Protein 3III (pdb70)

Secondary structure (DSSP, 8-state):
-GGG--TTSPPPPGGG--SB-----EEETTTEEE---EEEEE---S--EEEEEE--SSSS-EEE--EESS-TTPPP----SSGGG------TT--TTSPPHHHHGGGT-BEEEEE-TTSTT--S-B-TTSHHHHHHHHHHHHHHHTSTTEEEEE---EETHHHHHHHHHHTT--TTB---EES-----TTTTEETTEE--SHHHHHHHHHHHHTTT-TTB--HHHHHHH--SS-HHHHTTS--GGG--S-EEEEEEGGGTTTTHHHHHHHHHH---SSEEEEEESS-HHHHHHSHHHHHHHHHHHHHHTS----SGGGS-SEEEEEEEETTEEEEEEESSSS-TT-EEEEEEEETTTTEEESSPP-S-EE----TT-TT-EEEEEEE-SS-EEEEE--EEEEE--SS----EEEEEEEE-TTS-B--EEETTTEEEE-SEEEEE-GGG--B-TTT--SS---B--SS--PPPTT--EEEEE-PPPEEEEE-TT-EEEEEEESS-SS---SS----S----S-------EEBTTB--EEEEEEE-

Structure (mmCIF, N/CA/C/O backbone):
data_3III
#
_entry.id   3III
#
_cell.length_a   74.498
_cell.length_b   74.498
_cell.length_c   210.681
_cell.angle_alpha   90.00
_cell.angle_beta   90.00
_cell.angle_gamma   90.00
#
_symmetry.space_group_name_H-M   'P 41 21 2'
#
loop_
_entity.id
_entity.type
_entity.pdbx_description
1 polymer 'CocE/NonD family hydrolase'
2 non-polymer 'NICKEL (II) ION'
3 non-polymer 'CHLORIDE ION'
4 non-polymer 'PALMITIC ACID'
5 water water
#
loop_
_atom_site.group_PDB
_atom_site.id
_atom_site.type_symbol
_atom_site.label_atom_id
_atom_site.label_alt_id
_atom_site.label_comp_id
_atom_site.label_asym_id
_atom_site.label_entity_id
_atom_site.label_seq_id
_atom_site.pdbx_PDB_ins_code
_atom_site.Cartn_x
_atom_site.Cartn_y
_atom_site.Cartn_z
_atom_site.occupancy
_atom_site.B_iso_or_equiv
_atom_site.auth_seq_id
_atom_site.auth_comp_id
_atom_site.auth_asym_id
_atom_site.auth_atom_id
_atom_site.pdbx_PDB_model_num
ATOM 1 N N . GLN A 1 3 ? 12.836 25.821 -21.936 1.00 44.35 3 GLN A N 1
ATOM 2 C CA . GLN A 1 3 ? 11.683 26.755 -21.609 1.00 42.58 3 GLN A CA 1
ATOM 3 C C . GLN A 1 3 ? 11.928 27.454 -20.247 1.00 39.47 3 GLN A C 1
ATOM 4 O O . GLN A 1 3 ? 13.014 27.311 -19.633 1.00 39.61 3 GLN A O 1
ATOM 10 N N . HIS A 1 4 ? 10.960 28.254 -19.810 1.00 33.33 4 HIS A N 1
ATOM 11 C CA . HIS A 1 4 ? 11.283 29.267 -18.844 1.00 29.48 4 HIS A CA 1
ATOM 12 C C . HIS A 1 4 ? 11.591 28.708 -17.446 1.00 24.95 4 HIS A C 1
ATOM 13 O O . HIS A 1 4 ? 12.267 29.367 -16.686 1.00 22.30 4 HIS A O 1
ATOM 20 N N . LEU A 1 5 ? 11.141 27.483 -17.166 1.00 20.10 5 LEU A N 1
ATOM 21 C CA . LEU A 1 5 ? 11.409 26.865 -15.885 1.00 18.99 5 LEU A CA 1
ATOM 22 C C . LEU A 1 5 ? 12.866 26.365 -15.755 1.00 16.71 5 LEU A C 1
ATOM 23 O O . LEU A 1 5 ? 13.250 25.946 -14.667 1.00 16.33 5 LEU A O 1
ATOM 28 N N . LEU A 1 6 ? 13.688 26.445 -16.823 1.00 15.24 6 LEU A N 1
ATOM 29 C CA . LEU A 1 6 ? 15.157 26.239 -16.681 1.00 14.47 6 LEU A CA 1
ATOM 30 C C . LEU A 1 6 ? 15.851 27.545 -16.254 1.00 14.30 6 LEU A C 1
ATOM 31 O O . LEU A 1 6 ? 17.050 27.560 -15.852 1.00 13.88 6 LEU A O 1
ATOM 36 N N . GLY A 1 7 ? 15.103 28.643 -16.338 1.00 12.99 7 GLY A N 1
ATOM 37 C CA . GLY A 1 7 ? 15.613 29.939 -15.973 1.00 13.01 7 GLY A CA 1
ATOM 38 C C . GLY A 1 7 ? 16.634 30.465 -16.971 1.00 13.26 7 GLY A C 1
ATOM 39 O O . GLY A 1 7 ? 16.805 29.938 -18.038 1.00 12.09 7 GLY A O 1
ATOM 40 N N . ASN A 1 8 ? 17.338 31.500 -16.571 1.00 13.40 8 ASN A N 1
ATOM 41 C CA . ASN A 1 8 ? 18.247 32.181 -17.447 1.00 13.53 8 ASN A CA 1
ATOM 42 C C . ASN A 1 8 ? 19.645 32.258 -16.855 1.00 12.66 8 ASN A C 1
ATOM 43 O O . ASN A 1 8 ? 19.926 33.156 -16.056 1.00 12.12 8 ASN A O 1
ATOM 48 N N . PRO A 1 9 ? 20.522 31.356 -17.273 1.00 12.95 9 PRO A N 1
ATOM 49 C CA . PRO A 1 9 ? 21.831 31.289 -16.639 1.00 13.26 9 PRO A CA 1
ATOM 50 C C . PRO A 1 9 ? 22.759 32.440 -17.003 1.00 13.82 9 PRO A C 1
ATOM 51 O O . PRO A 1 9 ? 23.906 32.436 -16.543 1.00 12.82 9 PRO A O 1
ATOM 55 N N . LYS A 1 10 ? 22.269 33.379 -17.846 1.00 14.37 10 LYS A N 1
ATOM 56 C CA . LYS A 1 10 ? 22.990 34.587 -18.239 1.00 15.30 10 LYS A CA 1
ATOM 57 C C . LYS A 1 10 ? 22.900 35.691 -17.202 1.00 14.97 10 LYS A C 1
ATOM 58 O O . LYS A 1 10 ? 23.733 36.624 -17.197 1.00 14.65 10 LYS A O 1
ATOM 64 N N . LEU A 1 11 ? 21.949 35.561 -16.284 1.00 13.84 11 LEU A N 1
ATOM 65 C CA . LEU A 1 11 ? 21.697 36.593 -15.304 1.00 14.57 11 LEU A CA 1
ATOM 66 C C . LEU A 1 11 ? 22.546 36.261 -14.102 1.00 13.73 11 LEU A C 1
ATOM 67 O O . LEU A 1 11 ? 22.937 35.097 -13.933 1.00 15.60 11 LEU A O 1
ATOM 72 N N . THR A 1 12 ? 22.863 37.279 -13.309 1.00 12.53 12 THR A N 1
ATOM 73 C CA . THR A 1 12 ? 23.471 37.106 -11.979 1.00 11.31 12 THR A CA 1
ATOM 74 C C . THR A 1 12 ? 22.343 37.161 -10.946 1.00 9.42 12 THR A C 1
ATOM 75 O O . THR A 1 12 ? 21.433 37.949 -11.063 1.00 8.54 12 THR A O 1
ATOM 79 N N . VAL A 1 13 ? 22.407 36.295 -9.948 1.00 8.62 13 VAL A N 1
ATOM 80 C CA . VAL A 1 13 ? 21.497 36.311 -8.845 1.00 7.38 13 VAL A CA 1
ATOM 81 C C . VAL A 1 13 ? 21.676 37.585 -7.998 1.00 7.09 13 VAL A C 1
ATOM 82 O O . VAL A 1 13 ? 22.813 37.972 -7.659 1.00 5.51 13 VAL A O 1
ATOM 86 N N . THR A 1 14 ? 20.536 38.179 -7.631 1.00 6.95 14 THR A N 1
ATOM 87 C CA . THR A 1 14 ? 20.490 39.377 -6.786 1.00 6.40 14 THR A CA 1
ATOM 88 C C . THR A 1 14 ? 20.935 38.943 -5.399 1.00 8.45 14 THR A C 1
ATOM 89 O O . THR A 1 14 ? 20.449 37.952 -4.841 1.00 9.65 14 THR A O 1
ATOM 93 N N . HIS A 1 15 ? 21.944 39.628 -4.912 1.00 10.12 15 HIS A N 1
ATOM 94 C CA . HIS A 1 15 ? 22.546 39.318 -3.629 1.00 11.46 15 HIS A CA 1
ATOM 95 C C . HIS A 1 15 ? 21.486 40.038 -2.637 1.00 12.80 15 HIS A C 1
ATOM 96 O O . HIS A 1 15 ? 21.202 41.271 -2.724 1.00 11.76 15 HIS A O 1
ATOM 103 N N . VAL A 1 16 ? 20.809 39.256 -1.784 1.00 14.85 16 VAL A N 1
ATOM 104 C CA . VAL A 1 16 ? 19.558 39.710 -1.053 1.00 15.69 16 VAL A CA 1
ATOM 105 C C . VAL A 1 16 ? 19.737 40.848 -0.029 1.00 16.83 16 VAL A C 1
ATOM 106 O O . VAL A 1 16 ? 18.869 41.720 0.148 1.00 15.39 16 VAL A O 1
ATOM 110 N N . ASN A 1 17 ? 20.880 40.868 0.620 1.00 17.35 17 ASN A N 1
ATOM 111 C CA . ASN A 1 17 ? 21.207 41.950 1.521 1.00 18.16 17 ASN A CA 1
ATOM 112 C C . ASN A 1 17 ? 21.422 43.291 0.789 1.00 17.71 17 ASN A C 1
ATOM 113 O O . ASN A 1 17 ? 21.559 44.324 1.425 1.00 18.09 17 ASN A O 1
ATOM 118 N N . GLU A 1 18 ? 21.429 43.298 -0.541 1.00 17.17 18 GLU A N 1
ATOM 119 C CA . GLU A 1 18 ? 21.624 44.557 -1.262 1.00 17.63 18 GLU A CA 1
ATOM 120 C C . GLU A 1 18 ? 20.348 45.237 -1.824 1.00 16.45 18 GLU A C 1
ATOM 121 O O . GLU A 1 18 ? 20.400 46.384 -2.286 1.00 16.02 18 GLU A O 1
ATOM 127 N N . VAL A 1 19 ? 19.218 44.553 -1.724 1.00 14.52 19 VAL A N 1
ATOM 128 C CA . VAL A 1 19 ? 17.942 45.068 -2.197 1.00 13.13 19 VAL A CA 1
ATOM 129 C C . VAL A 1 19 ? 17.476 46.250 -1.308 1.00 13.02 19 VAL A C 1
ATOM 130 O O . VAL A 1 19 ? 17.579 46.221 -0.083 1.00 13.06 19 VAL A O 1
ATOM 134 N N . LYS A 1 20 ? 16.939 47.283 -1.927 1.00 11.81 20 LYS A N 1
ATOM 135 C CA . LYS A 1 20 ? 16.514 48.464 -1.184 1.00 11.11 20 LYS A CA 1
ATOM 136 C C . LYS A 1 20 ? 14.999 48.583 -1.247 1.00 9.60 20 LYS A C 1
ATOM 137 O O . LYS A 1 20 ? 14.358 47.878 -2.011 1.00 9.32 20 LYS A O 1
ATOM 143 N N . ALA A 1 21 ? 14.435 49.473 -0.432 1.00 8.14 21 ALA A N 1
ATOM 144 C CA . ALA A 1 21 ? 12.984 49.667 -0.361 1.00 6.42 21 ALA A CA 1
ATOM 145 C C . ALA A 1 21 ? 12.452 50.040 -1.721 1.00 5.67 21 ALA A C 1
ATOM 146 O O . ALA A 1 21 ? 13.135 50.675 -2.494 1.00 3.04 21 ALA A O 1
ATOM 148 N N . GLY A 1 22 ? 11.226 49.614 -2.008 1.00 5.11 22 GLY A N 1
ATOM 149 C CA . GLY A 1 22 ? 10.582 49.956 -3.267 1.00 5.12 22 GLY A CA 1
ATOM 150 C C . GLY A 1 22 ? 10.512 48.783 -4.216 1.00 4.60 22 GLY A C 1
ATOM 151 O O . GLY A 1 22 ? 10.680 47.615 -3.829 1.00 3.48 22 GLY A O 1
ATOM 152 N N . ILE A 1 23 ? 10.222 49.105 -5.475 1.00 4.93 23 ILE A N 1
ATOM 153 C CA . ILE A 1 23 ? 10.055 48.091 -6.516 1.00 5.54 23 ILE A CA 1
ATOM 154 C C . ILE A 1 23 ? 11.404 47.751 -7.104 1.00 5.36 23 ILE A C 1
ATOM 155 O O . ILE A 1 23 ? 12.102 48.627 -7.551 1.00 5.94 23 ILE A O 1
ATOM 160 N N . ASN A 1 24 ? 11.764 46.481 -7.090 1.00 4.67 24 ASN A N 1
ATOM 161 C CA . ASN A 1 24 ? 13.043 46.001 -7.569 1.00 6.37 24 ASN A CA 1
ATOM 162 C C . ASN A 1 24 ? 12.828 44.902 -8.609 1.00 6.39 24 ASN A C 1
ATOM 163 O O . ASN A 1 24 ? 11.916 44.072 -8.465 1.00 6.51 24 ASN A O 1
ATOM 168 N N . HIS A 1 25 ? 13.660 44.906 -9.645 1.00 6.60 25 HIS A N 1
ATOM 169 C CA . HIS A 1 25 ? 13.759 43.748 -10.516 1.00 7.44 25 HIS A CA 1
ATOM 170 C C . HIS A 1 25 ? 14.905 42.934 -10.037 1.00 7.08 25 HIS A C 1
ATOM 171 O O . HIS A 1 25 ? 16.022 43.429 -9.977 1.00 8.60 25 HIS A O 1
ATOM 178 N N . ILE A 1 26 ? 14.630 41.704 -9.630 1.00 6.81 26 ILE A N 1
ATOM 179 C CA . ILE A 1 26 ? 15.634 40.859 -9.042 1.00 6.61 26 ILE A CA 1
ATOM 180 C C . ILE A 1 26 ? 15.721 39.540 -9.805 1.00 6.81 26 ILE A C 1
ATOM 181 O O . ILE A 1 26 ? 14.854 39.235 -10.626 1.00 7.22 26 ILE A O 1
ATOM 186 N N . VAL A 1 27 ? 16.786 38.799 -9.528 1.00 6.25 27 VAL A N 1
ATOM 187 C CA . VAL A 1 27 ? 16.996 37.449 -10.053 1.00 6.59 27 VAL A CA 1
ATOM 188 C C . VAL A 1 27 ? 17.193 36.535 -8.821 1.00 7.05 27 VAL A C 1
ATOM 189 O O . VAL A 1 27 ? 18.118 36.758 -8.029 1.00 8.36 27 VAL A O 1
ATOM 193 N N . VAL A 1 28 ? 16.385 35.487 -8.729 1.00 7.32 28 VAL A N 1
ATOM 194 C CA . VAL A 1 28 ? 16.307 34.595 -7.553 1.00 7.25 28 VAL A CA 1
ATOM 195 C C . VAL A 1 28 ? 17.054 33.317 -7.895 1.00 8.26 28 VAL A C 1
ATOM 196 O O . VAL A 1 28 ? 16.936 32.818 -9.002 1.00 8.59 28 VAL A O 1
ATOM 200 N N . ASP A 1 29 ? 17.798 32.800 -6.922 1.00 8.94 29 ASP A N 1
ATOM 201 C CA . ASP A 1 29 ? 18.477 31.512 -7.042 1.00 9.69 29 ASP A CA 1
ATOM 202 C C . ASP A 1 29 ? 17.461 30.408 -6.727 1.00 9.12 29 ASP A C 1
ATOM 203 O O . ASP A 1 29 ? 17.432 29.864 -5.642 1.00 7.59 29 ASP A O 1
ATOM 208 N N . SER A 1 30 ? 16.575 30.114 -7.673 1.00 8.72 30 SER A N 1
ATOM 209 C CA . SER A 1 30 ? 15.554 29.108 -7.433 1.00 7.64 30 SER A CA 1
ATOM 210 C C . SER A 1 30 ? 16.203 27.714 -7.331 1.00 8.07 30 SER A C 1
ATOM 211 O O . SER A 1 30 ? 17.072 27.380 -8.107 1.00 8.00 30 SER A O 1
ATOM 214 N N . VAL A 1 31 ? 15.756 26.936 -6.363 1.00 7.73 31 VAL A N 1
ATOM 215 C CA . VAL A 1 31 ? 16.188 25.549 -6.125 1.00 9.31 31 VAL A CA 1
ATOM 216 C C . VAL A 1 31 ? 15.745 24.613 -7.278 1.00 8.76 31 VAL A C 1
ATOM 217 O O . VAL A 1 31 ? 16.430 23.648 -7.602 1.00 8.08 31 VAL A O 1
ATOM 221 N N . GLN A 1 32 ? 14.548 24.875 -7.825 1.00 6.45 32 GLN A N 1
ATOM 222 C CA . GLN A 1 32 ? 13.931 24.028 -8.829 1.00 6.72 32 GLN A CA 1
ATOM 223 C C . GLN A 1 32 ? 14.182 24.522 -10.251 1.00 6.23 32 GLN A C 1
ATOM 224 O O . GLN A 1 32 ? 14.299 23.741 -11.169 1.00 6.71 32 GLN A O 1
ATOM 230 N N . TYR A 1 33 ? 14.232 25.849 -10.423 1.00 7.10 33 TYR A N 1
ATOM 231 C CA . TYR A 1 33 ? 14.079 26.463 -11.713 1.00 6.81 33 TYR A CA 1
ATOM 232 C C . TYR A 1 33 ? 15.211 27.425 -12.122 1.00 7.53 33 TYR A C 1
ATOM 233 O O . TYR A 1 33 ? 15.009 28.321 -12.942 1.00 7.73 33 TYR A O 1
ATOM 242 N N . GLY A 1 34 ? 16.369 27.278 -11.516 1.00 7.49 34 GLY A N 1
ATOM 243 C CA . GLY A 1 34 ? 17.550 28.048 -11.912 1.00 7.50 34 GLY A CA 1
ATOM 244 C C . GLY A 1 34 ? 17.419 29.559 -11.629 1.00 8.31 34 GLY A C 1
ATOM 245 O O . GLY A 1 34 ? 16.732 29.976 -10.701 1.00 7.66 34 GLY A O 1
ATOM 246 N N . ASN A 1 35 ? 18.088 30.386 -12.431 1.00 7.63 35 ASN A N 1
ATOM 247 C CA . ASN A 1 35 ? 18.016 31.828 -12.227 1.00 6.89 35 ASN A CA 1
ATOM 248 C C . ASN A 1 35 ? 16.690 32.421 -12.727 1.00 7.13 35 ASN A C 1
ATOM 249 O O . ASN A 1 35 ? 16.412 32.432 -13.945 1.00 6.69 35 ASN A O 1
ATOM 254 N N . GLN A 1 36 ? 15.898 32.936 -11.798 1.00 6.38 36 GLN A N 1
ATOM 255 C CA . GLN A 1 36 ? 14.538 33.382 -12.130 1.00 6.95 36 GLN A CA 1
ATOM 256 C C . GLN A 1 36 ? 14.323 34.864 -11.854 1.00 7.30 36 GLN A C 1
ATOM 257 O O . GLN A 1 36 ? 14.374 35.308 -10.703 1.00 8.98 36 GLN A O 1
ATOM 263 N N A GLU A 1 37 ? 14.057 35.605 -12.915 1.00 8.01 37 GLU A N 1
ATOM 264 N N B GLU A 1 37 ? 14.091 35.559 -12.846 0.00 9.20 37 GLU A N 1
ATOM 265 C CA A GLU A 1 37 ? 13.713 37.029 -12.867 1.00 9.12 37 GLU A CA 1
ATOM 266 C CA B GLU A 1 37 ? 13.746 36.973 -12.790 0.00 9.57 37 GLU A CA 1
ATOM 267 C C A GLU A 1 37 ? 12.274 37.251 -12.372 1.00 7.87 37 GLU A C 1
ATOM 268 C C B GLU A 1 37 ? 12.318 37.243 -12.343 0.00 8.26 37 GLU A C 1
ATOM 269 O O A GLU A 1 37 ? 11.358 36.572 -12.765 1.00 8.39 37 GLU A O 1
ATOM 270 O O B GLU A 1 37 ? 11.406 36.613 -12.735 0.00 8.79 37 GLU A O 1
ATOM 289 N N . ILE A 1 39 ? 9.889 40.521 -9.958 1.00 6.23 39 ILE A N 1
ATOM 290 C CA . ILE A 1 39 ? 9.833 41.751 -9.201 1.00 6.90 39 ILE A CA 1
ATOM 291 C C . ILE A 1 39 ? 9.744 41.459 -7.712 1.00 7.38 39 ILE A C 1
ATOM 292 O O . ILE A 1 39 ? 9.020 40.574 -7.277 1.00 7.71 39 ILE A O 1
ATOM 305 N N . GLU A 1 41 ? 8.945 43.915 -4.447 1.00 7.84 41 GLU A N 1
ATOM 306 C CA . GLU A 1 41 ? 8.637 45.185 -3.802 1.00 8.37 41 GLU A CA 1
ATOM 307 C C . GLU A 1 41 ? 8.989 44.990 -2.358 1.00 7.55 41 GLU A C 1
ATOM 308 O O . GLU A 1 41 ? 8.469 44.089 -1.687 1.00 7.71 41 GLU A O 1
ATOM 314 N N . LYS A 1 42 ? 9.960 45.757 -1.896 1.00 6.86 42 LYS A N 1
ATOM 315 C CA . LYS A 1 42 ? 10.437 45.624 -0.552 1.00 7.08 42 LYS A CA 1
ATOM 316 C C . LYS A 1 42 ? 9.935 46.772 0.326 1.00 7.74 42 LYS A C 1
ATOM 317 O O . LYS A 1 42 ? 9.996 47.967 -0.064 1.00 6.66 42 LYS A O 1
ATOM 323 N N . ASP A 1 43 ? 9.507 46.408 1.529 1.00 8.20 43 ASP A N 1
ATOM 324 C CA . ASP A 1 43 ? 9.030 47.379 2.514 1.00 9.67 43 ASP A CA 1
ATOM 325 C C . ASP A 1 43 ? 7.765 48.125 2.159 1.00 10.43 43 ASP A C 1
ATOM 326 O O . ASP A 1 43 ? 7.590 49.225 2.645 1.00 10.93 43 ASP A O 1
ATOM 331 N N . GLY A 1 44 ? 6.878 47.540 1.378 1.00 10.13 44 GLY A N 1
ATOM 332 C CA . GLY A 1 44 ? 5.502 48.039 1.308 1.00 10.57 44 GLY A CA 1
ATOM 333 C C . GLY A 1 44 ? 4.814 47.982 2.661 1.00 9.94 44 GLY A C 1
ATOM 334 O O . GLY A 1 44 ? 5.236 47.229 3.532 1.00 8.09 44 GLY A O 1
ATOM 335 N N . THR A 1 45 ? 3.797 48.822 2.860 1.00 9.24 45 THR A N 1
ATOM 336 C CA . THR A 1 45 ? 3.081 48.854 4.138 1.00 9.26 45 THR A CA 1
ATOM 337 C C . THR A 1 45 ? 1.613 48.616 3.918 1.00 8.16 45 THR A C 1
ATOM 338 O O . THR A 1 45 ? 1.097 48.923 2.873 1.00 8.57 45 THR A O 1
ATOM 342 N N . VAL A 1 46 ? 0.951 48.010 4.893 1.00 7.55 46 VAL A N 1
ATOM 343 C CA . VAL A 1 46 ? -0.502 47.918 4.922 1.00 7.53 46 VAL A CA 1
ATOM 344 C C . VAL A 1 46 ? -0.967 48.551 6.228 1.00 7.31 46 VAL A C 1
ATOM 345 O O . VAL A 1 46 ? -0.407 48.296 7.321 1.00 6.44 46 VAL A O 1
ATOM 349 N N . GLU A 1 47 ? -1.987 49.384 6.154 1.00 7.40 47 GLU A N 1
ATOM 350 C CA . GLU A 1 47 ? -2.410 50.139 7.353 1.00 7.58 47 GLU A CA 1
ATOM 351 C C . GLU A 1 47 ? -3.581 49.436 8.024 1.00 7.15 47 GLU A C 1
ATOM 352 O O . GLU A 1 47 ? -4.589 49.167 7.363 1.00 5.55 47 GLU A O 1
ATOM 366 N N . ARG A 1 49 ? -6.682 49.002 11.021 1.00 7.28 49 ARG A N 1
ATOM 367 C CA . ARG A 1 49 ? -7.827 49.857 11.412 1.00 8.38 49 ARG A CA 1
ATOM 368 C C . ARG A 1 49 ? -7.409 50.900 12.431 1.00 7.93 49 ARG A C 1
ATOM 369 O O . ARG A 1 49 ? -7.886 52.001 12.381 1.00 7.88 49 ARG A O 1
ATOM 377 N N . ASP A 1 50 ? -6.498 50.573 13.330 1.00 7.77 50 ASP A N 1
ATOM 378 C CA . ASP A 1 50 ? -6.038 51.562 14.315 1.00 8.42 50 ASP A CA 1
ATOM 379 C C . ASP A 1 50 ? -4.935 52.526 13.842 1.00 8.66 50 ASP A C 1
ATOM 380 O O . ASP A 1 50 ? -4.474 53.351 14.633 1.00 7.58 50 ASP A O 1
ATOM 385 N N . GLY A 1 51 ? -4.539 52.434 12.569 1.00 8.86 51 GLY A N 1
ATOM 386 C CA . GLY A 1 51 ? -3.480 53.279 12.002 1.00 8.76 51 GLY A CA 1
ATOM 387 C C . GLY A 1 51 ? -2.107 52.635 12.022 1.00 8.89 51 GLY A C 1
ATOM 388 O O . GLY A 1 51 ? -1.208 53.116 11.386 1.00 9.61 51 GLY A O 1
ATOM 389 N N . GLU A 1 52 ? -1.917 51.541 12.741 1.00 9.37 52 GLU A N 1
ATOM 390 C CA . GLU A 1 52 ? -0.616 50.873 12.730 1.00 9.45 52 GLU A CA 1
ATOM 391 C C . GLU A 1 52 ? -0.258 50.403 11.317 1.00 9.14 52 GLU A C 1
ATOM 392 O O . GLU A 1 52 ? -1.108 49.853 10.579 1.00 8.70 52 GLU A O 1
ATOM 398 N N . LYS A 1 53 ? 1.013 50.589 10.956 1.00 8.29 53 LYS A N 1
ATOM 399 C CA . LYS A 1 53 ? 1.523 50.055 9.704 1.00 9.23 53 LYS A CA 1
ATOM 400 C C . LYS A 1 53 ? 2.210 48.712 9.868 1.00 8.50 53 LYS A C 1
ATOM 401 O O . LYS A 1 53 ? 3.026 48.549 10.740 1.00 9.22 53 LYS A O 1
ATOM 407 N N . LEU A 1 54 ? 1.872 47.749 9.026 1.00 7.53 54 LEU A N 1
ATOM 408 C CA . LEU A 1 54 ? 2.594 46.485 8.948 1.00 7.27 54 LEU A CA 1
ATOM 409 C C . LEU A 1 54 ? 3.420 46.501 7.673 1.00 6.94 54 LEU A C 1
ATOM 410 O O . LEU A 1 54 ? 2.954 47.015 6.616 1.00 6.54 54 LEU A O 1
ATOM 415 N N . TYR A 1 55 ? 4.618 45.961 7.772 1.00 5.39 55 TYR A N 1
ATOM 416 C CA . TYR A 1 55 ? 5.579 45.934 6.682 1.00 6.17 55 TYR A CA 1
ATOM 417 C C . TYR A 1 55 ? 5.621 44.606 5.980 1.00 6.56 55 TYR A C 1
ATOM 418 O O . TYR A 1 55 ? 5.601 43.554 6.606 1.00 8.13 55 TYR A O 1
ATOM 427 N N . ILE A 1 56 ? 5.691 44.658 4.662 1.00 6.12 56 ILE A N 1
ATOM 428 C CA . ILE A 1 56 ? 5.673 43.416 3.824 1.00 6.27 56 ILE A CA 1
ATOM 429 C C . ILE A 1 56 ? 6.680 43.471 2.687 1.00 6.55 56 ILE A C 1
ATOM 430 O O . ILE A 1 56 ? 7.185 44.543 2.317 1.00 6.96 56 ILE A O 1
ATOM 435 N N . ASN A 1 57 ? 6.937 42.300 2.106 1.00 7.33 57 ASN A N 1
ATOM 436 C CA . ASN A 1 57 ? 7.549 42.186 0.796 1.00 7.63 57 ASN A CA 1
ATOM 437 C C . ASN A 1 57 ? 6.584 41.479 -0.137 1.00 7.71 57 ASN A C 1
ATOM 438 O O . ASN A 1 57 ? 5.871 40.569 0.271 1.00 8.50 57 ASN A O 1
ATOM 443 N N . ILE A 1 58 ? 6.604 41.871 -1.400 1.00 6.77 58 ILE A N 1
ATOM 444 C CA . ILE A 1 58 ? 5.805 41.243 -2.430 1.00 6.96 58 ILE A CA 1
ATOM 445 C C . ILE A 1 58 ? 6.718 40.745 -3.560 1.00 7.17 58 ILE A C 1
ATOM 446 O O . ILE A 1 58 ? 7.433 41.523 -4.170 1.00 8.42 58 ILE A O 1
ATOM 451 N N . PHE A 1 59 ? 6.682 39.448 -3.843 1.00 6.09 59 PHE A N 1
ATOM 452 C CA . PHE A 1 59 ? 7.400 38.891 -4.979 1.00 5.76 59 PHE A CA 1
ATOM 453 C C . PHE A 1 59 ? 6.367 38.524 -6.017 1.00 6.26 59 PHE A C 1
ATOM 454 O O . PHE A 1 59 ? 5.400 37.786 -5.700 1.00 7.54 59 PHE A O 1
ATOM 462 N N . ARG A 1 60 ? 6.555 39.023 -7.228 1.00 6.00 60 ARG A N 1
ATOM 463 C CA . ARG A 1 60 ? 5.596 38.807 -8.285 1.00 6.55 60 ARG A CA 1
ATOM 464 C C . ARG A 1 60 ? 6.216 38.721 -9.660 1.00 5.86 60 ARG A C 1
ATOM 465 O O . ARG A 1 60 ? 7.312 39.217 -9.879 1.00 6.46 60 ARG A O 1
ATOM 473 N N . PRO A 1 61 ? 5.512 38.070 -10.593 1.00 7.06 61 PRO A N 1
ATOM 474 C CA . PRO A 1 61 ? 6.021 37.989 -11.933 1.00 7.28 61 PRO A CA 1
ATOM 475 C C . PRO A 1 61 ? 6.218 39.372 -12.554 1.00 7.97 61 PRO A C 1
ATOM 476 O O . PRO A 1 61 ? 5.467 40.323 -12.292 1.00 6.20 61 PRO A O 1
ATOM 480 N N . ASN A 1 62 ? 7.315 39.511 -13.290 1.00 9.00 62 ASN A N 1
ATOM 481 C CA . ASN A 1 62 ? 7.594 40.723 -14.016 1.00 9.67 62 ASN A CA 1
ATOM 482 C C . ASN A 1 62 ? 6.773 40.761 -15.303 1.00 9.95 62 ASN A C 1
ATOM 483 O O . ASN A 1 62 ? 7.320 40.670 -16.411 1.00 9.56 62 ASN A O 1
ATOM 488 N N . LYS A 1 63 ? 5.463 40.916 -15.135 1.00 9.26 63 LYS A N 1
ATOM 489 C CA . LYS A 1 63 ? 4.549 41.085 -16.210 1.00 8.97 63 LYS A CA 1
ATOM 490 C C . LYS A 1 63 ? 3.246 41.604 -15.633 1.00 8.28 63 LYS A C 1
ATOM 491 O O . LYS A 1 63 ? 2.965 41.450 -14.434 1.00 8.05 63 LYS A O 1
ATOM 497 N N . ASP A 1 64 ? 2.486 42.268 -16.480 1.00 8.26 64 ASP A N 1
ATOM 498 C CA . ASP A 1 64 ? 1.103 42.643 -16.183 1.00 10.06 64 ASP A CA 1
ATOM 499 C C . ASP A 1 64 ? 0.288 41.370 -15.952 1.00 10.28 64 ASP A C 1
ATOM 500 O O . ASP A 1 64 ? 0.622 40.288 -16.476 1.00 11.37 64 ASP A O 1
ATOM 505 N N . GLY A 1 65 ? -0.777 41.509 -15.173 1.00 10.20 65 GLY A N 1
ATOM 506 C CA . GLY A 1 65 ? -1.712 40.437 -14.993 1.00 8.22 65 GLY A CA 1
ATOM 507 C C . GLY A 1 65 ? -2.084 40.268 -13.564 1.00 7.36 65 GLY A C 1
ATOM 508 O O . GLY A 1 65 ? -1.538 40.936 -12.694 1.00 7.25 65 GLY A O 1
ATOM 509 N N . LYS A 1 66 ? -3.041 39.374 -13.350 1.00 6.23 66 LYS A N 1
ATOM 510 C CA . LYS A 1 66 ? -3.579 39.052 -12.035 1.00 6.32 66 LYS A CA 1
ATOM 511 C C . LYS A 1 66 ? -3.262 37.620 -11.679 1.00 6.45 66 LYS A C 1
ATOM 512 O O . LYS A 1 66 ? -3.523 36.714 -12.480 1.00 7.86 66 LYS A O 1
ATOM 518 N N . PHE A 1 67 ? -2.755 37.392 -10.464 1.00 5.28 67 PHE A N 1
ATOM 519 C CA . PHE A 1 67 ? -2.238 36.092 -10.072 1.00 4.82 67 PHE A CA 1
ATOM 520 C C . PHE A 1 67 ? -2.800 35.630 -8.763 1.00 5.85 67 PHE A C 1
ATOM 521 O O . PHE A 1 67 ? -3.163 36.451 -7.907 1.00 6.82 67 PHE A O 1
ATOM 529 N N . PRO A 1 68 ? -2.865 34.308 -8.559 1.00 6.02 68 PRO A N 1
ATOM 530 C CA . PRO A 1 68 ? -3.163 33.867 -7.194 1.00 5.58 68 PRO A CA 1
ATOM 531 C C . PRO A 1 68 ? -2.038 34.259 -6.246 1.00 5.06 68 PRO A C 1
ATOM 532 O O . PRO A 1 68 ? -0.854 34.342 -6.643 1.00 4.17 68 PRO A O 1
ATOM 536 N N . VAL A 1 69 ? -2.397 34.459 -4.977 1.00 4.37 69 VAL A N 1
ATOM 537 C CA . VAL A 1 69 ? -1.477 34.954 -3.991 1.00 4.70 69 VAL A CA 1
ATOM 538 C C . VAL A 1 69 ? -1.226 33.936 -2.851 1.00 6.15 69 VAL A C 1
ATOM 539 O O . VAL A 1 69 ? -2.177 33.426 -2.263 1.00 7.14 69 VAL A O 1
ATOM 543 N N . VAL A 1 70 ? 0.048 33.630 -2.640 1.00 5.97 70 VAL A N 1
ATOM 544 C CA . VAL A 1 70 ? 0.518 32.797 -1.548 1.00 6.52 70 VAL A CA 1
ATOM 545 C C . VAL A 1 70 ? 1.045 33.746 -0.473 1.00 7.52 70 VAL A C 1
ATOM 546 O O . VAL A 1 70 ? 1.828 34.643 -0.773 1.00 8.28 70 VAL A O 1
ATOM 558 N N . SER A 1 72 ? 2.440 34.311 3.779 1.00 7.65 72 SER A N 1
ATOM 559 C CA . SER A 1 72 ? 2.770 33.856 5.114 1.00 6.12 72 SER A CA 1
ATOM 560 C C . SER A 1 72 ? 3.029 35.056 6.006 1.00 6.88 72 SER A C 1
ATOM 561 O O . SER A 1 72 ? 3.427 36.185 5.543 1.00 6.66 72 SER A O 1
ATOM 564 N N . ALA A 1 73 ? 2.848 34.840 7.313 1.00 5.96 73 ALA A N 1
ATOM 565 C CA . ALA A 1 73 ? 3.043 35.925 8.295 1.00 6.08 73 ALA A CA 1
ATOM 566 C C . ALA A 1 73 ? 3.579 35.421 9.642 1.00 6.80 73 ALA A C 1
ATOM 567 O O . ALA A 1 73 ? 3.127 34.420 10.188 1.00 6.79 73 ALA A O 1
ATOM 569 N N . ASP A 1 74 ? 4.530 36.179 10.200 1.00 8.19 74 ASP A N 1
ATOM 570 C CA . ASP A 1 74 ? 5.135 35.885 11.462 1.00 6.58 74 ASP A CA 1
ATOM 571 C C . ASP A 1 74 ? 5.787 37.155 12.020 1.00 6.13 74 ASP A C 1
ATOM 572 O O . ASP A 1 74 ? 5.692 38.231 11.450 1.00 6.14 74 ASP A O 1
ATOM 577 N N . THR A 1 75 ? 6.378 37.012 13.185 1.00 5.07 75 THR A N 1
ATOM 578 C CA . THR A 1 75 ? 7.131 38.072 13.821 1.00 4.79 75 THR A CA 1
ATOM 579 C C . THR A 1 75 ? 8.632 37.790 13.915 1.00 5.70 75 THR A C 1
ATOM 580 O O . THR A 1 75 ? 9.337 38.384 14.713 1.00 6.40 75 THR A O 1
ATOM 584 N N . TYR A 1 76 ? 9.128 36.893 13.070 1.00 6.55 76 TYR A N 1
ATOM 585 C CA . TYR A 1 76 ? 10.546 36.516 13.083 1.00 6.49 76 TYR A CA 1
ATOM 586 C C . TYR A 1 76 ? 11.464 37.373 12.204 1.00 6.87 76 TYR A C 1
ATOM 587 O O . TYR A 1 76 ? 12.669 37.281 12.340 1.00 7.48 76 TYR A O 1
ATOM 596 N N . GLY A 1 77 ? 10.908 38.228 11.337 1.00 6.52 77 GLY A N 1
ATOM 597 C CA . GLY A 1 77 ? 11.710 39.003 10.415 1.00 6.49 77 GLY A CA 1
ATOM 598 C C . GLY A 1 77 ? 11.385 38.598 8.987 1.00 6.68 77 GLY A C 1
ATOM 599 O O . GLY A 1 77 ? 11.644 37.470 8.595 1.00 7.01 77 GLY A O 1
ATOM 600 N N . LYS A 1 78 ? 10.809 39.528 8.213 1.00 6.31 78 LYS A N 1
ATOM 601 C CA . LYS A 1 78 ? 10.447 39.282 6.809 1.00 5.55 78 LYS A CA 1
ATOM 602 C C . LYS A 1 78 ? 11.667 39.288 5.854 1.00 6.66 78 LYS A C 1
ATOM 603 O O . LYS A 1 78 ? 11.537 38.790 4.702 1.00 8.90 78 LYS A O 1
ATOM 609 N N . ASP A 1 79 ? 12.789 39.856 6.279 1.00 2.00 79 ASP A N 1
ATOM 610 C CA . ASP A 1 79 ? 13.965 39.922 5.441 1.00 2.00 79 ASP A CA 1
ATOM 611 C C . ASP A 1 79 ? 15.085 39.016 5.903 1.00 2.00 79 ASP A C 1
ATOM 612 O O . ASP A 1 79 ? 16.225 39.179 5.501 1.00 2.45 79 ASP A O 1
ATOM 617 N N . ASN A 1 80 ? 14.773 38.054 6.745 1.00 2.00 80 ASN A N 1
ATOM 618 C CA . ASN A 1 80 ? 15.794 37.097 7.163 1.00 3.57 80 ASN A CA 1
ATOM 619 C C . ASN A 1 80 ? 16.390 36.324 5.983 1.00 4.61 80 ASN A C 1
ATOM 620 O O . ASN A 1 80 ? 15.668 35.698 5.181 1.00 4.21 80 ASN A O 1
ATOM 625 N N . LYS A 1 81 ? 17.708 36.441 5.841 1.00 5.73 81 LYS A N 1
ATOM 626 C CA . LYS A 1 81 ? 18.449 35.558 4.966 1.00 7.04 81 LYS A CA 1
ATOM 627 C C . LYS A 1 81 ? 18.553 34.184 5.691 1.00 7.57 81 LYS A C 1
ATOM 628 O O . LYS A 1 81 ? 19.024 34.113 6.839 1.00 7.80 81 LYS A O 1
ATOM 634 N N . PRO A 1 82 ? 18.092 33.094 5.033 1.00 7.84 82 PRO A N 1
ATOM 635 C CA . PRO A 1 82 ? 18.164 31.801 5.758 1.00 8.19 82 PRO A CA 1
ATOM 636 C C . PRO A 1 82 ? 19.608 31.437 6.176 1.00 8.21 82 PRO A C 1
ATOM 637 O O . PRO A 1 82 ? 20.544 31.681 5.399 1.00 8.84 82 PRO A O 1
ATOM 641 N N . LYS A 1 83 ? 19.797 30.878 7.370 0.50 7.40 83 LYS A N 1
ATOM 642 C CA . LYS A 1 83 ? 21.149 30.587 7.851 0.50 6.72 83 LYS A CA 1
ATOM 643 C C . LYS A 1 83 ? 21.718 29.342 7.183 0.50 6.45 83 LYS A C 1
ATOM 644 O O . LYS A 1 83 ? 21.138 28.273 7.285 0.50 5.72 83 LYS A O 1
ATOM 650 N N . ASN A 1 86 ? 27.172 27.932 9.081 1.00 10.20 86 ASN A N 1
ATOM 651 C CA . ASN A 1 86 ? 27.720 26.838 9.906 1.00 10.84 86 ASN A CA 1
ATOM 652 C C . ASN A 1 86 ? 26.630 26.002 10.641 1.00 10.97 86 ASN A C 1
ATOM 653 O O . ASN A 1 86 ? 26.909 25.315 11.643 1.00 9.87 86 ASN A O 1
ATOM 666 N N . GLY A 1 88 ? 25.383 23.278 9.645 1.00 15.45 88 GLY A N 1
ATOM 667 C CA . GLY A 1 88 ? 25.777 21.867 9.506 1.00 15.62 88 GLY A CA 1
ATOM 668 C C . GLY A 1 88 ? 26.458 21.353 10.750 1.00 16.13 88 GLY A C 1
ATOM 669 O O . GLY A 1 88 ? 26.237 20.174 11.178 1.00 14.84 88 GLY A O 1
ATOM 670 N N . ALA A 1 89 ? 27.271 22.223 11.369 1.00 15.30 89 ALA A N 1
ATOM 671 C CA . ALA A 1 89 ? 28.026 21.851 12.549 1.00 15.69 89 ALA A CA 1
ATOM 672 C C . ALA A 1 89 ? 27.254 22.177 13.828 1.00 16.58 89 ALA A C 1
ATOM 673 O O . ALA A 1 89 ? 27.393 21.474 14.838 1.00 17.92 89 ALA A O 1
ATOM 675 N N . LEU A 1 90 ? 26.427 23.207 13.776 1.00 16.97 90 LEU A N 1
ATOM 676 C CA . LEU A 1 90 ? 25.773 23.706 14.986 1.00 17.70 90 LEU A CA 1
ATOM 677 C C . LEU A 1 90 ? 24.448 23.039 15.293 1.00 16.79 90 LEU A C 1
ATOM 678 O O . LEU A 1 90 ? 24.086 22.908 16.463 1.00 17.09 90 LEU A O 1
ATOM 683 N N . TRP A 1 91 ? 23.729 22.604 14.259 1.00 14.71 91 TRP A N 1
ATOM 684 C CA . TRP A 1 91 ? 22.463 21.887 14.453 1.00 14.32 91 TRP A CA 1
ATOM 685 C C . TRP A 1 91 ? 22.396 20.806 13.343 1.00 14.04 91 TRP A C 1
ATOM 686 O O . TRP A 1 91 ? 21.718 20.986 12.355 1.00 12.46 91 TRP A O 1
ATOM 697 N N . PRO A 1 92 ? 23.177 19.724 13.493 1.00 14.96 92 PRO A N 1
ATOM 698 C CA . PRO A 1 92 ? 23.418 18.762 12.417 1.00 15.09 92 PRO A CA 1
ATOM 699 C C . PRO A 1 92 ? 22.224 17.946 12.013 1.00 13.72 92 PRO A C 1
ATOM 700 O O . PRO A 1 92 ? 22.151 17.482 10.860 1.00 15.85 92 PRO A O 1
ATOM 704 N N . THR A 1 93 ? 21.252 17.848 12.899 1.00 12.52 93 THR A N 1
ATOM 705 C CA . THR A 1 93 ? 20.089 16.981 12.707 1.00 11.29 93 THR A CA 1
ATOM 706 C C . THR A 1 93 ? 18.903 17.683 12.046 1.00 10.31 93 THR A C 1
ATOM 707 O O . THR A 1 93 ? 17.789 17.157 12.000 1.00 9.94 93 THR A O 1
ATOM 711 N N . LEU A 1 94 ? 19.088 18.929 11.614 1.00 12.39 94 LEU A N 1
ATOM 712 C CA . LEU A 1 94 ? 18.027 19.689 10.915 1.00 12.87 94 LEU A CA 1
ATOM 713 C C . LEU A 1 94 ? 17.588 19.113 9.586 1.00 12.60 94 LEU A C 1
ATOM 714 O O . LEU A 1 94 ? 16.483 19.415 9.123 1.00 13.26 94 LEU A O 1
ATOM 719 N N . GLY A 1 95 ? 18.457 18.312 8.973 1.00 11.22 95 GLY A N 1
ATOM 720 C CA . GLY A 1 95 ? 18.126 17.648 7.743 1.00 12.16 95 GLY A CA 1
ATOM 721 C C . GLY A 1 95 ? 18.472 18.502 6.520 1.00 13.31 95 GLY A C 1
ATOM 722 O O . GLY A 1 95 ? 19.181 19.503 6.639 1.00 11.91 95 GLY A O 1
ATOM 723 N N . THR A 1 96 ? 17.940 18.127 5.379 1.00 12.02 96 THR A N 1
ATOM 724 C CA . THR A 1 96 ? 18.274 18.841 4.141 1.00 13.23 96 THR A CA 1
ATOM 725 C C . THR A 1 96 ? 17.199 19.791 3.759 1.00 11.91 96 THR A C 1
ATOM 726 O O . THR A 1 96 ? 16.051 19.399 3.500 1.00 10.73 96 THR A O 1
ATOM 730 N N . ILE A 1 97 ? 17.575 21.066 3.702 1.00 12.51 97 ILE A N 1
ATOM 731 C CA . ILE A 1 97 ? 16.586 22.149 3.611 1.00 11.46 97 ILE A CA 1
ATOM 732 C C . ILE A 1 97 ? 16.977 23.079 2.440 1.00 12.44 97 ILE A C 1
ATOM 733 O O . ILE A 1 97 ? 17.664 24.055 2.630 1.00 11.69 97 ILE A O 1
ATOM 738 N N . PRO A 1 98 ? 16.566 22.738 1.218 1.00 11.49 98 PRO A N 1
ATOM 739 C CA . PRO A 1 98 ? 16.989 23.559 0.088 1.00 11.37 98 PRO A CA 1
ATOM 740 C C . PRO A 1 98 ? 16.012 24.710 -0.185 1.00 9.75 98 PRO A C 1
ATOM 741 O O . PRO A 1 98 ? 14.825 24.464 -0.424 1.00 9.10 98 PRO A O 1
ATOM 745 N N . THR A 1 99 ? 16.509 25.941 -0.142 1.00 10.01 99 THR A N 1
ATOM 746 C CA . THR A 1 99 ? 15.660 27.089 -0.473 1.00 11.41 99 THR A CA 1
ATOM 747 C C . THR A 1 99 ? 16.496 28.139 -1.188 1.00 11.67 99 THR A C 1
ATOM 748 O O . THR A 1 99 ? 17.743 28.097 -1.129 1.00 10.34 99 THR A O 1
ATOM 752 N N . SER A 1 100 ? 15.813 29.047 -1.901 1.00 11.44 100 SER A N 1
ATOM 753 C CA . SER A 1 100 ? 16.487 30.226 -2.383 1.00 11.84 100 SER A CA 1
ATOM 754 C C . SER A 1 100 ? 16.905 31.145 -1.215 1.00 11.53 100 SER A C 1
ATOM 755 O O . SER A 1 100 ? 16.416 31.070 -0.095 1.00 11.02 100 SER A O 1
ATOM 758 N N . SER A 1 101 ? 17.765 32.088 -1.532 1.00 13.40 101 SER A N 1
ATOM 759 C CA . SER A 1 101 ? 18.216 33.053 -0.532 1.00 13.33 101 SER A CA 1
ATOM 760 C C . SER A 1 101 ? 17.126 34.084 -0.150 1.00 13.78 101 SER A C 1
ATOM 761 O O . SER A 1 101 ? 17.342 34.967 0.722 1.00 13.20 101 SER A O 1
ATOM 764 N N . PHE A 1 102 ? 15.958 34.010 -0.796 1.00 13.61 102 PHE A N 1
ATOM 765 C CA . PHE A 1 102 ? 14.860 34.970 -0.548 1.00 13.38 102 PHE A CA 1
ATOM 766 C C . PHE A 1 102 ? 13.708 34.298 0.250 1.00 13.27 102 PHE A C 1
ATOM 767 O O . PHE A 1 102 ? 12.533 34.664 0.116 1.00 14.50 102 PHE A O 1
ATOM 775 N N . THR A 1 103 ? 14.065 33.300 1.049 1.00 12.12 103 THR A N 1
ATOM 776 C CA . THR A 1 103 ? 13.136 32.503 1.823 1.00 11.75 103 THR A CA 1
ATOM 777 C C . THR A 1 103 ? 13.534 32.517 3.321 1.00 13.17 103 THR A C 1
ATOM 778 O O . THR A 1 103 ? 14.373 31.740 3.742 1.00 11.69 103 T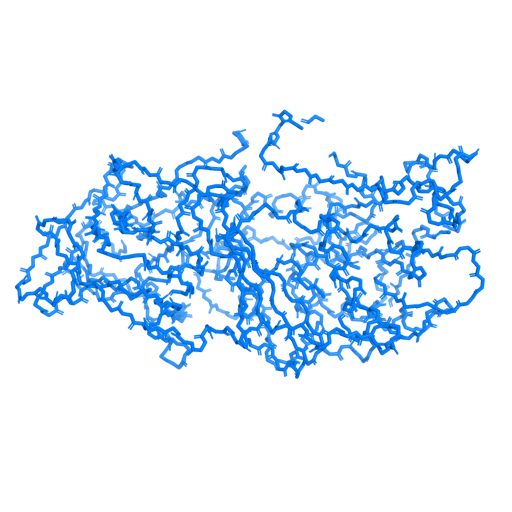HR A O 1
ATOM 782 N N . PRO A 1 104 ? 12.921 33.416 4.118 1.00 13.55 104 PRO A N 1
ATOM 783 C CA . PRO A 1 104 ? 13.043 33.322 5.550 1.00 13.95 104 PRO A CA 1
ATOM 784 C C . PRO A 1 104 ? 12.555 31.949 5.984 1.00 14.44 104 PRO A C 1
ATOM 785 O O . PRO A 1 104 ? 11.640 31.381 5.396 1.00 13.01 104 PRO A O 1
ATOM 789 N N . GLU A 1 105 ? 13.162 31.435 7.038 1.00 15.07 105 GLU A N 1
ATOM 790 C CA . GLU A 1 105 ? 12.929 30.053 7.449 1.00 16.26 105 GLU A CA 1
ATOM 791 C C . GLU A 1 105 ? 11.463 29.721 7.571 1.00 14.87 105 GLU A C 1
ATOM 792 O O . GLU A 1 105 ? 10.716 30.424 8.209 1.00 15.04 105 GLU A O 1
ATOM 798 N N . GLU A 1 106 ? 11.032 28.662 6.913 1.00 13.69 106 GLU A N 1
ATOM 799 C CA . GLU A 1 106 ? 9.674 28.175 7.076 1.00 12.00 106 GLU A CA 1
ATOM 800 C C . GLU A 1 106 ? 8.666 28.792 6.142 1.00 11.10 106 GLU A C 1
ATOM 801 O O . GLU A 1 106 ? 7.491 28.394 6.140 1.00 11.83 106 GLU A O 1
ATOM 802 N N . SER A 1 107 ? 9.105 29.786 5.373 1.00 10.89 107 SER A N 1
ATOM 803 C CA . SER A 1 107 ? 8.260 30.538 4.487 1.00 10.94 107 SER A CA 1
ATOM 804 C C . SER A 1 107 ? 8.156 29.850 3.119 1.00 10.12 107 SER A C 1
ATOM 805 O O . SER A 1 107 ? 9.056 29.124 2.692 1.00 8.28 107 SER A O 1
ATOM 808 N N . PRO A 1 108 ? 7.064 30.122 2.417 1.00 9.81 108 PRO A N 1
ATOM 809 C CA . PRO A 1 108 ? 7.014 29.759 0.984 1.00 10.24 108 PRO A CA 1
ATOM 810 C C . PRO A 1 108 ? 8.095 30.442 0.199 1.00 9.35 108 PRO A C 1
ATOM 811 O O . PRO A 1 108 ? 8.294 31.642 0.360 1.00 12.53 108 PRO A O 1
ATOM 815 N N . ASP A 1 109 ? 8.798 29.699 -0.649 1.00 8.79 109 ASP A N 1
ATOM 816 C CA . ASP A 1 109 ? 9.985 30.194 -1.361 1.00 8.54 109 ASP A CA 1
ATOM 817 C C . ASP A 1 109 ? 9.509 30.852 -2.643 1.00 9.40 109 ASP A C 1
ATOM 818 O O . ASP A 1 109 ? 8.886 30.200 -3.496 1.00 8.41 109 ASP A O 1
ATOM 823 N N . PRO A 1 110 ? 9.741 32.135 -2.799 1.00 9.41 110 PRO A N 1
ATOM 824 C CA . PRO A 1 110 ? 9.327 32.721 -4.071 1.00 10.11 110 PRO A CA 1
ATOM 825 C C . PRO A 1 110 ? 10.008 32.138 -5.324 1.00 9.02 110 PRO A C 1
ATOM 826 O O . PRO A 1 110 ? 9.451 32.250 -6.410 1.00 9.14 110 PRO A O 1
ATOM 830 N N . GLY A 1 111 ? 11.170 31.513 -5.172 1.00 8.97 111 GLY A N 1
ATOM 831 C CA . GLY A 1 111 ? 11.852 30.869 -6.272 1.00 9.34 111 GLY A CA 1
ATOM 832 C C . GLY A 1 111 ? 11.100 29.607 -6.749 1.00 8.36 111 GLY A C 1
ATOM 833 O O . GLY A 1 111 ? 11.372 29.100 -7.853 1.00 6.62 111 GLY A O 1
ATOM 834 N N . PHE A 1 112 ? 10.176 29.115 -5.921 1.00 7.57 112 PHE A N 1
ATOM 835 C CA . PHE A 1 112 ? 9.298 27.973 -6.357 1.00 8.40 112 PHE A CA 1
ATOM 836 C C . PHE A 1 112 ? 7.972 28.505 -6.848 1.00 7.76 112 PHE A C 1
ATOM 837 O O . PHE A 1 112 ? 7.485 28.131 -7.911 1.00 7.05 112 PHE A O 1
ATOM 845 N N . TRP A 1 113 ? 7.361 29.402 -6.089 1.00 8.66 113 TRP A N 1
ATOM 846 C CA . TRP A 1 113 ? 5.989 29.791 -6.396 1.00 8.48 113 TRP A CA 1
ATOM 847 C C . TRP A 1 113 ? 5.893 30.785 -7.529 1.00 8.81 113 TRP A C 1
ATOM 848 O O . TRP A 1 113 ? 5.047 30.627 -8.407 1.00 8.79 113 TRP A O 1
ATOM 859 N N . VAL A 1 114 ? 6.744 31.793 -7.533 1.00 9.13 114 VAL A N 1
ATOM 860 C CA . VAL A 1 114 ? 6.635 32.838 -8.531 1.00 7.96 114 VAL A CA 1
ATOM 861 C C . VAL A 1 114 ? 6.859 32.354 -9.970 1.00 8.98 114 VAL A C 1
ATOM 862 O O . VAL A 1 114 ? 6.131 32.766 -10.849 1.00 8.33 114 VAL A O 1
ATOM 866 N N . PRO A 1 115 ? 7.797 31.453 -10.228 1.00 8.70 115 PRO A N 1
ATOM 867 C CA . PRO A 1 115 ? 7.936 30.940 -11.596 1.00 8.35 115 PRO A CA 1
ATOM 868 C C . PRO A 1 115 ? 6.731 30.128 -12.037 1.00 8.98 115 PRO A C 1
ATOM 869 O O . PRO A 1 115 ? 6.503 29.956 -13.219 1.00 8.99 115 PRO A O 1
ATOM 873 N N . ASN A 1 116 ? 5.957 29.652 -11.088 1.00 7.52 116 ASN A N 1
ATOM 874 C CA . ASN A 1 116 ? 4.683 28.945 -11.405 1.00 8.22 116 ASN A CA 1
ATOM 875 C C . ASN A 1 116 ? 3.491 29.928 -11.496 1.00 8.75 116 ASN A C 1
ATOM 876 O O . ASN A 1 116 ? 2.309 29.515 -11.452 1.00 9.74 116 ASN A O 1
ATOM 881 N N . ASP A 1 117 ? 3.785 31.224 -11.672 1.00 8.62 117 ASP A N 1
ATOM 882 C CA . ASP A 1 117 ? 2.773 32.273 -11.838 1.00 8.92 117 ASP A CA 1
ATOM 883 C C . ASP A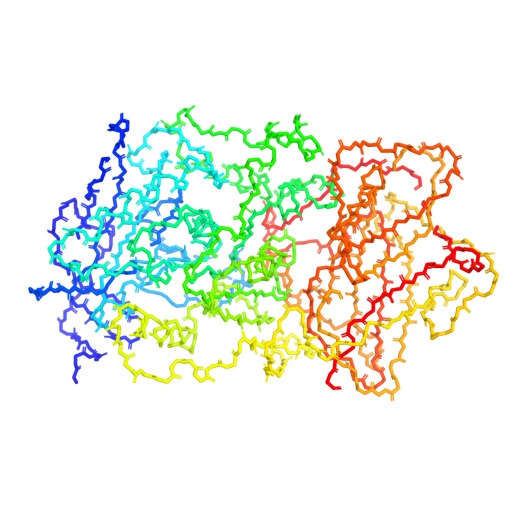 1 117 ? 1.853 32.397 -10.656 1.00 8.20 117 ASP A C 1
ATOM 884 O O . ASP A 1 117 ? 0.614 32.512 -10.811 1.00 9.24 117 ASP A O 1
ATOM 889 N N . TYR A 1 118 ? 2.469 32.461 -9.489 1.00 6.74 118 TYR A N 1
ATOM 890 C CA . TYR A 1 118 ? 1.852 32.887 -8.240 1.00 7.03 118 TYR A CA 1
ATOM 891 C C . TYR A 1 118 ? 2.558 34.174 -7.779 1.00 7.58 118 TYR A C 1
ATOM 892 O O . TYR A 1 118 ? 3.712 34.455 -8.154 1.00 9.95 118 TYR A O 1
ATOM 901 N N . VAL A 1 119 ? 1.867 34.953 -6.991 1.00 7.28 119 VAL A N 1
ATOM 902 C CA . VAL A 1 119 ? 2.482 36.032 -6.233 1.00 7.76 119 VAL A CA 1
ATOM 903 C C . VAL A 1 119 ? 2.794 35.476 -4.818 1.00 8.54 119 VAL A C 1
ATOM 904 O O . VAL A 1 119 ? 2.057 34.659 -4.315 1.00 9.58 119 VAL A O 1
ATOM 908 N N . VAL A 1 120 ? 3.938 35.864 -4.222 1.00 8.97 120 VAL A N 1
ATOM 909 C CA . VAL A 1 120 ? 4.230 35.575 -2.823 1.00 8.16 120 VAL A CA 1
ATOM 910 C C . VAL A 1 120 ? 4.295 36.871 -2.000 1.00 9.44 120 VAL A C 1
ATOM 911 O O . VAL A 1 120 ? 5.050 37.803 -2.344 1.00 9.11 120 VAL A O 1
ATOM 915 N N . VAL A 1 121 ? 3.508 36.933 -0.911 1.00 9.25 121 VAL A N 1
ATOM 916 C CA . VAL A 1 121 ? 3.542 38.115 -0.018 1.00 8.14 121 VAL A CA 1
ATOM 917 C C . VAL A 1 121 ? 4.065 37.644 1.297 1.00 8.41 121 VAL A C 1
ATOM 918 O O . VAL A 1 121 ? 3.597 36.631 1.839 1.00 9.26 121 VAL A O 1
ATOM 922 N N . LYS A 1 122 ? 5.076 38.345 1.810 1.00 7.43 122 LYS A N 1
ATOM 923 C CA . LYS A 1 122 ? 5.705 37.988 3.102 1.00 8.95 122 LYS A CA 1
ATOM 924 C C . LYS A 1 122 ? 5.383 39.095 4.067 1.00 8.40 122 LYS A C 1
ATOM 925 O O . LYS A 1 122 ? 5.727 40.247 3.822 1.00 8.86 122 LYS A O 1
ATOM 931 N N . VAL A 1 123 ? 4.715 38.748 5.158 1.00 8.78 123 VAL A N 1
ATOM 932 C CA . VAL A 1 123 ? 4.151 39.707 6.093 1.00 8.39 123 VAL A CA 1
ATOM 933 C C . VAL A 1 123 ? 4.952 39.698 7.390 1.00 8.83 123 VAL A C 1
ATOM 934 O O . VAL A 1 123 ? 5.178 38.639 7.990 1.00 8.29 123 VAL A O 1
ATOM 938 N N . ALA A 1 124 ? 5.393 40.898 7.782 1.00 7.43 124 ALA A N 1
ATOM 939 C CA . ALA A 1 124 ? 5.863 41.160 9.125 1.00 7.22 124 ALA A CA 1
ATOM 940 C C . ALA A 1 124 ? 4.678 41.611 9.975 1.00 7.11 124 ALA A C 1
ATOM 941 O O . ALA A 1 124 ? 4.133 42.686 9.770 1.00 7.86 124 ALA A O 1
ATOM 943 N N . LEU A 1 125 ? 4.270 40.777 10.943 1.00 8.20 125 LEU A N 1
ATOM 944 C CA . LEU A 1 125 ? 3.119 41.096 11.786 1.00 9.15 125 LEU A CA 1
ATOM 945 C C . LEU A 1 125 ? 3.504 42.191 12.773 1.00 8.91 125 LEU A C 1
ATOM 946 O O . LEU A 1 125 ? 4.700 42.559 12.921 1.00 9.40 125 LEU A O 1
ATOM 951 N N . ARG A 1 126 ? 2.472 42.720 13.419 1.00 8.54 126 ARG A N 1
ATOM 952 C CA . ARG A 1 126 ? 2.614 43.830 14.368 1.00 7.67 126 ARG A CA 1
ATOM 953 C C . ARG A 1 126 ? 3.687 43.492 15.406 1.00 8.14 126 ARG A C 1
ATOM 954 O O . ARG A 1 126 ? 3.742 42.377 15.942 1.00 7.41 126 ARG A O 1
ATOM 962 N N . GLY A 1 127 ? 4.497 44.507 15.711 1.00 7.95 127 GLY A N 1
ATOM 963 C CA . GLY A 1 127 ? 5.612 44.383 16.658 1.00 8.72 127 GLY A CA 1
ATOM 964 C C . GLY A 1 127 ? 6.943 43.932 16.065 1.00 9.25 127 GLY A C 1
ATOM 965 O O . GLY A 1 127 ? 7.978 43.956 16.757 1.00 10.48 127 GLY A O 1
ATOM 966 N N . SER A 1 128 ? 6.912 43.489 14.808 1.00 9.98 128 SER A N 1
ATOM 967 C CA . SER A 1 128 ? 8.085 43.029 14.110 1.00 10.35 128 SER A CA 1
ATOM 968 C C . SER A 1 128 ? 8.401 43.938 12.932 1.00 10.66 128 SER A C 1
ATOM 969 O O . SER A 1 128 ? 7.553 44.656 12.405 1.00 9.89 128 SER A O 1
ATOM 972 N N . ASP A 1 129 ? 9.662 43.893 12.548 1.00 10.97 129 ASP A N 1
ATOM 973 C CA . ASP A 1 129 ? 10.229 44.750 11.521 1.00 9.99 129 ASP A CA 1
ATOM 974 C C . ASP A 1 129 ? 10.106 46.210 11.963 1.00 10.07 129 ASP A C 1
ATOM 975 O O . ASP A 1 129 ? 10.409 46.522 13.113 1.00 9.17 129 ASP A O 1
ATOM 980 N N . LYS A 1 130 ? 9.635 47.086 11.094 1.00 10.55 130 LYS A N 1
ATOM 981 C CA . LYS A 1 130 ? 9.573 48.510 11.436 1.00 11.76 130 LYS A CA 1
ATOM 982 C C . LYS A 1 130 ? 8.340 48.832 12.293 1.00 12.71 130 LYS A C 1
ATOM 983 O O . LYS A 1 130 ? 8.209 49.948 12.785 1.00 13.33 130 LYS A O 1
ATOM 989 N N . SER A 1 131 ? 7.468 47.849 12.528 1.00 12.99 131 SER A N 1
ATOM 990 C CA . SER A 1 131 ? 6.386 48.037 13.483 1.00 13.18 131 SER A CA 1
ATOM 991 C C . SER A 1 131 ? 6.921 47.867 14.889 1.00 12.68 131 SER A C 1
ATOM 992 O O . SER A 1 131 ? 7.468 46.820 15.229 1.00 12.35 131 SER A O 1
ATOM 995 N N . LYS A 1 132 ? 6.717 48.877 15.724 1.00 12.52 132 LYS A N 1
ATOM 996 C CA . LYS A 1 132 ? 7.078 48.793 17.139 1.00 12.49 132 LYS A CA 1
ATOM 997 C C . LYS A 1 132 ? 5.807 48.753 17.992 1.00 12.77 132 LYS A C 1
ATOM 998 O O . LYS A 1 132 ? 5.821 49.151 19.158 1.00 12.61 132 LYS A O 1
ATOM 1004 N N . GLY A 1 133 ? 4.719 48.243 17.418 1.00 11.95 133 GLY A N 1
ATOM 1005 C CA . GLY A 1 133 ? 3.462 48.017 18.163 1.00 11.93 133 GLY A CA 1
ATOM 1006 C C . GLY A 1 133 ? 3.480 46.755 19.039 1.00 10.85 133 GLY A C 1
ATOM 1007 O O . GLY A 1 133 ? 4.501 46.099 19.166 1.00 10.27 133 GLY A O 1
ATOM 1008 N N . VAL A 1 134 ? 2.334 46.475 19.665 1.00 9.53 134 VAL A N 1
ATOM 1009 C CA . VAL A 1 134 ? 2.153 45.331 20.524 1.00 8.82 134 VAL A CA 1
ATOM 1010 C C . VAL A 1 134 ? 2.455 44.037 19.763 1.00 8.27 134 VAL A C 1
ATOM 1011 O O . VAL A 1 134 ? 1.993 43.837 18.660 1.00 7.96 134 VAL A O 1
ATOM 1015 N N . LEU A 1 135 ? 3.314 43.219 20.347 1.00 8.43 135 LEU A N 1
ATOM 1016 C CA . LEU A 1 135 ? 3.684 41.924 19.782 1.00 8.73 135 LEU A CA 1
ATOM 1017 C C . LEU A 1 135 ? 3.139 40.897 20.750 1.00 9.37 135 LEU A C 1
ATOM 1018 O O . LEU A 1 135 ? 3.754 40.617 21.788 1.00 9.68 135 LEU A O 1
ATOM 1023 N N . SER A 1 136 ? 1.966 40.364 20.414 1.00 9.21 136 SER A N 1
ATOM 1024 C CA . SER A 1 136 ? 1.286 39.351 21.201 1.00 9.40 136 SER A CA 1
ATOM 1025 C C . SER A 1 136 ? 1.135 38.096 20.344 1.00 9.96 136 SER A C 1
ATOM 1026 O O . SER A 1 136 ? 0.172 37.941 19.579 1.00 12.04 136 SER A O 1
ATOM 1029 N N . PRO A 1 137 ? 2.112 37.206 20.409 1.00 10.14 137 PRO A N 1
ATOM 1030 C CA . PRO A 1 137 ? 2.142 36.048 19.517 1.00 10.45 137 PRO A CA 1
ATOM 1031 C C . PRO A 1 137 ? 0.937 35.133 19.665 1.00 10.39 137 PRO A C 1
ATOM 1032 O O . PRO A 1 137 ? 0.518 34.854 20.769 1.00 8.81 137 PRO A O 1
ATOM 1036 N N . TRP A 1 138 ? 0.395 34.656 18.543 1.00 9.99 138 TRP A N 1
ATOM 1037 C CA . TRP A 1 138 ? -0.583 33.565 18.568 1.00 9.47 138 TRP A CA 1
ATOM 1038 C C . TRP A 1 138 ? -1.793 33.995 19.384 1.00 9.97 138 TRP A C 1
ATOM 1039 O O . TRP A 1 138 ? -2.246 33.287 20.297 1.00 10.59 138 TRP A O 1
ATOM 1050 N N . SER A 1 139 ? -2.321 35.179 19.027 1.00 10.67 139 SER A N 1
ATOM 1051 C CA . SER A 1 139 ? -3.459 35.773 19.654 1.00 9.67 139 SER A CA 1
ATOM 1052 C C . SER A 1 139 ? -4.500 36.176 18.619 1.00 9.87 139 SER A C 1
ATOM 1053 O O . SER A 1 139 ? -4.217 36.281 17.443 1.00 8.47 139 SER A O 1
ATOM 1056 N N . LYS A 1 140 ? -5.681 36.518 19.083 1.00 9.81 140 LYS A N 1
ATOM 1057 C CA . LYS A 1 140 ? -6.705 36.983 18.207 1.00 10.56 140 LYS A CA 1
ATOM 1058 C C . LYS A 1 140 ? -6.354 38.351 17.619 1.00 10.49 140 LYS A C 1
ATOM 1059 O O . LYS A 1 140 ? -6.609 38.579 16.456 1.00 10.92 140 LYS A O 1
ATOM 1065 N N . ARG A 1 141 ? -5.807 39.249 18.424 1.00 9.59 141 ARG A N 1
ATOM 1066 C CA . ARG A 1 141 ? -5.378 40.562 17.923 1.00 9.48 141 ARG A CA 1
ATOM 1067 C C . ARG A 1 141 ? -4.338 40.420 16.796 1.00 8.83 141 ARG A C 1
ATOM 1068 O O . ARG A 1 141 ? -4.352 41.142 15.825 1.00 9.00 141 ARG A O 1
ATOM 1076 N N . GLU A 1 142 ? -3.485 39.429 16.871 1.00 9.48 142 GLU A N 1
ATOM 1077 C CA . GLU A 1 142 ? -2.535 39.200 15.789 1.00 9.39 142 GLU A CA 1
ATOM 1078 C C . GLU A 1 142 ? -3.278 38.643 14.543 1.00 9.27 142 GLU A C 1
ATOM 1079 O O . GLU A 1 142 ? -3.014 39.044 13.417 1.00 8.10 142 GLU A O 1
ATOM 1085 N N . ALA A 1 143 ? -4.163 37.685 14.761 1.00 9.21 143 ALA A N 1
ATOM 1086 C CA . ALA A 1 143 ? -5.056 37.205 13.726 1.00 8.75 143 ALA A CA 1
ATOM 1087 C C . ALA A 1 143 ? -5.855 38.337 13.001 1.00 8.86 143 ALA A C 1
ATOM 1088 O O . ALA A 1 143 ? -6.078 38.286 11.748 1.00 7.44 143 ALA A O 1
ATOM 1090 N N . GLU A 1 144 ? -6.346 39.309 13.761 1.00 8.42 144 GLU A N 1
ATOM 1091 C CA . GLU A 1 144 ? -7.105 40.432 13.165 1.00 8.10 144 GLU A CA 1
ATOM 1092 C C . GLU A 1 144 ? -6.246 41.251 12.197 1.00 7.96 144 GLU A C 1
ATOM 1093 O O . GLU A 1 144 ? -6.731 41.686 11.121 1.00 8.13 144 GLU A O 1
ATOM 1099 N N . ASP A 1 145 ? -4.970 41.450 12.553 1.00 8.44 145 ASP A N 1
ATOM 1100 C CA . ASP A 1 145 ? -4.044 42.170 11.691 1.00 9.02 145 ASP A CA 1
ATOM 1101 C C . ASP A 1 145 ? -3.810 41.380 10.390 1.00 9.36 145 ASP A C 1
ATOM 1102 O O . ASP A 1 145 ? -3.835 41.944 9.307 1.00 10.34 145 ASP A O 1
ATOM 1107 N N . TYR A 1 146 ? -3.579 40.075 10.525 1.00 8.76 146 TYR A N 1
ATOM 1108 C CA . TYR A 1 146 ? -3.397 39.145 9.396 1.00 8.18 146 TYR A CA 1
ATOM 1109 C C . TYR A 1 146 ? -4.611 39.178 8.448 1.00 8.42 146 TYR A C 1
ATOM 1110 O O . TYR A 1 146 ? -4.476 39.306 7.222 1.00 8.30 146 TYR A O 1
ATOM 1119 N N . TYR A 1 147 ? -5.804 39.163 9.019 1.00 7.51 147 TYR A N 1
ATOM 1120 C CA . TYR A 1 147 ? -7.003 39.279 8.238 1.00 7.81 147 TYR A CA 1
ATOM 1121 C C . TYR A 1 147 ? -6.991 40.543 7.378 1.00 7.64 147 TYR A C 1
ATOM 1122 O O . TYR A 1 147 ? -7.328 40.473 6.181 1.00 6.78 147 TYR A O 1
ATOM 1131 N N . GLU A 1 148 ? -6.612 41.686 7.972 1.00 7.88 148 GLU A N 1
ATOM 1132 C CA . GLU A 1 148 ? -6.543 42.918 7.172 1.00 8.47 148 GLU A CA 1
ATOM 1133 C C . GLU A 1 148 ? -5.578 42.809 5.963 1.00 8.71 148 GLU A C 1
ATOM 1134 O O . GLU A 1 148 ? -5.873 43.335 4.842 1.00 8.40 148 GLU A O 1
ATOM 1140 N N . VAL A 1 149 ? -4.449 42.139 6.153 1.00 8.59 149 VAL A N 1
ATOM 1141 C CA . VAL A 1 149 ? -3.475 42.025 5.099 1.00 8.75 149 VAL A CA 1
ATOM 1142 C C . VAL A 1 149 ? -4.004 41.099 3.976 1.00 8.33 149 VAL A C 1
ATOM 1143 O O . VAL A 1 149 ? -3.770 41.378 2.774 1.00 7.73 149 VAL A O 1
ATOM 1147 N N . ILE A 1 150 ? -4.705 40.020 4.350 1.00 8.45 150 ILE A N 1
ATOM 1148 C CA . ILE A 1 150 ? -5.337 39.120 3.373 1.00 9.13 150 ILE A CA 1
ATOM 1149 C C . ILE A 1 150 ? -6.294 39.887 2.503 1.00 9.92 150 ILE A C 1
ATOM 1150 O O . ILE A 1 150 ? -6.246 39.787 1.279 1.00 10.11 150 ILE A O 1
ATOM 1155 N N . GLU A 1 151 ? -7.166 40.673 3.130 1.00 10.67 151 GLU A N 1
ATOM 1156 C CA . GLU A 1 151 ? -8.189 41.415 2.405 1.00 9.95 151 GLU A CA 1
ATOM 1157 C C . GLU A 1 151 ? -7.597 42.530 1.558 1.00 10.05 151 GLU A C 1
ATOM 1158 O O . GLU A 1 151 ? -8.100 42.806 0.481 1.00 10.64 151 GLU A O 1
ATOM 1164 N N . TRP A 1 152 ? -6.520 43.151 2.026 1.00 9.66 152 TRP A N 1
ATOM 1165 C CA . TRP A 1 152 ? -5.804 44.157 1.249 1.00 9.22 152 TRP A CA 1
ATOM 1166 C C . TRP A 1 152 ? -5.186 43.554 -0.037 1.00 9.69 152 TRP A C 1
ATOM 1167 O O . TRP A 1 152 ? -5.331 44.119 -1.128 1.00 8.85 152 TRP A O 1
ATOM 1178 N N . ALA A 1 153 ? -4.544 42.404 0.119 1.00 8.35 153 ALA A N 1
ATOM 1179 C CA . ALA A 1 153 ? -3.914 41.673 -0.955 1.00 9.17 153 ALA A CA 1
ATOM 1180 C C . ALA A 1 153 ? -4.909 41.311 -2.035 1.00 9.46 153 ALA A C 1
ATOM 1181 O O . ALA A 1 153 ? -4.573 41.369 -3.196 1.00 9.60 153 ALA A O 1
ATOM 1183 N N . ALA A 1 154 ? -6.142 40.984 -1.635 1.00 9.24 154 ALA A N 1
ATOM 1184 C CA . ALA A 1 154 ? -7.168 40.595 -2.578 1.00 9.75 154 ALA A CA 1
ATOM 1185 C C . ALA A 1 154 ? -7.579 41.715 -3.504 1.00 11.03 154 ALA A C 1
ATOM 1186 O O . ALA A 1 154 ? -8.076 41.449 -4.580 1.00 8.19 154 ALA A O 1
ATOM 1188 N N . ASN A 1 155 ? -7.297 42.951 -3.123 1.00 11.80 155 ASN A N 1
ATOM 1189 C CA . ASN A 1 155 ? -7.655 44.091 -3.900 1.00 11.93 155 ASN A CA 1
ATOM 1190 C C . ASN A 1 155 ? -6.517 44.736 -4.713 1.00 11.74 155 ASN A C 1
ATOM 1191 O O . ASN A 1 155 ? -6.714 45.767 -5.318 1.00 10.78 155 ASN A O 1
ATOM 1196 N N . GLN A 1 156 ? -5.352 44.148 -4.749 1.00 10.47 156 GLN A N 1
ATOM 1197 C CA . GLN A 1 156 ? -4.249 44.737 -5.473 1.00 11.12 156 GLN A CA 1
ATOM 1198 C C . GLN A 1 156 ? -4.251 44.376 -6.967 1.00 10.91 156 GLN A C 1
ATOM 1199 O O . GLN A 1 156 ? -4.773 43.366 -7.396 1.00 9.09 156 GLN A O 1
ATOM 1205 N N . SER A 1 157 ? -3.577 45.197 -7.742 1.00 11.38 157 SER A N 1
ATOM 1206 C CA . SER A 1 157 ? -3.606 45.086 -9.201 1.00 12.57 157 SER A CA 1
ATOM 1207 C C . SER A 1 157 ? -3.085 43.715 -9.677 1.00 12.18 157 SER A C 1
ATOM 1208 O O . SER A 1 157 ? -3.542 43.184 -10.711 1.00 12.47 157 SER A O 1
ATOM 1211 N N . TRP A 1 158 ? -2.143 43.142 -8.946 1.00 10.26 158 TRP A N 1
ATOM 1212 C CA . TRP A 1 158 ? -1.549 41.858 -9.315 1.00 9.32 158 TRP A CA 1
ATOM 1213 C C . TRP A 1 158 ? -2.283 40.638 -8.751 1.00 9.40 158 TRP A C 1
ATOM 1214 O O . TRP A 1 158 ? -1.786 39.510 -8.875 1.00 8.27 158 TRP A O 1
ATOM 1225 N N . SER A 1 159 ? -3.443 40.841 -8.132 1.00 8.88 159 SER A N 1
ATOM 1226 C CA . SER A 1 159 ? -4.113 39.762 -7.425 1.00 9.29 159 SER A CA 1
ATOM 1227 C C . SER A 1 159 ? -5.367 39.332 -8.156 1.00 9.00 159 SER A C 1
ATOM 1228 O O . SER A 1 159 ? -6.189 40.162 -8.549 1.00 7.53 159 SER A O 1
ATOM 1231 N N . ASN A 1 160 ? -5.518 38.029 -8.303 1.00 8.89 160 ASN A N 1
ATOM 1232 C CA . ASN A 1 160 ? -6.735 37.457 -8.868 1.00 10.00 160 ASN A CA 1
ATOM 1233 C C . ASN A 1 160 ? -7.856 37.329 -7.851 1.00 11.03 160 ASN A C 1
ATOM 1234 O O . ASN A 1 160 ? -8.890 36.737 -8.160 1.00 9.00 160 ASN A O 1
ATOM 1239 N N . GLY A 1 161 ? -7.623 37.827 -6.631 1.00 11.10 161 GLY A N 1
ATOM 1240 C CA . GLY A 1 161 ? -8.657 37.809 -5.591 1.00 11.12 161 GLY A CA 1
ATOM 1241 C C . GLY A 1 161 ? -8.599 36.614 -4.632 1.00 10.15 161 GLY A C 1
ATOM 1242 O O . GLY A 1 161 ? -9.287 36.626 -3.618 1.00 11.25 161 GLY A O 1
ATOM 1243 N N . ASN A 1 162 ? -7.819 35.586 -4.958 1.00 8.40 162 ASN A N 1
ATOM 1244 C CA . ASN A 1 162 ? -7.729 34.363 -4.190 1.00 8.09 162 ASN A CA 1
ATOM 1245 C C . ASN A 1 162 ? -6.385 34.311 -3.442 1.00 8.19 162 ASN A C 1
ATOM 1246 O O . ASN A 1 162 ? -5.287 34.193 -4.057 1.00 7.63 162 ASN A O 1
ATOM 1251 N N . ILE A 1 163 ? -6.489 34.363 -2.116 1.00 7.22 163 ILE A N 1
ATOM 1252 C CA . ILE A 1 163 ? -5.338 34.259 -1.250 1.00 8.13 163 ILE A CA 1
ATOM 1253 C C . ILE A 1 163 ? -5.338 32.887 -0.560 1.00 8.22 163 ILE A C 1
ATOM 1254 O O . ILE A 1 163 ? -6.365 32.407 -0.054 1.00 8.79 163 ILE A O 1
ATOM 1259 N N . GLY A 1 164 ? -4.190 32.261 -0.571 1.00 8.17 164 GLY A N 1
ATOM 1260 C CA . GLY A 1 164 ? -3.942 31.039 0.156 1.00 9.38 164 GLY A CA 1
ATOM 1261 C C . GLY A 1 164 ? -2.738 31.264 1.086 1.00 10.31 164 GLY A C 1
ATOM 1262 O O . GLY A 1 164 ? -1.656 31.775 0.681 1.00 12.22 164 GLY A O 1
ATOM 1263 N N . THR A 1 165 ? -2.869 30.827 2.322 1.00 9.54 165 THR A N 1
ATOM 1264 C CA . THR A 1 165 ? -1.770 30.925 3.274 1.00 8.41 165 THR A CA 1
ATOM 1265 C C . THR A 1 165 ? -0.999 29.638 3.393 1.00 9.17 165 THR A C 1
ATOM 1266 O O . THR A 1 165 ? -1.535 28.543 3.136 1.00 8.01 165 THR A O 1
ATOM 1270 N N . ASN A 1 166 ? 0.288 29.752 3.749 1.00 8.11 166 ASN A N 1
ATOM 1271 C CA . ASN A 1 166 ? 1.175 28.598 3.687 1.00 9.45 166 ASN A CA 1
ATOM 1272 C C . ASN A 1 166 ? 2.400 28.851 4.518 1.00 9.65 166 ASN A C 1
ATOM 1273 O O . ASN A 1 166 ? 2.951 29.952 4.471 1.00 12.20 166 ASN A O 1
ATOM 1278 N N . GLY A 1 167 ? 2.876 27.850 5.237 1.00 8.40 167 GLY A N 1
ATOM 1279 C CA . GLY A 1 167 ? 4.078 28.013 6.003 1.00 8.88 167 GLY A CA 1
ATOM 1280 C C . GLY A 1 167 ? 4.134 27.088 7.226 1.00 8.97 167 GLY A C 1
ATOM 1281 O O . GLY A 1 167 ? 3.149 26.443 7.559 1.00 6.14 167 GLY A O 1
ATOM 1282 N N . VAL A 1 168 ? 5.292 27.105 7.896 1.00 8.71 168 VAL A N 1
ATOM 1283 C CA . VAL A 1 168 ? 5.643 26.130 8.942 1.00 8.90 168 VAL A CA 1
ATOM 1284 C C . VAL A 1 168 ? 5.746 26.831 10.285 1.00 8.02 168 VAL A C 1
ATOM 1285 O O . VAL A 1 168 ? 6.213 27.990 10.352 1.00 8.77 168 VAL A O 1
ATOM 1289 N N . SER A 1 169 ? 5.360 26.101 11.325 1.00 7.20 169 SER A N 1
ATOM 1290 C CA . SER A 1 169 ? 5.580 26.445 12.735 1.00 7.52 169 SER A CA 1
ATOM 1291 C C . SER A 1 169 ? 4.811 27.752 13.034 1.00 7.92 169 SER A C 1
ATOM 1292 O O . SER A 1 169 ? 3.603 27.772 12.890 1.00 8.11 169 SER A O 1
ATOM 1295 N N . TYR A 1 170 ? 5.462 28.838 13.441 1.00 9.26 170 TYR A N 1
ATOM 1296 C CA . TYR A 1 170 ? 4.726 30.116 13.726 1.00 9.56 170 TYR A CA 1
ATOM 1297 C C . TYR A 1 170 ? 3.850 30.494 12.497 1.00 9.46 170 TYR A C 1
ATOM 1298 O O . TYR A 1 170 ? 2.713 30.929 12.643 1.00 9.76 170 TYR A O 1
ATOM 1307 N N . LEU A 1 171 ? 4.387 30.273 11.289 1.00 9.07 171 LEU A N 1
ATOM 1308 C CA . LEU A 1 171 ? 3.708 30.560 10.043 1.00 8.35 171 LEU A CA 1
ATOM 1309 C C . LEU A 1 171 ? 2.469 29.669 9.792 1.00 8.83 171 LEU A C 1
ATOM 1310 O O . LEU A 1 171 ? 1.652 29.967 8.903 1.00 10.44 171 LEU A O 1
ATOM 1315 N N . ALA A 1 172 ? 2.399 28.529 10.480 1.00 8.73 172 ALA A N 1
ATOM 1316 C CA . ALA A 1 172 ? 1.229 27.646 10.508 1.00 7.67 172 ALA A CA 1
ATOM 1317 C C . ALA A 1 172 ? 0.248 28.031 11.606 1.00 8.04 172 ALA A C 1
ATOM 1318 O O . ALA A 1 172 ? -0.984 28.072 11.373 1.00 7.72 172 ALA A O 1
ATOM 1320 N N . VAL A 1 173 ? 0.760 28.320 12.811 1.00 7.52 173 VAL A N 1
ATOM 1321 C CA . VAL A 1 173 ? -0.128 28.681 13.938 1.00 7.55 173 VAL A CA 1
ATOM 1322 C C . VAL A 1 173 ? -0.957 29.931 13.576 1.00 8.87 173 VAL A C 1
ATOM 1323 O O . VAL A 1 173 ? -2.173 29.987 13.819 1.00 7.84 173 VAL A O 1
ATOM 1327 N N . THR A 1 174 ? -0.317 30.915 12.949 1.00 8.52 174 THR A N 1
ATOM 1328 C CA . THR A 1 174 ? -1.025 32.137 12.543 1.00 8.88 174 THR A CA 1
ATOM 1329 C C . THR A 1 174 ? -2.126 31.865 11.504 1.00 10.12 174 THR A C 1
ATOM 1330 O O . THR A 1 174 ? -3.055 32.647 11.385 1.00 8.87 174 THR A O 1
ATOM 1334 N N . GLN A 1 175 ? -1.990 30.778 10.750 1.00 9.20 175 GLN A N 1
ATOM 1335 C CA . GLN A 1 175 ? -3.063 30.373 9.791 1.00 9.04 175 GLN A CA 1
ATOM 1336 C C . GLN A 1 175 ? -4.249 29.801 10.520 1.00 8.79 175 GLN A C 1
ATOM 1337 O O . GLN A 1 175 ? -5.362 30.148 10.202 1.00 8.64 175 GLN A O 1
ATOM 1343 N N . TRP A 1 176 ? -4.037 28.933 11.515 1.00 7.64 176 TRP A N 1
ATOM 1344 C CA . TRP A 1 176 ? -5.191 28.462 12.275 1.00 8.12 176 TRP A CA 1
ATOM 1345 C C . TRP A 1 176 ? -5.921 29.669 12.847 1.00 7.30 176 TRP A C 1
ATOM 1346 O O . TRP A 1 176 ? -7.149 29.758 12.806 1.00 8.70 176 TRP A O 1
ATOM 1357 N N . TRP A 1 177 ? -5.163 30.564 13.438 1.00 7.35 177 TRP A N 1
ATOM 1358 C CA . TRP A 1 177 ? -5.739 31.805 13.967 1.00 8.89 177 TRP A CA 1
ATOM 1359 C C . TRP A 1 177 ? -6.563 32.635 12.938 1.00 9.00 177 TRP A C 1
ATOM 1360 O O . TRP A 1 177 ? -7.757 32.883 13.152 1.00 9.65 177 TRP A O 1
ATOM 1371 N N . VAL A 1 178 ? -5.934 33.068 11.852 1.00 8.92 178 VAL A N 1
ATOM 1372 C CA . VAL A 1 178 ? -6.663 33.979 10.919 1.00 9.42 178 VAL A CA 1
ATOM 1373 C C . VAL A 1 178 ? -7.853 33.255 10.264 1.00 9.31 178 VAL A C 1
ATOM 1374 O O . VAL A 1 178 ? -8.921 33.833 10.054 1.00 9.35 178 VAL A O 1
ATOM 1378 N N . ALA A 1 179 ? -7.702 31.965 9.995 1.00 10.25 179 ALA A N 1
ATOM 1379 C CA . ALA A 1 179 ? -8.786 31.190 9.375 1.00 9.97 179 ALA A CA 1
ATOM 1380 C C . ALA A 1 179 ? -10.018 31.107 10.292 1.00 9.44 179 ALA A C 1
ATOM 1381 O O . ALA A 1 179 ? -11.165 31.016 9.797 1.00 8.65 179 ALA A O 1
ATOM 1383 N N . SER A 1 180 ? -9.802 31.172 11.612 1.00 9.46 180 SER A N 1
ATOM 1384 C CA . SER A 1 180 ? -10.934 31.151 12.550 1.00 9.34 180 SER A CA 1
ATOM 1385 C C . SER A 1 180 ? -11.830 32.426 12.415 1.00 9.44 180 SER A C 1
ATOM 1386 O O . SER A 1 180 ? -12.976 32.458 12.875 1.00 8.08 180 SER A O 1
ATOM 1389 N N . LEU A 1 181 ? -11.277 33.478 11.818 1.00 9.15 181 LEU A N 1
ATOM 1390 C CA . LEU A 1 181 ? -12.010 34.703 11.536 1.00 9.61 181 LEU A CA 1
ATOM 1391 C C . LEU A 1 181 ? -12.722 34.716 10.138 1.00 10.00 181 LEU A C 1
ATOM 1392 O O . LEU A 1 181 ? -13.414 35.649 9.843 1.00 9.42 181 LEU A O 1
ATOM 1397 N N A ASN A 1 182 ? -12.445 33.707 9.310 0.70 10.80 182 ASN A N 1
ATOM 1398 N N B ASN A 1 182 ? -12.546 33.641 9.349 0.30 9.99 182 ASN A N 1
ATOM 1399 C CA A ASN A 1 182 ? -13.030 33.545 7.981 0.70 10.40 182 ASN A CA 1
ATOM 1400 C CA B ASN A 1 182 ? -13.015 33.501 7.940 0.30 9.61 182 ASN A CA 1
ATOM 1401 C C A ASN A 1 182 ? -12.872 34.780 7.071 0.70 9.88 182 ASN A C 1
ATOM 1402 C C B ASN A 1 182 ? -12.853 34.801 7.139 0.30 9.37 182 ASN A C 1
ATOM 1403 O O A ASN A 1 182 ? -13.860 35.375 6.632 0.70 8.91 182 ASN A O 1
ATOM 1404 O O B ASN A 1 182 ? -13.835 35.497 6.889 0.30 8.90 182 ASN A O 1
ATOM 1413 N N . PRO A 1 183 ? -11.613 35.134 6.729 1.00 8.97 183 PRO A N 1
ATOM 1414 C CA . PRO A 1 183 ? -11.430 36.243 5.810 1.00 9.19 183 PRO A CA 1
ATOM 1415 C C . PRO A 1 183 ? -12.087 35.867 4.470 1.00 9.22 183 PRO A C 1
ATOM 1416 O O . PRO A 1 183 ? -11.851 34.739 3.982 1.00 7.79 183 PRO A O 1
ATOM 1420 N N . PRO A 1 184 ? -12.922 36.771 3.875 1.00 9.75 184 PRO A N 1
ATOM 1421 C CA . PRO A 1 184 ? -13.661 36.402 2.669 1.00 10.06 184 PRO A CA 1
ATOM 1422 C C . PRO A 1 184 ? -12.777 35.960 1.467 1.00 10.01 184 PRO A C 1
ATOM 1423 O O . PRO A 1 184 ? -13.178 35.067 0.726 1.00 8.56 184 PRO A O 1
ATOM 1427 N N . HIS A 1 185 ? -11.573 36.505 1.348 1.00 9.35 185 HIS A N 1
ATOM 1428 C CA . HIS A 1 185 ? -10.668 36.127 0.242 1.00 9.07 185 HIS A CA 1
ATOM 1429 C C . HIS A 1 185 ? -9.609 35.108 0.581 1.00 8.64 185 HIS A C 1
ATOM 1430 O O . HIS A 1 185 ? -8.753 34.829 -0.254 1.00 8.14 185 HIS A O 1
ATOM 1437 N N . LEU A 1 186 ? -9.644 34.539 1.795 1.00 8.05 186 LEU A N 1
ATOM 1438 C CA . LEU A 1 186 ? -8.810 33.397 2.126 1.00 7.99 186 LEU A CA 1
ATOM 1439 C C . LEU A 1 186 ? -9.534 32.184 1.522 1.00 8.63 186 LEU A C 1
ATOM 1440 O O . LEU A 1 186 ? -10.590 31.751 2.026 1.00 8.36 186 LEU A O 1
ATOM 1445 N N . LYS A 1 187 ? -8.986 31.651 0.436 1.00 8.55 187 LYS A N 1
ATOM 1446 C CA . LYS A 1 187 ? -9.614 30.578 -0.334 1.00 7.35 187 LYS A CA 1
ATOM 1447 C C . LYS A 1 187 ? -9.004 29.192 -0.073 1.00 7.62 187 LYS A C 1
ATOM 1448 O O . LYS A 1 187 ? -9.574 28.193 -0.510 1.00 8.26 187 LYS A O 1
ATOM 1454 N N . ALA A 1 188 ? -7.871 29.126 0.638 1.00 7.21 188 ALA A N 1
ATOM 1455 C CA . ALA A 1 188 ? -7.179 27.852 0.925 1.00 7.48 188 ALA A CA 1
ATOM 1456 C C . ALA A 1 188 ? -6.096 28.097 1.979 1.00 6.99 188 ALA A C 1
ATOM 1457 O O . ALA A 1 188 ? -5.568 29.224 2.072 1.00 7.04 188 ALA A O 1
ATOM 1467 N N . ILE A 1 190 ? -2.602 26.093 4.151 1.00 7.87 190 ILE A N 1
ATOM 1468 C CA . ILE A 1 190 ? -1.660 24.993 4.325 1.00 7.69 190 ILE A CA 1
ATOM 1469 C C . ILE A 1 190 ? -0.889 25.242 5.653 1.00 8.00 190 ILE A C 1
ATOM 1470 O O . ILE A 1 190 ? 0.250 25.771 5.651 1.00 8.24 190 ILE A O 1
ATOM 1475 N N . PRO A 1 191 ? -1.543 24.936 6.796 1.00 7.73 191 PRO A N 1
ATOM 1476 C CA . PRO A 1 191 ? -0.829 25.020 8.066 1.00 7.64 191 PRO A CA 1
ATOM 1477 C C . PRO A 1 191 ? 0.083 23.797 8.179 1.00 7.95 191 PRO A C 1
ATOM 1478 O O . PRO A 1 191 ? -0.365 22.684 8.524 1.00 9.03 191 PRO A O 1
ATOM 1482 N N . TRP A 1 192 ? 1.347 23.980 7.819 1.00 8.60 192 TRP A N 1
ATOM 1483 C CA . TRP A 1 192 ? 2.275 22.895 7.743 1.00 8.66 192 TRP A CA 1
ATOM 1484 C C . TRP A 1 192 ? 3.010 22.781 9.087 1.00 10.69 192 TRP A C 1
ATOM 1485 O O . TRP A 1 192 ? 4.086 23.349 9.272 1.00 10.66 192 TRP A O 1
ATOM 1496 N N . GLU A 1 193 ? 2.420 22.000 9.998 1.00 9.61 193 GLU A N 1
ATOM 1497 C CA . GLU A 1 193 ? 2.919 21.835 11.390 1.00 9.43 193 GLU A CA 1
ATOM 1498 C C . GLU A 1 193 ? 2.724 23.118 12.215 1.00 10.25 193 GLU A C 1
ATOM 1499 O O . GLU A 1 193 ? 3.611 23.989 12.290 1.00 10.68 193 GLU A O 1
ATOM 1505 N N . GLY A 1 194 ? 1.545 23.219 12.824 1.00 9.40 194 GLY A N 1
ATOM 1506 C CA . GLY A 1 194 ? 1.305 24.284 13.790 1.00 9.67 194 GLY A CA 1
ATOM 1507 C C . GLY A 1 194 ? 0.347 23.946 14.915 1.00 9.01 194 GLY A C 1
ATOM 1508 O O . GLY A 1 194 ? -0.758 23.467 14.684 1.00 8.55 194 GLY A O 1
ATOM 1509 N N . LEU A 1 195 ? 0.772 24.285 16.135 1.00 8.39 195 LEU A N 1
ATOM 1510 C CA . LEU A 1 195 ? -0.074 24.202 17.300 1.00 9.39 195 LEU A CA 1
ATOM 1511 C C . LEU A 1 195 ? -1.203 25.233 17.223 1.00 9.08 195 LEU A C 1
ATOM 1512 O O . LEU A 1 195 ? -1.204 26.123 16.385 1.00 8.95 195 LEU A O 1
ATOM 1517 N N . ASN A 1 196 ? -2.174 25.095 18.111 1.00 8.89 196 ASN A N 1
ATOM 1518 C CA . ASN A 1 196 ? -3.220 26.087 18.223 1.00 8.86 196 ASN A CA 1
ATOM 1519 C C . ASN A 1 196 ? -3.881 26.215 19.612 1.00 8.38 196 ASN A C 1
ATOM 1520 O O . ASN A 1 196 ? -4.888 26.862 19.746 1.00 8.02 196 ASN A O 1
ATOM 1525 N N . ASP A 1 197 ? -3.261 25.621 20.636 1.00 8.36 197 ASP A N 1
ATOM 1526 C CA . ASP A 1 197 ? -3.672 25.731 22.036 1.00 7.72 197 ASP A CA 1
ATOM 1527 C C . ASP A 1 197 ? -2.418 25.837 22.876 1.00 7.05 197 ASP A C 1
ATOM 1528 O O . ASP A 1 197 ? -1.815 24.852 23.225 1.00 8.78 197 ASP A O 1
ATOM 1541 N N . TYR A 1 199 ? -1.625 26.697 25.927 1.00 7.24 199 TYR A N 1
ATOM 1542 C CA . TYR A 1 199 ? -1.547 26.100 27.247 1.00 8.37 199 TYR A CA 1
ATOM 1543 C C . TYR A 1 199 ? -1.234 24.579 27.204 1.00 8.28 199 TYR A C 1
ATOM 1544 O O . TYR A 1 199 ? -0.478 24.074 28.001 1.00 8.46 199 TYR A O 1
ATOM 1553 N N . ARG A 1 200 ? -1.846 23.861 26.280 1.00 9.15 200 ARG A N 1
ATOM 1554 C CA . ARG A 1 200 ? -1.733 22.422 26.234 1.00 8.87 200 ARG A CA 1
ATOM 1555 C C . ARG A 1 200 ? -0.582 21.957 25.420 1.00 9.71 200 ARG A C 1
ATOM 1556 O O . ARG A 1 200 ? -0.245 20.757 25.502 1.00 11.07 200 ARG A O 1
ATOM 1564 N N . GLU A 1 201 ? -0.015 22.836 24.587 1.00 9.92 201 GLU A N 1
ATOM 1565 C CA . GLU A 1 201 ? 0.884 22.368 23.527 1.00 10.41 201 GLU A CA 1
ATOM 1566 C C . GLU A 1 201 ? 2.307 22.861 23.616 1.00 12.56 201 GLU A C 1
ATOM 1567 O O . GLU A 1 201 ? 3.185 22.153 23.153 1.00 14.01 201 GLU A O 1
ATOM 1573 N N . VAL A 1 202 ? 2.545 24.024 24.242 1.00 11.26 202 VAL A N 1
ATOM 1574 C CA . VAL A 1 202 ? 3.905 24.569 24.340 1.00 10.94 202 VAL A CA 1
ATOM 1575 C C . VAL A 1 202 ? 4.242 25.148 25.737 1.00 10.58 202 VAL A C 1
ATOM 1576 O O . VAL A 1 202 ? 5.345 24.945 26.202 1.00 11.38 202 VAL A O 1
ATOM 1580 N N . ALA A 1 203 ? 3.318 25.918 26.346 1.00 9.25 203 ALA A N 1
ATOM 1581 C CA . ALA A 1 203 ? 3.540 26.538 27.678 1.00 9.38 203 ALA A CA 1
ATOM 1582 C C . ALA A 1 203 ? 3.607 25.486 28.816 1.00 8.81 203 ALA A C 1
ATOM 1583 O O . ALA A 1 203 ? 4.379 25.614 29.772 1.00 9.57 203 ALA A O 1
ATOM 1585 N N . PHE A 1 204 ? 2.782 24.443 28.701 1.00 9.51 204 PHE A N 1
ATOM 1586 C CA . PHE A 1 204 ? 2.724 23.373 29.672 1.00 8.72 204 PHE A CA 1
ATOM 1587 C C . PHE A 1 204 ? 2.424 22.081 28.957 1.00 9.22 204 PHE A C 1
ATOM 1588 O O . PHE A 1 204 ? 1.699 22.031 27.973 1.00 9.60 204 PHE A O 1
ATOM 1596 N N . HIS A 1 205 ? 2.981 21.014 29.458 1.00 9.00 205 HIS A N 1
ATOM 1597 C CA . HIS A 1 205 ? 2.579 19.690 28.991 1.00 9.05 205 HIS A CA 1
ATOM 1598 C C . HIS A 1 205 ? 1.881 18.973 30.110 1.00 8.82 205 HIS A C 1
ATOM 1599 O O . HIS A 1 205 ? 2.477 18.707 31.133 1.00 8.96 205 HIS A O 1
ATOM 1606 N N . GLY A 1 206 ? 0.585 18.687 29.927 1.00 8.97 206 GLY A N 1
ATOM 1607 C CA . GLY A 1 206 ? -0.160 18.061 31.029 1.00 8.33 206 GLY A CA 1
ATOM 1608 C C . GLY A 1 206 ? -0.172 18.894 32.281 1.00 7.87 206 GLY A C 1
ATOM 1609 O O . GLY A 1 206 ? -0.314 18.374 33.386 1.00 6.16 206 GLY A O 1
ATOM 1610 N N . GLY A 1 207 ? -0.066 20.221 32.128 1.00 6.36 207 GLY A N 1
ATOM 1611 C CA . GLY A 1 207 ? 0.041 21.061 33.304 1.00 6.57 207 GLY A CA 1
ATOM 1612 C C . GLY A 1 207 ? 1.463 21.296 33.826 1.00 6.90 207 GLY A C 1
ATOM 1613 O O . GLY A 1 207 ? 1.655 22.100 34.770 1.00 6.64 207 GLY A O 1
ATOM 1614 N N . ILE A 1 208 ? 2.463 20.596 33.282 1.00 6.86 208 ILE A N 1
ATOM 1615 C CA . ILE A 1 208 ? 3.862 20.757 33.781 1.00 7.21 208 ILE A CA 1
ATOM 1616 C C . ILE A 1 208 ? 4.500 21.840 32.880 1.00 8.04 208 ILE A C 1
ATOM 1617 O O . ILE A 1 208 ? 4.577 21.628 31.663 1.00 7.86 208 ILE A O 1
ATOM 1622 N N . PRO A 1 209 ? 5.023 22.946 33.452 1.00 7.93 209 PRO A N 1
ATOM 1623 C CA . PRO A 1 209 ? 5.575 24.026 32.652 1.00 8.21 209 PRO A CA 1
ATOM 1624 C C . PRO A 1 209 ? 6.816 23.648 31.860 1.00 8.03 209 PRO A C 1
ATOM 1625 O O . PRO A 1 209 ? 7.701 22.976 32.377 1.00 7.99 209 PRO A O 1
ATOM 1629 N N . ASP A 1 210 ? 6.849 24.063 30.601 1.00 7.32 210 ASP A N 1
ATOM 1630 C CA . ASP A 1 210 ? 8.011 23.858 29.752 1.00 7.32 210 ASP A CA 1
ATOM 1631 C C . ASP A 1 210 ? 9.023 24.921 30.162 1.00 7.61 210 ASP A C 1
ATOM 1632 O O . ASP A 1 210 ? 8.813 26.117 29.964 1.00 7.99 210 ASP A O 1
ATOM 1637 N N . THR A 1 211 ? 10.134 24.478 30.696 1.00 8.39 211 THR A N 1
ATOM 1638 C CA . THR A 1 211 ? 11.210 25.375 31.109 1.00 8.26 211 THR A CA 1
ATOM 1639 C C . THR A 1 211 ? 12.327 25.458 30.034 1.00 9.84 211 THR A C 1
ATOM 1640 O O . THR A 1 211 ? 13.366 26.165 30.193 1.00 10.73 211 THR A O 1
ATOM 1644 N N . GLY A 1 212 ? 12.105 24.759 28.942 1.00 9.02 212 GLY A N 1
ATOM 1645 C CA . GLY A 1 212 ? 13.055 24.742 27.860 1.00 10.23 212 GLY A CA 1
ATOM 1646 C C . GLY A 1 212 ? 12.626 25.535 26.662 1.00 9.34 212 GLY A C 1
ATOM 1647 O O . GLY A 1 212 ? 12.606 26.787 26.715 1.00 10.23 212 GLY A O 1
ATOM 1648 N N . PHE A 1 213 ? 12.235 24.825 25.605 1.00 9.63 213 PHE A N 1
ATOM 1649 C CA . PHE A 1 213 ? 11.850 25.454 24.344 1.00 9.69 213 PHE A CA 1
ATOM 1650 C C . PHE A 1 213 ? 10.927 26.687 24.462 1.00 9.59 213 PHE A C 1
ATOM 1651 O O . PHE A 1 213 ? 11.211 27.740 23.870 1.00 8.72 213 PHE A O 1
ATOM 1659 N N . TYR A 1 214 ? 9.868 26.567 25.264 1.00 9.65 214 TYR A N 1
ATOM 1660 C CA . TYR A 1 214 ? 8.927 27.695 25.452 1.00 8.33 214 TYR A CA 1
ATOM 1661 C C . TYR A 1 214 ? 9.622 28.994 25.823 1.00 8.34 214 TYR A C 1
ATOM 1662 O O . TYR A 1 214 ? 9.313 30.088 25.277 1.00 9.35 214 TYR A O 1
ATOM 1671 N N . ARG A 1 215 ? 10.521 28.890 26.775 1.00 8.53 215 ARG A N 1
ATOM 1672 C CA . ARG A 1 215 ? 11.271 30.022 27.267 1.00 9.05 215 ARG A CA 1
ATOM 1673 C C . ARG A 1 215 ? 12.329 30.464 26.276 1.00 10.23 215 ARG A C 1
ATOM 1674 O O . ARG A 1 215 ? 12.512 31.645 26.052 1.00 11.58 215 ARG A O 1
ATOM 1682 N N . PHE A 1 216 ? 12.992 29.521 25.638 1.00 11.09 216 PHE A N 1
ATOM 1683 C CA . PHE A 1 216 ? 13.967 29.821 24.581 1.00 12.02 216 PHE A CA 1
ATOM 1684 C C . PHE A 1 216 ? 13.312 30.611 23.416 1.00 11.74 216 PHE A C 1
ATOM 1685 O O . PHE A 1 216 ? 13.833 31.645 22.918 1.00 12.42 216 PHE A O 1
ATOM 1693 N N . TRP A 1 217 ? 12.124 30.162 23.063 1.00 11.16 217 TRP A N 1
ATOM 1694 C CA . TRP A 1 217 ? 11.344 30.728 21.977 1.00 11.48 217 TRP A CA 1
ATOM 1695 C C . TRP A 1 217 ? 10.924 32.136 22.368 1.00 12.73 217 TRP A C 1
ATOM 1696 O O . TRP A 1 217 ? 11.070 33.099 21.586 1.00 11.01 217 TRP A O 1
ATOM 1707 N N . THR A 1 218 ? 10.360 32.259 23.563 1.00 12.52 218 THR A N 1
ATOM 1708 C CA . THR A 1 218 ? 9.917 33.565 24.015 1.00 13.48 218 THR A CA 1
ATOM 1709 C C . THR A 1 218 ? 11.071 34.563 24.040 1.00 13.96 218 THR A C 1
ATOM 1710 O O . THR A 1 218 ? 10.943 35.684 23.540 1.00 14.95 218 THR A O 1
ATOM 1714 N N . GLN A 1 219 ? 12.187 34.157 24.639 1.00 13.57 219 GLN A N 1
ATOM 1715 C CA . GLN A 1 219 ? 13.372 34.991 24.734 1.00 15.12 219 GLN A CA 1
ATOM 1716 C C . GLN A 1 219 ? 13.920 35.404 23.381 1.00 14.16 219 GLN A C 1
ATOM 1717 O O . GLN A 1 219 ? 14.374 36.540 23.194 1.00 13.28 219 GLN A O 1
ATOM 1723 N N . GLY A 1 220 ? 13.865 34.470 22.448 1.00 14.05 220 GLY A N 1
ATOM 1724 C CA . GLY A 1 220 ? 14.235 34.704 21.070 1.00 15.17 220 GLY A CA 1
ATOM 1725 C C . GLY A 1 220 ? 13.469 35.847 20.389 1.00 14.84 220 GLY A C 1
ATOM 1726 O O . GLY A 1 220 ? 14.060 36.629 19.634 1.00 15.07 220 GLY A O 1
ATOM 1727 N N . ILE A 1 221 ? 12.167 35.928 20.649 1.00 14.42 221 ILE A N 1
ATOM 1728 C CA . ILE A 1 221 ? 11.334 37.003 20.113 1.00 14.35 221 ILE A CA 1
ATOM 1729 C C . ILE A 1 221 ? 11.785 38.338 20.722 1.00 14.88 221 ILE A C 1
ATOM 1730 O O . ILE A 1 221 ? 12.080 39.287 19.999 1.00 14.19 221 ILE A O 1
ATOM 1735 N N . PHE A 1 222 ? 11.918 38.373 22.049 1.00 14.36 222 PHE A N 1
ATOM 1736 C CA . PHE A 1 222 ? 12.430 39.539 22.732 1.00 15.83 222 PHE A CA 1
ATOM 1737 C C . PHE A 1 222 ? 13.799 39.990 22.177 1.00 14.95 222 PHE A C 1
ATOM 1738 O O . PHE A 1 222 ? 14.007 41.169 21.958 1.00 13.68 222 PHE A O 1
ATOM 1746 N N . ALA A 1 223 ? 14.705 39.032 21.945 1.00 13.93 223 ALA A N 1
ATOM 1747 C CA . ALA A 1 223 ? 16.056 39.320 21.422 1.00 13.84 223 ALA A CA 1
ATOM 1748 C C . ALA A 1 223 ? 16.044 39.826 19.963 1.00 13.47 223 ALA A C 1
ATOM 1749 O O . ALA A 1 223 ? 16.930 40.581 19.529 1.00 14.48 223 ALA A O 1
ATOM 1751 N N . ARG A 1 224 ? 15.020 39.434 19.206 1.00 11.99 224 ARG A N 1
ATOM 1752 C CA . ARG A 1 224 ? 14.943 39.794 17.821 1.00 12.07 224 ARG A CA 1
ATOM 1753 C C . ARG A 1 224 ? 14.601 41.287 17.642 1.00 11.78 224 ARG A C 1
ATOM 1754 O O . ARG A 1 224 ? 15.051 41.874 16.670 1.00 11.65 224 ARG A O 1
ATOM 1762 N N . TRP A 1 225 ? 13.835 41.875 18.571 1.00 11.63 225 TRP A N 1
ATOM 1763 C CA . TRP A 1 225 ? 13.303 43.280 18.427 1.00 11.71 225 TRP A CA 1
ATOM 1764 C C . TRP A 1 225 ? 13.520 44.038 19.725 1.00 10.85 225 TRP A C 1
ATOM 1765 O O . TRP A 1 225 ? 12.573 44.453 20.388 1.00 10.24 225 TRP A O 1
ATOM 1776 N N . THR A 1 226 ? 14.783 44.239 20.079 1.00 11.97 226 THR A N 1
ATOM 1777 C CA . THR A 1 226 ? 15.095 44.810 21.359 1.00 12.97 226 THR A CA 1
ATOM 1778 C C . THR A 1 226 ? 14.633 46.259 21.458 1.00 13.67 226 THR A C 1
ATOM 1779 O O . THR A 1 226 ? 14.549 46.788 22.539 1.00 14.95 226 THR A O 1
ATOM 1783 N N . ASP A 1 227 ? 14.365 46.928 20.352 1.00 13.58 227 ASP A N 1
ATOM 1784 C CA . ASP A 1 227 ? 13.906 48.304 20.443 1.00 14.05 227 ASP A CA 1
ATOM 1785 C C . ASP A 1 227 ? 12.367 48.435 20.455 1.00 13.68 227 ASP A C 1
ATOM 1786 O O . ASP A 1 227 ? 11.821 49.525 20.314 1.00 14.23 227 ASP A O 1
ATOM 1791 N N . ASN A 1 228 ? 11.676 47.320 20.580 1.00 12.10 228 ASN A N 1
ATOM 1792 C CA . ASN A 1 228 ? 10.223 47.328 20.769 1.00 11.22 228 ASN A CA 1
ATOM 1793 C C . ASN A 1 228 ? 9.942 47.094 22.253 1.00 11.23 228 ASN A C 1
ATOM 1794 O O . ASN A 1 228 ? 10.121 46.001 22.727 1.00 10.78 228 ASN A O 1
ATOM 1799 N N . PRO A 1 229 ? 9.428 48.105 22.961 1.00 12.04 229 PRO A N 1
ATOM 1800 C CA . PRO A 1 229 ? 9.080 47.940 24.357 1.00 12.81 229 PRO A CA 1
ATOM 1801 C C . PRO A 1 229 ? 7.716 47.271 24.620 1.00 12.86 229 PRO A C 1
ATOM 1802 O O . PRO A 1 229 ? 7.345 47.141 25.773 1.00 13.82 229 PRO A O 1
ATOM 1806 N N . ASN A 1 230 ? 7.002 46.845 23.576 1.00 10.62 230 ASN A N 1
ATOM 1807 C CA . ASN A 1 230 ? 5.615 46.408 23.687 1.00 10.15 230 ASN A CA 1
ATOM 1808 C C . ASN A 1 230 ? 5.451 44.917 23.393 1.00 9.58 230 ASN A C 1
ATOM 1809 O O . ASN A 1 230 ? 4.390 44.483 22.950 1.00 9.87 230 ASN A O 1
ATOM 1814 N N . ILE A 1 231 ? 6.487 44.136 23.683 1.00 9.02 231 ILE A N 1
ATOM 1815 C CA . ILE A 1 231 ? 6.462 42.691 23.389 1.00 8.69 231 ILE A CA 1
ATOM 1816 C C . ILE A 1 231 ? 5.855 42.031 24.643 1.00 8.93 231 ILE A C 1
ATOM 1817 O O . ILE A 1 231 ? 6.263 42.318 25.774 1.00 7.45 231 ILE A O 1
ATOM 1822 N N . GLU A 1 232 ? 4.889 41.148 24.455 1.00 8.62 232 GLU A N 1
ATOM 1823 C CA . GLU A 1 232 ? 4.195 40.515 25.564 1.00 9.20 232 GLU A CA 1
ATOM 1824 C C . GLU A 1 232 ? 5.165 39.621 26.325 1.00 8.19 232 GLU A C 1
ATOM 1825 O O . GLU A 1 232 ? 5.866 38.838 25.719 1.00 7.78 232 GLU A O 1
ATOM 1831 N N . ASP A 1 233 ? 5.160 39.705 27.655 1.00 8.83 233 ASP A N 1
ATOM 1832 C CA . ASP A 1 233 ? 6.070 38.918 28.484 1.00 8.86 233 ASP A CA 1
ATOM 1833 C C . ASP A 1 233 ? 5.456 37.543 28.778 1.00 9.80 233 ASP A C 1
ATOM 1834 O O . ASP A 1 233 ? 4.779 37.319 29.801 1.00 8.36 233 ASP A O 1
ATOM 1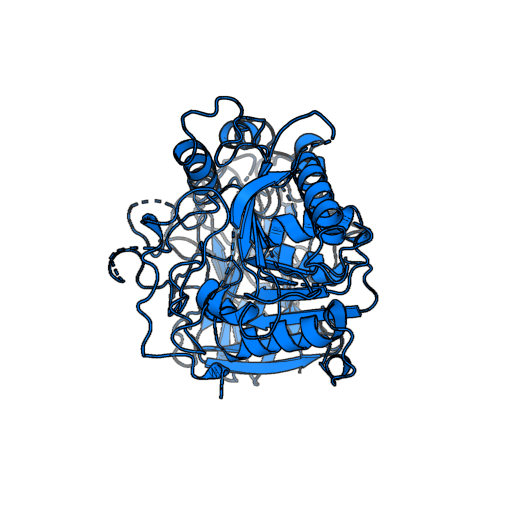839 N N . LEU A 1 234 ? 5.737 36.613 27.891 1.00 9.65 234 LEU A N 1
ATOM 1840 C CA . LEU A 1 234 ? 5.154 35.294 27.974 1.00 10.29 234 LEU A CA 1
ATOM 1841 C C . LEU A 1 234 ? 5.863 34.439 28.996 1.00 9.91 234 LEU A C 1
ATOM 1842 O O . LEU A 1 234 ? 5.322 33.465 29.402 1.00 9.86 234 LEU A O 1
ATOM 1847 N N . ILE A 1 235 ? 7.055 34.827 29.436 1.00 10.83 235 ILE A N 1
ATOM 1848 C CA . ILE A 1 235 ? 7.725 34.139 30.550 1.00 10.58 235 ILE A CA 1
ATOM 1849 C C . ILE A 1 235 ? 6.859 34.372 31.825 1.00 9.05 235 ILE A C 1
ATOM 1850 O O . ILE A 1 235 ? 6.475 33.450 32.551 1.00 8.03 235 ILE A O 1
ATOM 1855 N N . GLN A 1 236 ? 6.536 35.622 32.067 1.00 8.05 236 GLN A N 1
ATOM 1856 C CA . GLN A 1 236 ? 5.729 35.965 33.240 1.00 8.16 236 GLN A CA 1
ATOM 1857 C C . GLN A 1 236 ? 4.300 35.393 33.127 1.00 6.90 236 GLN A C 1
ATOM 1858 O O . GLN A 1 236 ? 3.721 34.955 34.145 1.00 5.12 236 GLN A O 1
ATOM 1864 N N . ALA A 1 237 ? 3.750 35.324 31.908 1.00 7.84 237 ALA A N 1
ATOM 1865 C CA . ALA A 1 237 ? 2.394 34.796 31.692 1.00 6.79 237 ALA A CA 1
ATOM 1866 C C . ALA A 1 237 ? 2.374 33.326 32.152 1.00 7.32 237 ALA A C 1
ATOM 1867 O O . ALA A 1 237 ? 1.442 32.897 32.874 1.00 6.91 237 ALA A O 1
ATOM 1869 N N . GLN A 1 238 ? 3.445 32.599 31.843 1.00 8.00 238 GLN A N 1
ATOM 1870 C CA . GLN A 1 238 ? 3.558 31.185 32.242 1.00 8.22 238 GLN A CA 1
ATOM 1871 C C . GLN A 1 238 ? 3.648 31.060 33.761 1.00 8.71 238 GLN A C 1
ATOM 1872 O O . GLN A 1 238 ? 3.085 30.175 34.343 1.00 9.25 238 GLN A O 1
ATOM 1878 N N . GLN A 1 239 ? 4.405 31.939 34.393 1.00 9.06 239 GLN A N 1
ATOM 1879 C CA . GLN A 1 239 ? 4.492 31.925 35.832 1.00 8.88 239 GLN A CA 1
ATOM 1880 C C . GLN A 1 239 ? 3.115 32.136 36.476 1.00 8.31 239 GLN A C 1
ATOM 1881 O O . GLN A 1 239 ? 2.770 31.498 37.433 1.00 8.09 239 GLN A O 1
ATOM 1887 N N . GLU A 1 240 ? 2.386 33.147 36.024 1.00 6.53 240 GLU A N 1
ATOM 1888 C CA . GLU A 1 240 ? 1.218 33.606 36.749 1.00 7.15 240 GLU A CA 1
ATOM 1889 C C . GLU A 1 240 ? -0.115 33.022 36.282 1.00 6.20 240 GLU A C 1
ATOM 1890 O O . GLU A 1 240 ? -1.157 33.289 36.907 1.00 5.97 240 GLU A O 1
ATOM 1896 N N . HIS A 1 241 ? -0.092 32.197 35.241 1.00 6.64 241 HIS A N 1
ATOM 1897 C CA . HIS A 1 241 ? -1.291 31.508 34.751 1.00 6.83 241 HIS A CA 1
ATOM 1898 C C . HIS A 1 241 ? -1.027 29.985 34.680 1.00 5.93 241 HIS A C 1
ATOM 1899 O O . HIS A 1 241 ? -0.879 29.405 33.584 1.00 6.01 241 HIS A O 1
ATOM 1906 N N . PRO A 1 242 ? -0.946 29.338 35.837 1.00 6.12 242 PRO A N 1
ATOM 1907 C CA . PRO A 1 242 ? -0.605 27.891 35.847 1.00 5.52 242 PRO A CA 1
ATOM 1908 C C . PRO A 1 242 ? -1.754 26.946 35.385 1.00 5.75 242 PRO A C 1
ATOM 1909 O O . PRO A 1 242 ? -1.544 25.742 35.145 1.00 7.24 242 PRO A O 1
ATOM 1913 N N . LEU A 1 243 ? -2.947 27.490 35.261 1.00 5.63 243 LEU A N 1
ATOM 1914 C CA . LEU A 1 243 ? -4.146 26.741 34.921 1.00 7.37 243 LEU A CA 1
ATOM 1915 C C . LEU A 1 243 ? -4.698 27.306 33.608 1.00 7.69 243 LEU A C 1
ATOM 1916 O O . LEU A 1 243 ? -4.307 28.395 33.165 1.00 9.12 243 LEU A O 1
ATOM 1921 N N . PHE A 1 244 ? -5.631 26.580 33.008 1.00 9.06 244 PHE A N 1
ATOM 1922 C CA . PHE A 1 244 ? -6.247 26.965 31.736 1.00 9.05 244 PHE A CA 1
ATOM 1923 C C . PHE A 1 244 ? -7.357 27.947 32.095 1.00 10.00 244 PHE A C 1
ATOM 1924 O O . PHE A 1 244 ? -8.494 27.577 32.214 1.00 10.73 244 PHE A O 1
ATOM 1932 N N . ASP A 1 245 ? -6.994 29.216 32.268 1.00 11.22 245 ASP A N 1
ATOM 1933 C CA . ASP A 1 245 ? -7.908 30.240 32.785 1.00 9.87 245 ASP A CA 1
ATOM 1934 C C . ASP A 1 245 ? -8.336 31.184 31.638 1.00 10.90 245 ASP A C 1
ATOM 1935 O O . ASP A 1 245 ? -8.138 30.856 30.476 1.00 8.89 245 ASP A O 1
ATOM 1940 N N . ASP A 1 246 ? -8.933 32.339 31.930 1.00 9.82 246 ASP A N 1
ATOM 1941 C CA . ASP A 1 246 ? -9.388 33.207 30.847 1.00 12.32 246 ASP A CA 1
ATOM 1942 C C . ASP A 1 246 ? -8.234 33.652 29.936 1.00 10.80 246 ASP A C 1
ATOM 1943 O O . ASP A 1 246 ? -8.408 33.818 28.725 1.00 11.21 246 ASP A O 1
ATOM 1948 N N . PHE A 1 247 ? -7.075 33.927 30.530 1.00 9.58 247 PHE A N 1
ATOM 1949 C CA . PHE A 1 247 ? -5.872 34.247 29.740 1.00 8.55 247 PHE A CA 1
ATOM 1950 C C . PHE A 1 247 ? -5.557 33.203 28.663 1.00 9.13 247 PHE A C 1
ATOM 1951 O O . PHE A 1 247 ? -5.452 33.541 27.455 1.00 10.16 247 PHE A O 1
ATOM 1959 N N . TRP A 1 248 ? -5.400 31.955 29.081 1.00 8.18 248 TRP A N 1
ATOM 1960 C CA . TRP A 1 248 ? -5.045 30.889 28.153 1.00 8.77 248 TRP A CA 1
ATOM 1961 C C . TRP A 1 248 ? -6.179 30.482 27.223 1.00 9.70 248 TRP A C 1
ATOM 1962 O O . TRP A 1 248 ? -5.899 30.026 26.119 1.00 8.95 248 TRP A O 1
ATOM 1973 N N . LYS A 1 249 ? -7.446 30.620 27.660 1.00 9.81 249 LYS A N 1
ATOM 1974 C CA . LYS A 1 249 ? -8.570 30.339 26.764 1.00 10.67 249 LYS A CA 1
ATOM 1975 C C . LYS A 1 249 ? -8.546 31.236 25.530 1.00 10.23 249 LYS A C 1
ATOM 1976 O O . LYS A 1 249 ? -8.947 30.821 24.460 1.00 9.44 249 LYS A O 1
ATOM 1982 N N . GLN A 1 250 ? -8.062 32.464 25.672 1.00 10.45 250 GLN A N 1
ATOM 1983 C CA . GLN A 1 250 ? -7.890 33.367 24.526 1.00 11.84 250 GLN A CA 1
ATOM 1984 C C . GLN A 1 250 ? -6.732 32.972 23.613 1.00 12.51 250 GLN A C 1
ATOM 1985 O O . GLN A 1 250 ? -6.567 33.588 22.527 1.00 13.89 250 GLN A O 1
ATOM 1991 N N . ARG A 1 251 ? -5.955 31.945 24.006 1.00 11.62 251 ARG A N 1
ATOM 1992 C CA . ARG A 1 251 ? -4.850 31.424 23.175 1.00 10.96 251 ARG A CA 1
ATOM 1993 C C . ARG A 1 251 ? -5.071 29.984 22.677 1.00 10.31 251 ARG A C 1
ATOM 1994 O O . ARG A 1 251 ? -4.122 29.288 22.248 1.00 10.00 251 ARG A O 1
ATOM 2002 N N . GLN A 1 252 ? -6.329 29.584 22.734 1.00 8.71 252 GLN A N 1
ATOM 2003 C CA . GLN A 1 252 ? -6.818 28.386 22.138 1.00 8.40 252 GLN A CA 1
ATOM 2004 C C . GLN A 1 252 ? -7.688 28.782 20.947 1.00 8.84 252 GLN A C 1
ATOM 2005 O O . GLN A 1 252 ? -8.742 29.399 21.099 1.00 7.49 252 GLN A O 1
ATOM 2011 N N . VAL A 1 253 ? -7.236 28.453 19.745 1.00 7.95 253 VAL A N 1
ATOM 2012 C CA . VAL A 1 253 ? -8.002 28.832 18.565 1.00 8.06 253 VAL A CA 1
ATOM 2013 C C . VAL A 1 253 ? -9.385 28.131 18.581 1.00 9.59 253 VAL A C 1
ATOM 2014 O O . VAL A 1 253 ? -9.428 26.900 18.792 1.00 9.77 253 VAL A O 1
ATOM 2018 N N . PRO A 1 254 ? -10.477 28.865 18.260 1.00 10.27 254 PRO A N 1
ATOM 2019 C CA . PRO A 1 254 ? -11.822 28.244 18.077 1.00 10.66 254 PRO A CA 1
ATOM 2020 C C . PRO A 1 254 ? -11.897 27.583 16.694 1.00 10.84 254 PRO A C 1
ATOM 2021 O O . PRO A 1 254 ? -12.478 28.128 15.753 1.00 11.16 254 PRO A O 1
ATOM 2025 N N . LEU A 1 255 ? -11.345 26.384 16.628 1.00 8.92 255 LEU A N 1
ATOM 2026 C CA . LEU A 1 255 ? -11.080 25.681 15.373 1.00 9.85 255 LEU A CA 1
ATOM 2027 C C . LEU A 1 255 ? -12.338 25.344 14.556 1.00 9.29 255 LEU A C 1
ATOM 2028 O O . LEU A 1 255 ? -12.273 25.305 13.342 1.00 9.08 255 LEU A O 1
ATOM 2033 N N . SER A 1 256 ? -13.472 25.114 15.229 1.00 9.88 256 SER A N 1
ATOM 2034 C CA . SER A 1 256 ? -14.701 24.780 14.548 1.00 10.95 256 SER A CA 1
ATOM 2035 C C . SER A 1 256 ? -15.303 25.940 13.740 1.00 11.36 256 SER A C 1
ATOM 2036 O O . SER A 1 256 ? -16.255 25.762 12.974 1.00 12.64 256 SER A O 1
ATOM 2039 N N . GLN A 1 257 ? -14.810 27.137 13.952 1.00 10.70 257 GLN A N 1
ATOM 2040 C CA . GLN A 1 257 ? -15.123 28.275 13.095 1.00 9.73 257 GLN A CA 1
ATOM 2041 C C . GLN A 1 257 ? -14.456 28.211 11.732 1.00 9.69 257 GLN A C 1
ATOM 2042 O O . GLN A 1 257 ? -14.831 28.966 10.807 1.00 9.62 257 GLN A O 1
ATOM 2048 N N . ILE A 1 258 ? -13.425 27.386 11.595 1.00 9.16 258 ILE A N 1
ATOM 2049 C CA . ILE A 1 258 ? -12.693 27.347 10.300 1.00 8.88 258 ILE A CA 1
ATOM 2050 C C . ILE A 1 258 ? -13.519 26.622 9.242 1.00 9.23 258 ILE A C 1
ATOM 2051 O O . ILE A 1 258 ? -13.941 25.441 9.432 1.00 10.26 258 ILE A O 1
ATOM 2056 N N . LYS A 1 259 ? -13.751 27.311 8.134 1.00 9.16 259 LYS A N 1
ATOM 2057 C CA . LYS A 1 259 ? -14.434 26.726 6.968 1.00 11.09 259 LYS A CA 1
ATOM 2058 C C . LYS A 1 259 ? -13.600 26.587 5.683 1.00 11.32 259 LYS A C 1
ATOM 2059 O O . LYS A 1 259 ? -14.051 25.980 4.687 1.00 12.72 259 LYS A O 1
ATOM 2065 N N . THR A 1 260 ? -12.423 27.200 5.690 1.00 11.16 260 THR A N 1
ATOM 2066 C CA . THR A 1 260 ? -11.547 27.330 4.498 1.00 10.61 260 THR A CA 1
ATOM 2067 C C . THR A 1 260 ? -11.000 25.963 4.050 1.00 9.69 260 THR A C 1
ATOM 2068 O O . THR A 1 260 ? -10.613 25.161 4.867 1.00 10.11 260 THR A O 1
ATOM 2072 N N . PRO A 1 261 ? -10.977 25.699 2.728 1.00 8.42 261 PRO A N 1
ATOM 2073 C CA . PRO A 1 261 ? -10.318 24.500 2.253 1.00 8.83 261 PRO A CA 1
ATOM 2074 C C . PRO A 1 261 ? -8.899 24.362 2.819 1.00 8.24 261 PRO A C 1
ATOM 2075 O O . PRO A 1 261 ? -8.118 25.337 2.845 1.00 8.28 261 PRO A O 1
ATOM 2079 N N . LEU A 1 262 ? -8.578 23.165 3.244 1.00 6.86 262 LEU A N 1
ATOM 2080 C CA . LEU A 1 262 ? -7.504 22.919 4.204 1.00 7.71 262 LEU A CA 1
ATOM 2081 C C . LEU A 1 262 ? -6.634 21.709 3.850 1.00 7.47 262 LEU A C 1
ATOM 2082 O O . LEU A 1 262 ? -7.140 20.635 3.603 1.00 8.25 262 LEU A O 1
ATOM 2087 N N . LEU A 1 263 ? -5.328 21.942 3.775 1.00 8.50 263 LEU A N 1
ATOM 2088 C CA . LEU A 1 263 ? -4.295 20.933 3.700 1.00 8.12 263 LEU A CA 1
ATOM 2089 C C . LEU A 1 263 ? -3.406 21.070 4.948 1.00 7.61 263 LEU A C 1
ATOM 2090 O O . LEU A 1 263 ? -2.646 22.010 5.075 1.00 9.00 263 LEU A O 1
ATOM 2095 N N . THR A 1 264 ? -3.531 20.129 5.889 1.00 8.26 264 THR A N 1
ATOM 2096 C CA . THR A 1 264 ? -2.761 20.106 7.100 1.00 6.34 264 THR A CA 1
ATOM 2097 C C . THR A 1 264 ? -1.603 19.174 6.995 1.00 8.36 264 THR A C 1
ATOM 2098 O O . THR A 1 264 ? -1.754 18.043 6.467 1.00 8.43 264 THR A O 1
ATOM 2102 N N . CYS A 1 265 ? -0.438 19.581 7.492 1.00 7.22 265 CYS A N 1
ATOM 2103 C CA . CYS A 1 265 ? 0.601 18.577 7.760 1.00 7.88 265 CYS A CA 1
ATOM 2104 C C . CYS A 1 265 ? 0.755 18.472 9.268 1.00 7.53 265 CYS A C 1
ATOM 2105 O O . CYS A 1 265 ? 0.854 19.499 9.964 1.00 7.22 265 CYS A O 1
ATOM 2108 N N . ALA A 1 266 ? 0.737 17.232 9.754 1.00 8.22 266 ALA A N 1
ATOM 2109 C CA . ALA A 1 266 ? 1.159 16.825 11.105 1.00 8.61 266 ALA A CA 1
ATOM 2110 C C . ALA A 1 266 ? 2.354 15.881 11.005 1.00 9.84 266 ALA A C 1
ATOM 2111 O O . ALA A 1 266 ? 2.543 15.216 9.976 1.00 10.47 266 ALA A O 1
ATOM 2113 N N . SER A 1 267 ? 3.134 15.774 12.073 1.00 9.33 267 SER A N 1
ATOM 2114 C CA . SER A 1 267 ? 4.277 14.884 12.053 1.00 9.04 267 SER A CA 1
ATOM 2115 C C . SER A 1 267 ? 4.334 14.127 13.359 1.00 8.76 267 SER A C 1
ATOM 2116 O O . SER A 1 267 ? 4.167 14.706 14.419 1.00 9.17 267 SER A O 1
ATOM 2119 N N . TRP A 1 268 ? 4.608 12.829 13.274 1.00 7.77 268 TRP A N 1
ATOM 2120 C CA . TRP A 1 268 ? 4.916 12.046 14.451 1.00 8.80 268 TRP A CA 1
ATOM 2121 C C . TRP A 1 268 ? 6.185 12.573 15.185 1.00 8.93 268 TRP A C 1
ATOM 2122 O O . TRP A 1 268 ? 6.398 12.229 16.343 1.00 9.93 268 TRP A O 1
ATOM 2133 N N . SER A 1 269 ? 7.021 13.341 14.510 1.00 8.72 269 SER A N 1
ATOM 2134 C CA . SER A 1 269 ? 8.348 13.757 15.011 1.00 9.00 269 SER A CA 1
ATOM 2135 C C . SER A 1 269 ? 8.371 15.095 15.854 1.00 9.44 269 SER A C 1
ATOM 2136 O O . SER A 1 269 ? 9.453 15.572 16.257 1.00 8.61 269 SER A O 1
ATOM 2139 N N A THR A 1 270 ? 7.194 15.666 16.085 0.55 9.44 270 THR A N 1
ATOM 2140 N N B THR A 1 270 ? 7.195 15.680 16.067 0.15 8.97 270 THR A N 1
ATOM 2141 N N C THR A 1 270 ? 7.207 15.725 16.035 0.30 9.40 270 THR A N 1
ATOM 2142 C CA A THR A 1 270 ? 7.083 17.000 16.710 0.55 9.16 270 THR A CA 1
ATOM 2143 C CA B THR A 1 270 ? 7.080 16.994 16.707 0.15 8.66 270 THR A CA 1
ATOM 2144 C CA C THR A 1 270 ? 7.125 17.029 16.744 0.30 9.31 270 THR A CA 1
ATOM 2145 C C A THR A 1 270 ? 6.185 16.945 17.980 0.55 9.72 270 THR A C 1
ATOM 2146 C C B THR A 1 270 ? 6.174 16.929 17.949 0.15 8.93 270 THR A C 1
ATOM 2147 C C C THR A 1 270 ? 6.183 16.944 17.969 0.30 9.46 270 THR A C 1
ATOM 2148 O O A THR A 1 270 ? 5.507 17.927 18.378 0.55 9.25 270 THR A O 1
ATOM 2149 O O B THR A 1 270 ? 5.473 17.897 18.281 0.15 8.81 270 THR A O 1
ATOM 2150 O O C THR A 1 270 ? 5.474 17.909 18.319 0.30 9.24 270 THR A O 1
ATOM 2160 N N . GLN A 1 271 ? 6.202 15.787 18.636 1.00 8.35 271 GLN A N 1
ATOM 2161 C CA . GLN A 1 271 ? 5.417 15.594 19.884 1.00 9.08 271 GLN A CA 1
ATOM 2162 C C . GLN A 1 271 ? 6.049 16.456 20.936 1.00 8.70 271 GLN A C 1
ATOM 2163 O O . GLN A 1 271 ? 7.275 16.373 21.165 1.00 11.22 271 GLN A O 1
ATOM 2169 N N . GLY A 1 272 ? 5.255 17.347 21.513 1.00 9.04 272 GLY A N 1
ATOM 2170 C CA . GLY A 1 272 ? 5.733 18.342 22.461 1.00 7.74 272 GLY A CA 1
ATOM 2171 C C . GLY A 1 272 ? 5.726 19.754 21.951 1.00 9.54 272 GLY A C 1
ATOM 2172 O O . GLY A 1 272 ? 5.932 20.713 22.715 1.00 9.02 272 GLY A O 1
ATOM 2173 N N . LEU A 1 273 ? 5.506 19.918 20.646 1.00 8.73 273 LEU A N 1
ATOM 2174 C CA . LEU A 1 273 ? 5.286 21.255 20.091 1.00 10.58 273 LEU A CA 1
ATOM 2175 C C . LEU A 1 273 ? 4.065 21.200 19.147 1.00 10.82 273 LEU A C 1
ATOM 2176 O O . LEU A 1 273 ? 2.949 21.325 19.632 1.00 13.47 273 LEU A O 1
ATOM 2181 N N . HIS A 1 274 ? 4.249 20.979 17.856 1.00 9.78 274 HIS A N 1
ATOM 2182 C CA . HIS A 1 274 ? 3.131 21.125 16.906 1.00 10.62 274 HIS A CA 1
ATOM 2183 C C . HIS A 1 274 ? 2.199 19.933 16.692 1.00 9.93 274 HIS A C 1
ATOM 2184 O O . HIS A 1 274 ? 1.115 20.089 16.112 1.00 9.85 274 HIS A O 1
ATOM 2191 N N . ASN A 1 275 ? 2.623 18.734 17.070 1.00 9.11 275 ASN A N 1
ATOM 2192 C CA . ASN A 1 275 ? 1.907 17.520 16.709 1.00 9.22 275 ASN A CA 1
ATOM 2193 C C . ASN A 1 275 ? 0.464 17.532 17.203 1.00 7.97 275 ASN A C 1
ATOM 2194 O O . ASN A 1 275 ? -0.439 17.354 16.408 1.00 7.61 275 ASN A O 1
ATOM 2199 N N . ARG A 1 276 ? 0.240 17.789 18.489 1.00 8.46 276 ARG A N 1
ATOM 2200 C CA . ARG A 1 276 ? -1.106 17.664 19.046 1.00 7.92 276 ARG A CA 1
ATOM 2201 C C . ARG A 1 276 ? -2.080 18.550 18.304 1.00 9.16 276 ARG A C 1
ATOM 2202 O O . ARG A 1 276 ? -3.171 18.109 17.928 1.00 8.05 276 ARG A O 1
ATOM 2210 N N . GLY A 1 277 ? -1.699 19.810 18.133 1.00 9.43 277 GLY A N 1
ATOM 2211 C CA . GLY A 1 277 ? -2.571 20.818 17.545 1.00 9.81 277 GLY A CA 1
ATOM 2212 C C . GLY A 1 277 ? -2.706 20.708 16.038 1.00 9.72 277 GLY A C 1
ATOM 2213 O O . GLY A 1 277 ? -3.711 21.141 15.487 1.00 10.77 277 GLY A O 1
ATOM 2214 N N . SER A 1 278 ? -1.712 20.098 15.375 1.00 10.08 278 SER A N 1
ATOM 2215 C CA . SER A 1 278 ? -1.823 19.830 13.963 1.00 10.10 278 SER A CA 1
ATOM 2216 C C . SER A 1 278 ? -3.012 18.902 13.751 1.00 9.69 278 SER A C 1
ATOM 2217 O O . SER A 1 278 ? -3.887 19.146 12.879 1.00 9.87 278 SER A O 1
ATOM 2220 N N . PHE A 1 279 ? -3.091 17.854 14.564 1.00 9.22 279 PHE A N 1
ATOM 2221 C CA . PHE A 1 279 ? -4.206 16.901 14.470 1.00 7.75 279 PHE A CA 1
ATOM 2222 C C . PHE A 1 279 ? -5.501 17.544 14.930 1.00 8.30 279 PHE A C 1
ATOM 2223 O O . PHE A 1 279 ? -6.571 17.308 14.303 1.00 8.61 279 PHE A O 1
ATOM 2231 N N . GLU A 1 280 ? -5.452 18.327 16.043 1.00 8.22 280 GLU A N 1
ATOM 2232 C CA . GLU A 1 280 ? -6.661 19.010 16.492 1.00 8.21 280 GLU A CA 1
ATOM 2233 C C . GLU A 1 280 ? -7.262 19.910 15.416 1.00 8.61 280 GLU A C 1
ATOM 2234 O O . GLU A 1 280 ? -8.518 19.962 15.252 1.00 8.38 280 GLU A O 1
ATOM 2240 N N . GLY A 1 281 ? -6.381 20.605 14.683 1.00 7.86 281 GLY A N 1
ATOM 2241 C CA . GLY A 1 281 ? -6.835 21.536 13.636 1.00 7.69 281 GLY A CA 1
ATOM 2242 C C . GLY A 1 281 ? -7.563 20.784 12.568 1.00 7.81 281 GLY A C 1
ATOM 2243 O O . GLY A 1 281 ? -8.657 21.164 12.129 1.00 9.29 281 GLY A O 1
ATOM 2244 N N . PHE A 1 282 ? -6.943 19.700 12.112 1.00 8.58 282 PHE A N 1
ATOM 2245 C CA . PHE A 1 282 ? -7.577 18.890 11.063 1.00 9.43 282 PHE A CA 1
ATOM 2246 C C . PHE A 1 282 ? -8.908 18.319 11.531 1.00 9.39 282 PHE A C 1
ATOM 2247 O O . PHE A 1 282 ? -9.897 18.342 10.790 1.00 11.24 282 PHE A O 1
ATOM 2255 N N . LYS A 1 283 ? -8.929 17.800 12.743 1.00 10.50 283 LYS A N 1
ATOM 2256 C CA . LYS A 1 283 ? -10.115 17.120 13.267 1.00 10.08 283 LYS A CA 1
ATOM 2257 C C . LYS A 1 283 ? -11.274 18.077 13.470 1.00 10.72 283 LYS A C 1
ATOM 2258 O O . LYS A 1 283 ? -12.368 17.754 13.103 1.00 9.07 283 LYS A O 1
ATOM 2264 N N . GLN A 1 284 ? -11.004 19.227 14.092 1.00 9.80 284 GLN A N 1
ATOM 2265 C CA . GLN A 1 284 ? -12.039 20.143 14.552 1.00 11.17 284 GLN A CA 1
ATOM 2266 C C . GLN A 1 284 ? -12.515 21.161 13.499 1.00 11.44 284 GLN A C 1
ATOM 2267 O O . GLN A 1 284 ? -13.602 21.730 13.627 1.00 9.81 284 GLN A O 1
ATOM 2273 N N . ALA A 1 285 ? -11.660 21.467 12.522 1.00 9.85 285 ALA A N 1
ATOM 2274 C CA . ALA A 1 285 ? -12.053 22.396 11.463 1.00 9.83 285 ALA A CA 1
ATOM 2275 C C . ALA A 1 285 ? -13.419 21.946 10.868 1.00 9.95 285 ALA A C 1
ATOM 2276 O O . ALA A 1 285 ? -13.617 20.737 10.586 1.00 10.03 285 ALA A O 1
ATOM 2278 N N . ALA A 1 286 ? -14.296 22.916 10.613 1.00 9.56 286 ALA A N 1
ATOM 2279 C CA . ALA A 1 286 ? -15.596 22.680 9.994 1.00 9.88 286 ALA A CA 1
ATOM 2280 C C . ALA A 1 286 ? -15.493 22.583 8.472 1.00 9.71 286 ALA A C 1
ATOM 2281 O O . ALA A 1 286 ? -16.430 22.198 7.815 1.00 8.74 286 ALA A O 1
ATOM 2283 N N . SER A 1 287 ? -14.329 22.898 7.926 1.00 9.16 287 SER A N 1
ATOM 2284 C CA . SER A 1 287 ? -14.077 22.865 6.478 1.00 9.54 287 SER A CA 1
ATOM 2285 C C . SER A 1 287 ? -14.644 21.627 5.765 1.00 10.22 287 SER A C 1
ATOM 2286 O O . SER A 1 287 ? -14.334 20.522 6.136 1.00 10.33 287 SER A O 1
ATOM 2289 N N . GLU A 1 288 ? -15.464 21.817 4.731 1.00 10.86 288 GLU A N 1
ATOM 2290 C CA . GLU A 1 288 ? -16.021 20.690 4.004 1.00 11.16 288 GLU A CA 1
ATOM 2291 C C . GLU A 1 288 ? -14.957 19.995 3.141 1.00 10.79 288 GLU A C 1
ATOM 2292 O O . GLU A 1 288 ? -15.128 18.827 2.741 1.00 10.23 288 GLU A O 1
ATOM 2298 N N . GLU A 1 289 ? -13.851 20.695 2.866 1.00 9.35 289 GLU A N 1
ATOM 2299 C CA . GLU A 1 289 ? -12.815 20.209 1.964 1.00 9.54 289 GLU A CA 1
ATOM 2300 C C . GLU A 1 289 ? -11.493 20.284 2.751 1.00 10.11 289 GLU A C 1
ATOM 2301 O O . GLU A 1 289 ? -10.923 21.360 2.882 1.00 9.62 289 GLU A O 1
ATOM 2307 N N . LYS A 1 290 ? -11.074 19.169 3.333 1.00 8.12 290 LYS A N 1
ATOM 2308 C CA . LYS A 1 290 ? -9.871 19.142 4.141 1.00 9.75 290 LYS A CA 1
ATOM 2309 C C . LYS A 1 290 ? -9.099 17.837 3.971 1.00 9.33 290 LYS A C 1
ATOM 2310 O O . LYS A 1 290 ? -9.697 16.773 3.770 1.00 11.33 290 LYS A O 1
ATOM 2316 N N . TRP A 1 291 ? -7.773 17.955 4.034 1.00 9.67 291 TRP A N 1
ATOM 2317 C CA . TRP A 1 291 ? -6.856 16.836 3.861 1.00 9.14 291 TRP A CA 1
ATOM 2318 C C . TRP A 1 291 ? -5.777 16.905 4.899 1.00 7.46 291 TRP A C 1
ATOM 2319 O O . TRP A 1 291 ? -5.357 17.992 5.305 1.00 6.64 291 TRP A O 1
ATOM 2330 N N . LEU A 1 292 ? -5.250 15.752 5.259 1.00 7.44 292 LEU A N 1
ATOM 2331 C CA . LEU A 1 292 ? -4.178 15.668 6.228 1.00 8.51 292 LEU A CA 1
ATOM 2332 C C . LEU A 1 292 ? -3.046 14.805 5.671 1.00 8.96 292 LEU A C 1
ATOM 2333 O O . LEU A 1 292 ? -3.282 13.709 5.104 1.00 8.01 292 LEU A O 1
ATOM 2338 N N . TYR A 1 293 ? -1.820 15.274 5.837 1.00 9.37 293 TYR A N 1
ATOM 2339 C CA . TYR A 1 293 ? -0.640 14.488 5.470 1.00 8.54 293 TYR A CA 1
ATOM 2340 C C . TYR A 1 293 ? 0.226 14.340 6.729 1.00 8.59 293 TYR A C 1
ATOM 2341 O O . TYR A 1 293 ? 0.569 15.351 7.345 1.00 8.86 293 TYR A O 1
ATOM 2350 N N . VAL A 1 294 ? 0.559 13.107 7.101 1.00 8.97 294 VAL A N 1
ATOM 2351 C CA . VAL A 1 294 ? 1.384 12.812 8.286 1.00 8.06 294 VAL A CA 1
ATOM 2352 C C . VAL A 1 294 ? 2.639 12.059 7.911 1.00 8.37 294 VAL A C 1
ATOM 2353 O O . VAL A 1 294 ? 2.579 10.984 7.320 1.00 9.02 294 VAL A O 1
ATOM 2357 N N . HIS A 1 295 ? 3.773 12.552 8.389 1.00 9.19 295 HIS A N 1
ATOM 2358 C CA . HIS A 1 295 ? 5.044 11.845 8.215 1.00 8.48 295 HIS A CA 1
ATOM 2359 C C . HIS A 1 295 ? 5.806 11.738 9.521 1.00 10.00 295 HIS A C 1
ATOM 2360 O O . HIS A 1 295 ? 5.538 12.504 10.475 1.00 10.68 295 HIS A O 1
ATOM 2367 N N . GLY A 1 296 ? 6.764 10.808 9.546 1.00 9.08 296 GLY A N 1
ATOM 2368 C CA . GLY A 1 296 ? 7.656 10.604 10.678 1.00 9.09 296 GLY A CA 1
ATOM 2369 C C . GLY A 1 296 ? 9.116 11.004 10.367 1.00 9.32 296 GLY A C 1
ATOM 2370 O O . GLY A 1 296 ? 10.066 10.390 10.867 1.00 8.81 296 GLY A O 1
ATOM 2371 N N . ARG A 1 297 ? 9.264 12.089 9.634 1.00 8.89 297 ARG A N 1
ATOM 2372 C CA . ARG A 1 297 ? 10.557 12.622 9.195 1.00 8.72 297 ARG A CA 1
ATOM 2373 C C . ARG A 1 297 ? 10.770 14.031 9.780 1.00 9.21 297 ARG A C 1
ATOM 2374 O O . ARG A 1 297 ? 10.101 14.417 10.739 1.00 7.79 297 ARG A O 1
ATOM 2382 N N . LYS A 1 298 ? 11.726 14.785 9.232 1.00 8.55 298 LYS A N 1
ATOM 2383 C CA . LYS A 1 298 ? 12.098 16.069 9.792 1.00 9.54 298 LYS A CA 1
ATOM 2384 C C . LYS A 1 298 ? 11.208 17.220 9.239 1.00 8.95 298 LYS A C 1
ATOM 2385 O O . LYS A 1 298 ? 10.707 17.157 8.117 1.00 9.42 298 LYS A O 1
ATOM 2391 N N . GLU A 1 299 ? 11.050 18.266 10.024 1.00 9.52 299 GLU A N 1
ATOM 2392 C CA . GLU A 1 299 ? 10.017 19.306 9.824 1.00 10.01 299 GLU A CA 1
ATOM 2393 C C . GLU A 1 299 ? 10.175 20.175 8.585 1.00 9.70 299 GLU A C 1
ATOM 2394 O O . GLU A 1 299 ? 9.363 20.066 7.638 1.00 10.11 299 GLU A O 1
ATOM 2400 N N . TRP A 1 300 ? 11.188 21.034 8.589 1.00 10.16 300 TRP A N 1
ATOM 2401 C CA . TRP A 1 300 ? 11.434 21.935 7.455 1.00 10.24 300 TRP A CA 1
ATOM 2402 C C . TRP A 1 300 ? 11.928 21.126 6.249 1.00 10.28 300 TRP A C 1
ATOM 2403 O O . TRP A 1 300 ? 11.610 21.453 5.104 1.00 11.31 300 TRP A O 1
ATOM 2414 N N . GLU A 1 301 ? 12.697 20.067 6.480 1.00 8.73 301 GLU A N 1
ATOM 2415 C CA . GLU A 1 301 ? 13.105 19.193 5.380 1.00 10.01 301 GLU A CA 1
ATOM 2416 C C . GLU A 1 301 ? 11.898 18.661 4.559 1.00 9.95 301 GLU A C 1
ATOM 2417 O O . GLU A 1 301 ? 11.879 18.718 3.319 1.00 8.70 301 GLU A O 1
ATOM 2423 N N . SER A 1 302 ? 10.853 18.211 5.245 1.00 9.35 302 SER A N 1
ATOM 2424 C CA . SER A 1 302 ? 9.732 17.658 4.573 1.00 10.14 302 SER A CA 1
ATOM 2425 C C . SER A 1 302 ? 8.898 18.767 3.853 1.00 10.16 302 SER A C 1
ATOM 2426 O O . SER A 1 302 ? 8.374 18.510 2.765 1.00 11.35 302 SER A O 1
ATOM 2429 N N . TYR A 1 303 ? 8.800 19.962 4.449 1.00 8.40 303 TYR A N 1
ATOM 2430 C CA . TYR A 1 303 ? 8.070 21.064 3.863 1.00 7.81 303 TYR A CA 1
ATOM 2431 C C . TYR A 1 303 ? 8.616 21.440 2.491 1.00 7.66 303 TYR A C 1
ATOM 2432 O O . TYR A 1 303 ? 7.868 21.610 1.515 1.00 8.70 303 TYR A O 1
ATOM 2441 N N . TYR A 1 304 ? 9.946 21.492 2.407 1.00 8.43 304 TYR A N 1
ATOM 2442 C CA . TYR A 1 304 ? 10.652 21.960 1.218 1.00 7.67 304 TYR A CA 1
ATOM 2443 C C . TYR A 1 304 ? 11.005 20.848 0.261 1.00 8.18 304 TYR A C 1
ATOM 2444 O O . TYR A 1 304 ? 11.500 21.116 -0.813 1.00 8.87 304 TYR A O 1
ATOM 2453 N N . ALA A 1 305 ? 10.726 19.604 0.619 1.00 7.86 305 ALA A N 1
ATOM 2454 C CA . ALA A 1 305 ? 10.999 18.485 -0.278 1.00 8.17 305 ALA A CA 1
ATOM 2455 C C . ALA A 1 305 ? 10.156 18.647 -1.526 1.00 8.05 305 ALA A C 1
ATOM 2456 O O . ALA A 1 305 ? 8.966 19.022 -1.458 1.00 9.52 305 ALA A O 1
ATOM 2458 N N . ARG A 1 306 ? 10.741 18.351 -2.677 1.00 7.91 306 ARG A N 1
ATOM 2459 C CA . ARG A 1 306 ? 10.055 18.583 -3.948 1.00 8.48 306 ARG A CA 1
ATOM 2460 C C . ARG A 1 306 ? 8.665 17.891 -4.014 1.00 8.26 306 ARG A C 1
ATOM 2461 O O . ARG A 1 306 ? 7.719 18.503 -4.485 1.00 6.48 306 ARG A O 1
ATOM 2469 N N . GLU A 1 307 ? 8.526 16.638 -3.552 1.00 8.62 307 GLU A N 1
ATOM 2470 C CA . GLU A 1 307 ? 7.207 16.028 -3.626 1.00 9.68 307 GLU A CA 1
ATOM 2471 C C . GLU A 1 307 ? 6.166 16.784 -2.833 1.00 9.20 307 GLU A C 1
ATOM 2472 O O . GLU A 1 307 ? 5.005 16.771 -3.241 1.00 9.44 307 GLU A O 1
ATOM 2478 N N . ASN A 1 308 ? 6.560 17.416 -1.700 1.00 8.72 308 ASN A N 1
ATOM 2479 C CA . ASN A 1 308 ? 5.578 18.151 -0.896 1.00 7.06 308 ASN A CA 1
ATOM 2480 C C . ASN A 1 308 ? 5.305 19.529 -1.431 1.00 7.90 308 ASN A C 1
ATOM 2481 O O . ASN A 1 308 ? 4.163 20.045 -1.313 1.00 6.90 308 ASN A O 1
ATOM 2486 N N . LEU A 1 309 ? 6.301 20.140 -2.093 1.00 7.94 309 LEU A N 1
ATOM 2487 C CA . LEU A 1 309 ? 6.021 21.387 -2.832 1.00 7.08 309 LEU A CA 1
ATOM 2488 C C . LEU A 1 309 ? 5.030 21.090 -3.958 1.00 7.88 309 LEU A C 1
ATOM 2489 O O . LEU A 1 309 ? 4.158 21.879 -4.242 1.00 7.94 309 LEU A O 1
ATOM 2494 N N . GLU A 1 310 ? 5.169 19.940 -4.640 1.00 7.04 310 GLU A N 1
ATOM 2495 C CA . GLU A 1 310 ? 4.291 19.654 -5.732 1.00 7.04 310 GLU A CA 1
ATOM 2496 C C . GLU A 1 310 ? 2.861 19.378 -5.181 1.00 6.23 310 GLU A C 1
ATOM 2497 O O . GLU A 1 310 ? 1.865 19.732 -5.822 1.00 5.90 310 GLU A O 1
ATOM 2503 N N . ARG A 1 311 ? 2.776 18.790 -3.996 1.00 7.58 311 ARG A N 1
ATOM 2504 C CA . ARG A 1 311 ? 1.473 18.517 -3.355 1.00 8.87 311 ARG A CA 1
ATOM 2505 C C . ARG A 1 311 ? 0.782 19.843 -2.999 1.00 7.90 311 ARG A C 1
ATOM 2506 O O . ARG A 1 311 ? -0.414 20.049 -3.310 1.00 9.16 311 ARG A O 1
ATOM 2514 N N . GLN A 1 312 ? 1.538 20.723 -2.372 1.00 8.73 312 GLN A N 1
ATOM 2515 C CA . GLN A 1 312 ? 1.067 22.099 -2.022 1.00 8.20 312 GLN A CA 1
ATOM 2516 C C . GLN A 1 312 ? 0.563 22.812 -3.260 1.00 8.33 312 GLN A C 1
ATOM 2517 O O . GLN A 1 312 ? -0.484 23.463 -3.231 1.00 8.08 312 GLN A O 1
ATOM 2523 N N . LYS A 1 313 ? 1.329 22.689 -4.349 1.00 8.51 313 LYS A N 1
ATOM 2524 C CA . LYS A 1 313 ? 1.009 23.387 -5.580 1.00 8.57 313 LYS A CA 1
ATOM 2525 C C . LYS A 1 313 ? -0.257 22.787 -6.222 1.00 8.43 313 LYS A C 1
ATOM 2526 O O . LYS A 1 313 ? -1.073 23.513 -6.754 1.00 6.96 313 LYS A O 1
ATOM 2532 N N . SER A 1 314 ? -0.427 21.470 -6.151 1.00 8.08 314 SER A N 1
ATOM 2533 C CA . SER A 1 314 ? -1.596 20.863 -6.725 1.00 8.68 314 SER A CA 1
ATOM 2534 C C . SER A 1 314 ? -2.881 21.366 -5.991 1.00 8.39 314 SER A C 1
ATOM 2535 O O . SER A 1 314 ? -3.880 21.700 -6.631 1.00 7.79 314 SER A O 1
ATOM 2538 N N . PHE A 1 315 ? -2.793 21.476 -4.674 1.00 6.85 315 PHE A N 1
ATOM 2539 C CA . PHE A 1 315 ? -3.890 21.974 -3.820 1.00 7.67 315 PHE A CA 1
ATOM 2540 C C . PHE A 1 315 ? -4.191 23.431 -4.155 1.00 7.46 315 PHE A C 1
ATOM 2541 O O . PHE A 1 315 ? -5.346 23.794 -4.397 1.00 8.08 315 PHE A O 1
ATOM 2549 N N . PHE A 1 316 ? -3.149 24.237 -4.254 1.00 7.12 316 PHE A N 1
ATOM 2550 C CA . PHE A 1 316 ? -3.342 25.657 -4.573 1.00 8.15 316 PHE A CA 1
ATOM 2551 C C . PHE A 1 316 ? -3.767 25.892 -6.031 1.00 7.85 316 PHE A C 1
ATOM 2552 O O . PHE A 1 316 ? -4.482 26.832 -6.284 1.00 9.00 316 PHE A O 1
ATOM 2560 N N . ASP A 1 317 ? -3.316 25.066 -6.976 1.00 8.17 317 ASP A N 1
ATOM 2561 C CA . ASP A 1 317 ? -3.760 25.213 -8.351 1.00 7.76 317 ASP A CA 1
ATOM 2562 C C . ASP A 1 317 ? -5.268 24.952 -8.393 1.00 7.05 317 ASP A C 1
ATOM 2563 O O . ASP A 1 317 ? -6.023 25.638 -9.133 1.00 5.93 317 ASP A O 1
ATOM 2568 N N . PHE A 1 318 ? -5.735 23.987 -7.586 1.00 6.20 318 PHE A N 1
ATOM 2569 C CA . PHE A 1 318 ? -7.203 23.751 -7.540 1.00 6.57 318 PHE A CA 1
ATOM 2570 C C . PHE A 1 318 ? -7.934 24.933 -6.909 1.00 7.80 318 PHE A C 1
ATOM 2571 O O . PHE A 1 318 ? -8.924 25.397 -7.457 1.00 10.52 318 PHE A O 1
ATOM 2579 N N . TYR A 1 319 ? -7.490 25.386 -5.730 1.00 8.60 319 TYR A N 1
ATOM 2580 C CA . TYR A 1 319 ? -8.252 26.376 -4.949 1.00 8.62 319 TYR A CA 1
ATOM 2581 C C . TYR A 1 319 ? -7.962 27.831 -5.308 1.00 8.83 319 TYR A C 1
ATOM 2582 O O . TYR A 1 319 ? -8.872 28.648 -5.211 1.00 8.05 319 TYR A O 1
ATOM 2591 N N . LEU A 1 320 ? -6.717 28.166 -5.661 1.00 7.62 320 LEU A N 1
ATOM 2592 C CA . LEU A 1 320 ? -6.369 29.539 -5.949 1.00 7.58 320 LEU A CA 1
ATOM 2593 C C . LEU A 1 320 ? -6.393 29.845 -7.447 1.00 8.31 320 LEU A C 1
ATOM 2594 O O . LEU A 1 320 ? -6.726 30.963 -7.820 1.00 8.01 320 LEU A O 1
ATOM 2599 N N . LYS A 1 321 ? -6.026 28.876 -8.301 1.00 8.07 321 LYS A N 1
ATOM 2600 C CA . LYS A 1 321 ? -6.108 29.091 -9.752 1.00 8.33 321 LYS A CA 1
ATOM 2601 C C . LYS A 1 321 ? -7.450 28.617 -10.288 1.00 8.84 321 LYS A C 1
ATOM 2602 O O . LYS A 1 321 ? -7.785 28.914 -11.434 1.00 6.47 321 LYS A O 1
ATOM 2608 N N . GLU A 1 322 ? -8.222 27.895 -9.470 1.00 9.29 322 GLU A N 1
ATOM 2609 C CA . GLU A 1 322 ? -9.488 27.324 -9.917 1.00 10.91 322 GLU A CA 1
ATOM 2610 C C . GLU A 1 322 ? -9.358 26.413 -11.126 1.00 10.81 322 GLU A C 1
ATOM 2611 O O . GLU A 1 322 ? -10.172 26.406 -12.025 1.00 10.25 322 GLU A O 1
ATOM 2617 N N . GLU A 1 323 ? -8.288 25.635 -11.134 1.00 11.50 323 GLU A N 1
ATOM 2618 C CA . GLU A 1 323 ? -8.008 24.687 -12.195 1.00 12.92 323 GLU A CA 1
ATOM 2619 C C . GLU A 1 323 ? -8.675 23.355 -11.869 1.00 13.53 323 GLU A C 1
ATOM 2620 O O . GLU A 1 323 ? -8.736 22.922 -10.699 1.00 12.48 323 GLU A O 1
ATOM 2626 N N . ASN A 1 324 ? -9.261 22.729 -12.887 1.00 12.57 324 ASN A N 1
ATOM 2627 C CA . ASN A 1 324 ? -9.936 21.476 -12.690 1.00 14.11 324 ASN A CA 1
ATOM 2628 C C . ASN A 1 324 ? -8.901 20.355 -12.774 1.00 14.36 324 ASN A C 1
ATOM 2629 O O . ASN A 1 324 ? -8.847 19.613 -13.745 1.00 16.38 324 ASN A O 1
ATOM 2634 N N . ASN A 1 325 ? -8.044 20.271 -11.772 1.00 12.28 325 ASN A N 1
ATOM 2635 C CA . ASN A 1 325 ? -7.028 19.250 -11.771 1.00 11.54 325 ASN A CA 1
ATOM 2636 C C . ASN A 1 325 ? -7.616 18.095 -10.949 1.00 12.32 325 ASN A C 1
ATOM 2637 O O . ASN A 1 325 ? -8.801 18.075 -10.624 1.00 13.30 325 ASN A O 1
ATOM 2642 N N . ASP A 1 326 ? -6.836 17.124 -10.596 1.00 11.67 326 ASP A N 1
ATOM 2643 C CA . ASP A 1 326 ? -7.507 16.003 -9.921 1.00 12.06 326 ASP A CA 1
ATOM 2644 C C . ASP A 1 326 ? -7.265 16.040 -8.415 1.00 10.88 326 ASP A C 1
ATOM 2645 O O . ASP A 1 326 ? -7.216 14.992 -7.759 1.00 11.13 326 ASP A O 1
ATOM 2650 N N . TRP A 1 327 ? -7.145 17.249 -7.866 1.00 9.43 327 TRP A N 1
ATOM 2651 C CA . TRP A 1 327 ? -6.760 17.360 -6.418 1.00 8.97 327 TRP A CA 1
ATOM 2652 C C . TRP A 1 327 ? -7.673 16.548 -5.508 1.00 9.68 327 TRP A C 1
ATOM 2653 O O . TRP A 1 327 ? -7.216 15.878 -4.566 1.00 8.78 327 TRP A O 1
ATOM 2664 N N . LYS A 1 328 ? -8.974 16.634 -5.757 1.00 9.18 328 LYS A N 1
ATOM 2665 C CA . LYS A 1 328 ? -9.926 16.024 -4.875 1.00 10.42 328 LYS A CA 1
ATOM 2666 C C . LYS A 1 328 ? -9.937 14.499 -4.938 1.00 11.21 328 LYS A C 1
ATOM 2667 O O . LYS A 1 328 ? -10.636 13.872 -4.168 1.00 10.73 328 LYS A O 1
ATOM 2673 N N . ASP A 1 329 ? -9.163 13.897 -5.839 1.00 11.83 329 ASP A N 1
ATOM 2674 C CA . ASP A 1 329 ? -8.921 12.453 -5.771 1.00 12.95 329 ASP A CA 1
ATOM 2675 C C . ASP A 1 329 ? -8.058 12.069 -4.550 1.00 12.30 329 ASP A C 1
ATOM 2676 O O . ASP A 1 329 ? -7.974 10.901 -4.194 1.00 12.96 329 ASP A O 1
ATOM 2681 N N . THR A 1 330 ? -7.349 13.026 -3.971 1.00 11.44 330 THR A N 1
ATOM 2682 C CA . THR A 1 330 ? -6.459 12.769 -2.870 1.00 10.67 330 THR A CA 1
ATOM 2683 C C . THR A 1 330 ? -7.234 12.185 -1.693 1.00 10.92 330 THR A C 1
ATOM 2684 O O . THR A 1 330 ? -8.240 12.775 -1.248 1.00 8.08 330 THR A O 1
ATOM 2688 N N . PRO A 1 331 ? -6.755 11.051 -1.144 1.00 10.05 331 PRO A N 1
ATOM 2689 C CA . PRO A 1 331 ? -7.358 10.516 0.063 1.00 10.99 331 PRO A CA 1
ATOM 2690 C C . PRO A 1 331 ? -7.312 11.545 1.200 1.00 10.42 331 PRO A C 1
ATOM 2691 O O . PRO A 1 331 ? -6.330 12.303 1.313 1.00 10.85 331 PRO A O 1
ATOM 2695 N N . HIS A 1 332 ? -8.339 11.592 2.053 1.00 9.61 332 HIS A N 1
ATOM 2696 C CA . HIS A 1 332 ? -8.347 12.659 3.086 1.00 9.93 332 HIS A CA 1
ATOM 2697 C C . HIS A 1 332 ? -7.223 12.556 4.103 1.00 8.54 332 HIS A C 1
ATOM 2698 O O . HIS A 1 332 ? -6.860 13.529 4.725 1.00 6.66 332 HIS A O 1
ATOM 2705 N N . VAL A 1 333 ? -6.675 11.370 4.294 1.00 7.73 333 VAL A N 1
ATOM 2706 C CA . VAL A 1 333 ? -5.518 11.222 5.182 1.00 8.23 333 VAL A CA 1
ATOM 2707 C C . VAL A 1 333 ? -4.440 10.360 4.509 1.00 9.12 333 VAL A C 1
ATOM 2708 O O . VAL A 1 333 ? -4.735 9.246 4.035 1.00 9.85 333 VAL A O 1
ATOM 2712 N N . ILE A 1 334 ? -3.221 10.853 4.490 1.00 9.38 334 ILE A N 1
ATOM 2713 C CA . ILE A 1 334 ? -2.098 10.077 4.047 1.00 9.28 334 ILE A CA 1
ATOM 2714 C C . ILE A 1 334 ? -1.153 10.090 5.268 1.00 9.64 334 ILE A C 1
ATOM 2715 O O . ILE A 1 334 ? -0.832 11.158 5.798 1.00 9.62 334 ILE A O 1
ATOM 2720 N N . TYR A 1 335 ? -0.696 8.911 5.686 1.00 10.32 335 TYR A N 1
ATOM 2721 C CA . TYR A 1 335 ? 0.143 8.816 6.877 1.00 8.49 335 TYR A CA 1
ATOM 2722 C C . TYR A 1 335 ? 1.252 7.810 6.757 1.00 9.04 335 TYR A C 1
ATOM 2723 O O . TYR A 1 335 ? 1.082 6.762 6.124 1.00 9.31 335 TYR A O 1
ATOM 2732 N N . GLU A 1 336 ? 2.383 8.094 7.406 1.00 8.57 336 GLU A N 1
ATOM 2733 C CA . GLU A 1 336 ? 3.492 7.120 7.516 1.00 8.75 336 GLU A CA 1
ATOM 2734 C C . GLU A 1 336 ? 3.272 6.148 8.659 1.00 8.39 336 GLU A C 1
ATOM 2735 O O . GLU A 1 336 ? 2.989 6.559 9.784 1.00 7.58 336 GLU A O 1
ATOM 2741 N N . VAL A 1 337 ? 3.432 4.861 8.382 1.00 8.67 337 VAL A N 1
ATOM 2742 C CA . VAL A 1 337 ? 3.591 3.865 9.434 1.00 7.47 337 VAL A CA 1
ATOM 2743 C C . VAL A 1 337 ? 5.108 3.657 9.629 1.00 6.58 337 VAL A C 1
ATOM 2744 O O . VAL A 1 337 ? 5.789 3.075 8.784 1.00 5.99 337 VAL A O 1
ATOM 2748 N N . ARG A 1 338 ? 5.660 4.169 10.721 1.00 6.46 338 ARG A N 1
ATOM 2749 C CA . ARG A 1 338 ? 7.117 4.167 10.903 1.00 6.91 338 ARG A CA 1
ATOM 2750 C C . ARG A 1 338 ? 7.532 2.744 11.300 1.00 7.78 338 ARG A C 1
ATOM 2751 O O . ARG A 1 338 ? 6.914 2.164 12.161 1.00 6.69 338 ARG A O 1
ATOM 2759 N N . ASP A 1 339 ? 8.613 2.231 10.735 1.00 6.80 339 ASP A N 1
ATOM 2760 C CA . ASP A 1 339 ? 9.193 0.964 11.173 1.00 7.66 339 ASP A CA 1
ATOM 2761 C C . ASP A 1 339 ? 10.542 1.195 11.924 1.00 8.15 339 ASP A C 1
ATOM 2762 O O . ASP A 1 339 ? 10.721 0.697 13.062 1.00 7.16 339 ASP A O 1
ATOM 2767 N N . GLN A 1 340 ? 11.453 1.930 11.276 1.00 7.52 340 GLN A N 1
ATOM 2768 C CA . GLN A 1 340 ? 12.709 2.383 11.863 1.00 9.04 340 GLN A CA 1
ATOM 2769 C C . GLN A 1 340 ? 12.918 3.866 11.481 1.00 8.54 340 GLN A C 1
ATOM 2770 O O . GLN A 1 340 ? 12.084 4.467 10.776 1.00 7.26 340 GLN A O 1
ATOM 2776 N N . PHE A 1 341 ? 14.047 4.424 11.908 1.00 7.94 341 PHE A N 1
ATOM 2777 C CA . PHE A 1 341 ? 14.409 5.829 11.646 1.00 7.67 341 PHE A CA 1
ATOM 2778 C C . PHE A 1 341 ? 14.457 5.982 10.131 1.00 8.33 341 PHE A C 1
ATOM 2779 O O . PHE A 1 341 ? 15.264 5.296 9.440 1.00 8.04 341 PHE A O 1
ATOM 2787 N N . TYR A 1 342 ? 13.647 6.898 9.601 1.00 7.74 342 TYR A N 1
ATOM 2788 C CA . TYR A 1 342 ? 13.635 7.137 8.113 1.00 8.35 342 TYR A CA 1
ATOM 2789 C C . TYR A 1 342 ? 13.346 5.885 7.293 1.00 7.92 342 TYR A C 1
ATOM 2790 O O . TYR A 1 342 ? 13.841 5.719 6.139 1.00 9.85 342 TYR A O 1
ATOM 2799 N N . LYS A 1 343 ? 12.539 5.008 7.871 1.00 7.48 343 LYS A N 1
ATOM 2800 C CA . LYS A 1 343 ? 12.105 3.786 7.156 1.00 8.57 343 LYS A CA 1
ATOM 2801 C C . LYS A 1 343 ? 10.659 3.557 7.550 1.00 7.90 343 LYS A C 1
ATOM 2802 O O . LYS A 1 343 ? 10.340 3.296 8.720 1.00 7.88 343 LYS A O 1
ATOM 2808 N N . GLY A 1 344 ? 9.776 3.634 6.579 1.00 8.48 344 GLY A N 1
ATOM 2809 C CA . GLY A 1 344 ? 8.341 3.363 6.826 1.00 8.81 344 GLY A CA 1
ATOM 2810 C C . GLY A 1 344 ? 7.553 3.276 5.554 1.00 11.13 344 GLY A C 1
ATOM 2811 O O . GLY A 1 344 ? 8.124 3.387 4.459 1.00 13.84 344 GLY A O 1
ATOM 2812 N N . GLU A 1 345 ? 6.246 3.086 5.673 1.00 11.13 345 GLU A N 1
ATOM 2813 C CA . GLU A 1 345 ? 5.383 2.900 4.525 1.00 11.38 345 GLU A CA 1
ATOM 2814 C C . GLU A 1 345 ? 4.257 3.925 4.649 1.00 10.86 345 GLU A C 1
ATOM 2815 O O . GLU A 1 345 ? 3.689 4.115 5.734 1.00 9.81 345 GLU A O 1
ATOM 2821 N N . PHE A 1 346 ? 3.925 4.604 3.562 1.00 9.94 346 PHE A N 1
ATOM 2822 C CA . PHE A 1 346 ? 2.831 5.519 3.591 1.00 9.79 346 PHE A CA 1
ATOM 2823 C C . PHE A 1 346 ? 1.538 4.808 3.169 1.00 10.09 346 PHE A C 1
ATOM 2824 O O . PHE A 1 346 ? 1.524 4.056 2.208 1.00 9.45 346 PHE A O 1
ATOM 2832 N N . LYS A 1 347 ? 0.488 5.048 3.923 1.00 9.24 347 LYS A N 1
ATOM 2833 C CA . LYS A 1 347 ? -0.822 4.476 3.713 1.00 10.01 347 LYS A CA 1
ATOM 2834 C C . LYS A 1 347 ? -1.860 5.618 3.658 1.00 10.04 347 LYS A C 1
ATOM 2835 O O . LYS A 1 347 ? -1.511 6.772 3.873 1.00 10.28 347 LYS A O 1
ATOM 2841 N N . SER A 1 348 ? -3.127 5.289 3.349 1.00 10.26 348 SER A N 1
ATOM 2842 C CA . SER A 1 348 ? -4.167 6.326 3.291 1.00 10.77 348 SER A CA 1
ATOM 2843 C C . SER A 1 348 ? -5.444 5.873 3.969 1.00 9.64 348 SER A C 1
ATOM 2844 O O . SER A 1 348 ? -5.647 4.665 4.180 1.00 8.34 348 SER A O 1
ATOM 2847 N N . ALA A 1 349 ? -6.243 6.841 4.407 1.00 9.08 349 ALA A N 1
ATOM 2848 C CA . ALA A 1 349 ? -7.551 6.589 5.022 1.00 9.54 349 ALA A CA 1
ATOM 2849 C C . ALA A 1 349 ? -8.517 7.730 4.714 1.00 9.86 349 ALA A C 1
ATOM 2850 O O . ALA A 1 349 ? -8.098 8.786 4.243 1.00 11.22 349 ALA A O 1
ATOM 2852 N N . SER A 1 350 ? -9.796 7.542 5.047 1.00 9.89 350 SER A N 1
ATOM 2853 C CA . SER A 1 350 ? -10.844 8.494 4.728 1.00 9.03 350 SER A CA 1
ATOM 2854 C C . SER A 1 350 ? -11.034 9.511 5.871 1.00 9.59 350 SER A C 1
ATOM 2855 O O . SER A 1 350 ? -11.677 10.567 5.697 1.00 8.10 350 SER A O 1
ATOM 2858 N N . ALA A 1 351 ? -10.421 9.234 7.022 1.00 8.29 351 ALA A N 1
ATOM 2859 C CA . ALA A 1 351 ? -10.643 10.032 8.223 1.00 10.67 351 ALA A CA 1
ATOM 2860 C C . ALA A 1 351 ? -9.489 9.876 9.227 1.00 10.22 351 ALA A C 1
ATOM 2861 O O . ALA A 1 351 ? -8.799 8.867 9.217 1.00 11.15 351 ALA A O 1
ATOM 2863 N N . PHE A 1 352 ? -9.335 10.880 10.079 1.00 10.19 352 PHE A N 1
ATOM 2864 C CA . PHE A 1 352 ? -8.573 10.738 11.317 1.00 11.52 352 PHE A CA 1
ATOM 2865 C C . PHE A 1 352 ? -9.404 11.238 12.470 1.00 10.84 352 PHE A C 1
ATOM 2866 O O . PHE A 1 352 ? -9.936 12.317 12.374 1.00 12.64 352 PHE A O 1
ATOM 2874 N N . PRO A 1 353 ? -9.500 10.476 13.570 1.00 10.54 353 PRO A N 1
ATOM 2875 C CA . PRO A 1 353 ? -8.918 9.133 13.807 1.00 9.76 353 PRO A CA 1
ATOM 2876 C C . PRO A 1 353 ? -9.314 8.142 12.743 1.00 9.87 353 PRO A C 1
ATOM 2877 O O . PRO A 1 353 ? -10.386 8.255 12.107 1.00 8.79 353 PRO A O 1
ATOM 2881 N N . LEU A 1 354 ? -8.430 7.194 12.495 1.00 10.66 354 LEU A N 1
ATOM 2882 C CA . LEU A 1 354 ? -8.676 6.140 11.491 1.00 11.49 354 LEU A CA 1
ATOM 2883 C C . LEU A 1 354 ? -9.964 5.378 11.747 1.00 11.90 354 LEU A C 1
ATOM 2884 O O . LEU A 1 354 ? -10.210 4.869 12.846 1.00 10.12 354 LEU A O 1
ATOM 2889 N N . PRO A 1 355 ? -10.822 5.289 10.725 1.00 13.53 355 PRO A N 1
ATOM 2890 C CA . PRO A 1 355 ? -12.129 4.672 10.988 1.00 14.88 355 PRO A CA 1
ATOM 2891 C C . PRO A 1 355 ? -12.042 3.192 11.320 1.00 15.58 355 PRO A C 1
ATOM 2892 O O . PRO A 1 355 ? -12.918 2.699 11.971 1.00 17.06 355 PRO A O 1
ATOM 2896 N N . ASN A 1 356 ? -10.976 2.508 10.937 1.00 16.14 356 ASN A N 1
ATOM 2897 C CA . ASN A 1 356 ? -10.826 1.126 11.358 1.00 17.06 356 ASN A CA 1
ATOM 2898 C C . ASN A 1 356 ? -10.012 0.883 12.663 1.00 15.98 356 ASN A C 1
ATOM 2899 O O . ASN A 1 356 ? -9.593 -0.255 12.928 1.00 15.73 356 ASN A O 1
ATOM 2904 N N . ALA A 1 357 ? -9.810 1.906 13.494 1.00 12.35 357 ALA A N 1
ATOM 2905 C CA . ALA A 1 357 ? -8.967 1.710 14.674 1.00 11.64 357 ALA A CA 1
ATOM 2906 C C . ALA A 1 357 ? -9.753 0.857 15.670 1.00 10.90 357 ALA A C 1
ATOM 2907 O O . ALA A 1 357 ? -10.939 1.067 15.837 1.00 11.08 357 ALA A O 1
ATOM 2909 N N . GLU A 1 358 ? -9.095 -0.128 16.290 1.00 11.30 358 GLU A N 1
ATOM 2910 C CA . GLU A 1 358 ? -9.691 -0.953 17.357 1.00 11.36 358 GLU A CA 1
ATOM 2911 C C . GLU A 1 358 ? -8.965 -0.633 18.619 1.00 9.50 358 GLU A C 1
ATOM 2912 O O . GLU A 1 358 ? -7.803 -0.988 18.770 1.00 9.93 358 GLU A O 1
ATOM 2918 N N . TYR A 1 359 ? -9.610 0.110 19.496 1.00 9.72 359 TYR A N 1
ATOM 2919 C CA . TYR A 1 359 ? -8.938 0.630 20.684 1.00 8.93 359 TYR A CA 1
ATOM 2920 C C . TYR A 1 359 ? -8.867 -0.526 21.674 1.00 8.63 359 TYR A C 1
ATOM 2921 O O . TYR A 1 359 ? -9.898 -0.968 22.144 1.00 7.08 359 TYR A O 1
ATOM 2930 N N . THR A 1 360 ? -7.652 -0.999 21.987 1.00 7.60 360 THR A N 1
ATOM 2931 C CA . THR A 1 360 ? -7.478 -2.305 22.624 1.00 7.97 360 THR A CA 1
ATOM 2932 C C . THR A 1 360 ? -6.704 -2.091 23.919 1.00 8.94 360 THR A C 1
ATOM 2933 O O . THR A 1 360 ? -5.646 -1.476 23.909 1.00 7.94 360 THR A O 1
ATOM 2937 N N . PRO A 1 361 ? -7.253 -2.562 25.045 1.00 7.63 361 PRO A N 1
ATOM 2938 C CA . PRO A 1 361 ? -6.518 -2.361 26.286 1.00 8.21 361 PRO A CA 1
ATOM 2939 C C . PRO A 1 361 ? -5.456 -3.406 26.476 1.00 7.48 361 PRO A C 1
ATOM 2940 O O . PRO A 1 361 ? -5.683 -4.583 26.171 1.00 8.76 361 PRO A O 1
ATOM 2944 N N . LEU A 1 362 ? -4.310 -2.991 26.977 1.00 8.05 362 LEU A N 1
ATOM 2945 C CA . LEU A 1 362 ? -3.310 -3.889 27.550 1.00 8.30 362 LEU A CA 1
ATOM 2946 C C . LEU A 1 362 ? -3.120 -3.521 29.049 1.00 9.39 362 LEU A C 1
ATOM 2947 O O . LEU A 1 362 ? -2.733 -2.386 29.381 1.00 9.24 362 LEU A O 1
ATOM 2952 N N . TYR A 1 363 ? -3.409 -4.468 29.937 1.00 9.01 363 TYR A N 1
ATOM 2953 C CA . TYR A 1 363 ? -3.399 -4.220 31.384 1.00 9.07 363 TYR A CA 1
ATOM 2954 C C . TYR A 1 363 ? -2.003 -4.360 31.987 1.00 8.35 363 TYR A C 1
ATOM 2955 O O . TYR A 1 363 ? -1.277 -5.291 31.668 1.00 7.82 363 TYR A O 1
ATOM 2964 N N . LEU A 1 364 ? -1.622 -3.380 32.810 1.00 7.38 364 LEU A N 1
ATOM 2965 C CA . LEU A 1 364 ? -0.295 -3.346 33.434 1.00 7.03 364 LEU A CA 1
ATOM 2966 C C . LEU A 1 364 ? -0.280 -4.267 34.635 1.00 7.80 364 LEU A C 1
ATOM 2967 O O . LEU A 1 364 ? -1.267 -4.330 35.364 1.00 6.05 364 LEU A O 1
ATOM 2972 N N . ASN A 1 365 ? 0.853 -4.940 34.856 1.00 8.65 365 ASN A N 1
ATOM 2973 C CA . ASN A 1 365 ? 1.075 -5.748 36.055 1.00 8.21 365 ASN A CA 1
ATOM 2974 C C . ASN A 1 365 ? 2.378 -5.229 36.699 1.00 9.34 365 ASN A C 1
ATOM 2975 O O . ASN A 1 365 ? 3.461 -5.426 36.138 1.00 8.57 365 ASN A O 1
ATOM 2980 N N . ALA A 1 366 ? 2.278 -4.606 37.883 1.00 10.49 366 ALA A N 1
ATOM 2981 C CA . ALA A 1 366 ? 3.436 -4.018 38.617 1.00 12.39 366 ALA A CA 1
ATOM 2982 C C . ALA A 1 366 ? 4.479 -5.052 39.117 1.00 13.97 366 ALA A C 1
ATOM 2983 O O . ALA A 1 366 ? 5.661 -4.698 39.320 1.00 16.21 366 ALA A O 1
ATOM 2985 N N . GLU A 1 367 ? 4.069 -6.304 39.266 1.00 13.86 367 GLU A N 1
ATOM 2986 C CA . GLU A 1 367 ? 4.949 -7.344 39.822 1.00 14.28 367 GLU A CA 1
ATOM 2987 C C . GLU A 1 367 ? 5.994 -7.851 38.864 1.00 13.64 367 GLU A C 1
ATOM 2988 O O . GLU A 1 367 ? 7.085 -8.245 39.275 1.00 11.85 367 GLU A O 1
ATOM 2994 N N . ASN A 1 368 ? 5.641 -7.898 37.580 1.00 13.87 368 ASN A N 1
ATOM 2995 C CA . ASN A 1 368 ? 6.513 -8.528 36.587 1.00 12.48 368 ASN A CA 1
ATOM 2996 C C . ASN A 1 368 ? 6.782 -7.702 35.318 1.00 12.34 368 ASN A C 1
ATOM 2997 O O . ASN A 1 368 ? 7.202 -8.260 34.301 1.00 10.58 368 ASN A O 1
ATOM 3002 N N A HIS A 1 369 ? 6.702 -6.370 35.406 0.50 11.86 369 HIS A N 1
ATOM 3003 N N B HIS A 1 369 ? 6.367 -6.430 35.381 0.50 11.99 369 HIS A N 1
ATOM 3004 C CA A HIS A 1 369 ? 6.918 -5.477 34.244 0.50 11.36 369 HIS A CA 1
ATOM 3005 C CA B HIS A 1 369 ? 6.716 -5.446 34.381 0.50 11.58 369 HIS A CA 1
ATOM 3006 C C A HIS A 1 369 ? 6.229 -5.925 32.934 0.50 10.62 369 HIS A C 1
ATOM 3007 C C B HIS A 1 369 ? 6.210 -5.876 32.998 0.50 10.83 369 HIS A C 1
ATOM 3008 O O A HIS A 1 369 ? 6.856 -5.903 31.867 0.50 10.06 369 HIS A O 1
ATOM 3009 O O B HIS A 1 369 ? 6.913 -5.807 31.984 0.50 10.36 369 HIS A O 1
ATOM 3022 N N . THR A 1 370 ? 4.939 -6.291 33.005 1.00 10.04 370 THR A N 1
ATOM 3023 C CA . THR A 1 370 ? 4.223 -6.746 31.810 1.00 10.09 370 THR A CA 1
ATOM 3024 C C . THR A 1 370 ? 2.988 -5.956 31.520 1.00 10.29 370 THR A C 1
ATOM 3025 O O . THR A 1 370 ? 2.393 -5.362 32.417 1.00 9.69 370 THR A O 1
ATOM 3029 N N . LEU A 1 371 ? 2.653 -5.953 30.213 1.00 10.23 371 LEU A N 1
ATOM 3030 C CA . LEU A 1 371 ? 1.389 -5.510 29.666 1.00 9.97 371 LEU A CA 1
ATOM 3031 C C . LEU A 1 371 ? 0.697 -6.766 29.182 1.00 9.98 371 LEU A C 1
ATOM 3032 O O . LEU A 1 371 ? 1.344 -7.661 28.628 1.00 9.38 371 LEU A O 1
ATOM 3037 N N . ASN A 1 372 ? -0.615 -6.836 29.373 1.00 10.61 372 ASN A N 1
ATOM 3038 C CA . ASN A 1 372 ? -1.318 -8.094 29.245 1.00 10.99 372 ASN A CA 1
ATOM 3039 C C . ASN A 1 372 ? -2.662 -7.966 28.545 1.00 11.59 372 ASN A C 1
ATOM 3040 O O . ASN A 1 372 ? -3.405 -7.016 28.789 1.00 9.33 372 ASN A O 1
ATOM 3045 N N A HIS A 1 373 ? -3.058 -8.975 27.761 0.00 11.27 373 HIS A N 1
ATOM 3046 N N B HIS A 1 373 ? -3.019 -8.985 27.761 1.00 12.62 373 HIS A N 1
ATOM 3047 C CA A HIS A 1 373 ? -4.378 -9.025 27.184 0.00 11.94 373 HIS A CA 1
ATOM 3048 C CA B HIS A 1 373 ? -4.374 -9.105 27.207 1.00 13.95 373 HIS A CA 1
ATOM 3049 C C A HIS A 1 373 ? -5.506 -9.121 28.212 0.00 11.47 373 HIS A C 1
ATOM 3050 C C B HIS A 1 373 ? -5.462 -9.119 28.240 1.00 12.56 373 HIS A C 1
ATOM 3051 O O A HIS A 1 373 ? -6.501 -8.557 28.037 0.00 11.26 373 HIS A O 1
ATOM 3052 O O B HIS A 1 373 ? -6.454 -8.502 28.016 1.00 11.12 373 HIS A O 1
ATOM 3065 N N . ALA A 1 374 ? -5.269 -9.874 29.323 1.00 13.19 374 ALA A N 1
ATOM 3066 C CA . ALA A 1 374 ? -6.289 -10.107 30.336 1.00 13.38 374 ALA A CA 1
ATOM 3067 C C . ALA A 1 374 ? -6.079 -9.153 31.484 1.00 13.77 374 ALA A C 1
ATOM 3068 O O . ALA A 1 374 ? -4.948 -8.733 31.721 1.00 12.49 374 ALA A O 1
ATOM 3070 N N . LYS A 1 375 ? -7.150 -8.859 32.230 1.00 14.27 375 LYS A N 1
ATOM 3071 C CA . LYS A 1 375 ? -7.061 -8.035 33.436 1.00 14.65 375 LYS A CA 1
ATOM 3072 C C . LYS A 1 375 ? -6.241 -8.733 34.494 1.00 14.53 375 LYS A C 1
ATOM 3073 O O . LYS A 1 375 ? -6.196 -9.945 34.540 1.00 12.36 375 LYS A O 1
ATOM 3079 N N . ILE A 1 376 ? -5.616 -7.970 35.378 1.00 14.12 376 ILE A N 1
ATOM 3080 C CA . ILE A 1 376 ? -4.825 -8.550 36.444 1.00 14.25 376 ILE A CA 1
ATOM 3081 C C . ILE A 1 376 ? -5.709 -8.564 37.687 1.00 14.30 376 ILE A C 1
ATOM 3082 O O . ILE A 1 376 ? -6.240 -7.557 38.075 1.00 14.40 376 ILE A O 1
ATOM 3087 N N . SER A 1 377 ? -5.888 -9.720 38.291 1.00 14.94 377 SER A N 1
ATOM 3088 C CA . SER A 1 377 ? -6.951 -9.898 39.266 1.00 15.94 377 SER A CA 1
ATOM 3089 C C . SER A 1 377 ? -6.687 -9.320 40.651 1.00 15.63 377 SER A C 1
ATOM 3090 O O . SER A 1 377 ? -7.647 -8.965 41.353 1.00 15.91 377 SER A O 1
ATOM 3093 N N . SER A 1 378 ? -5.427 -9.279 41.082 1.00 15.04 378 SER A N 1
ATOM 3094 C CA . SER A 1 378 ? -5.109 -8.780 42.423 1.00 14.09 378 SER A CA 1
ATOM 3095 C C . SER A 1 378 ? -4.146 -7.543 42.487 1.00 13.25 378 SER A C 1
ATOM 3096 O O . SER A 1 378 ? -3.152 -7.403 41.726 1.00 11.85 378 SER A O 1
ATOM 3099 N N . ALA A 1 379 ? -4.524 -6.631 43.381 1.00 12.07 379 ALA A N 1
ATOM 3100 C CA . ALA A 1 379 ? -3.933 -5.305 43.496 1.00 10.93 379 ALA A CA 1
ATOM 3101 C C . ALA A 1 379 ? -2.523 -5.451 44.048 1.00 10.50 379 ALA A C 1
ATOM 3102 O O . ALA A 1 379 ? -2.322 -6.129 45.047 1.00 8.80 379 ALA A O 1
ATOM 3104 N N . HIS A 1 380 ? -1.561 -4.897 43.304 1.00 9.98 380 HIS A N 1
ATOM 3105 C CA . HIS A 1 380 ? -0.160 -4.781 43.713 1.00 11.17 380 HIS A CA 1
ATOM 3106 C C . HIS A 1 380 ? 0.360 -3.415 43.399 1.00 11.51 380 HIS A C 1
ATOM 3107 O O . HIS A 1 380 ? -0.251 -2.694 42.658 1.00 10.12 380 HIS A O 1
ATOM 3114 N N . VAL A 1 381 ? 1.488 -3.071 44.005 1.00 13.92 381 VAL A N 1
ATOM 3115 C CA . VAL A 1 381 ? 2.025 -1.734 43.878 1.00 14.94 381 VAL A CA 1
ATOM 3116 C C . VAL A 1 381 ? 3.485 -1.751 43.475 1.00 16.47 381 VAL A C 1
ATOM 3117 O O . VAL A 1 381 ? 4.248 -2.532 43.978 1.00 17.27 381 VAL A O 1
ATOM 3121 N N . ALA A 1 382 ? 3.855 -0.889 42.538 1.00 17.51 382 ALA A N 1
ATOM 3122 C CA . ALA A 1 382 ? 5.258 -0.689 42.179 1.00 18.44 382 ALA A CA 1
ATOM 3123 C C . ALA A 1 382 ? 5.636 0.748 42.497 1.00 19.97 382 ALA A C 1
ATOM 3124 O O . ALA A 1 382 ? 4.769 1.610 42.757 1.00 20.95 382 ALA A O 1
ATOM 3126 N N . GLN A 1 383 ? 6.935 1.015 42.434 1.00 19.86 383 GLN A N 1
ATOM 3127 C CA . GLN A 1 383 ? 7.486 2.180 43.096 1.00 19.15 383 GLN A CA 1
ATOM 3128 C C . GLN A 1 383 ? 8.730 2.642 42.356 1.00 17.27 383 GLN A C 1
ATOM 3129 O O . GLN A 1 383 ? 9.483 1.807 41.858 1.00 17.08 383 GLN A O 1
ATOM 3135 N N . TYR A 1 384 ? 8.950 3.947 42.244 1.00 13.86 384 TYR A N 1
ATOM 3136 C CA . TYR A 1 384 ? 10.242 4.406 41.764 1.00 11.42 384 TYR A CA 1
ATOM 3137 C C . TYR A 1 384 ? 10.531 5.700 42.492 1.00 10.94 384 TYR A C 1
ATOM 3138 O O . TYR A 1 384 ? 9.602 6.370 42.964 1.00 8.85 384 TYR A O 1
ATOM 3147 N N . ASP A 1 385 ? 11.808 6.032 42.637 1.00 9.75 385 ASP A N 1
ATOM 3148 C CA . ASP A 1 385 ? 12.196 7.338 43.215 1.00 10.05 385 ASP A CA 1
ATOM 3149 C C . ASP A 1 385 ? 11.994 8.424 42.120 1.00 8.02 385 ASP A C 1
ATOM 3150 O O . ASP A 1 385 ? 12.706 8.419 41.114 1.00 8.44 385 ASP A O 1
ATOM 3155 N N . SER A 1 386 ? 11.036 9.328 42.327 1.00 7.22 386 SER A N 1
ATOM 3156 C CA . SER A 1 386 ? 10.713 10.381 41.372 1.00 7.31 386 SER A CA 1
ATOM 3157 C C . SER A 1 386 ? 11.838 11.393 41.139 1.00 8.22 386 SER A C 1
ATOM 3158 O O . SER A 1 386 ? 11.804 12.086 40.157 1.00 6.81 386 SER A O 1
ATOM 3161 N N . GLU A 1 387 ? 12.794 11.507 42.058 1.00 9.15 387 GLU A N 1
ATOM 3162 C CA . GLU A 1 387 ? 13.945 12.402 41.911 1.00 10.92 387 GLU A CA 1
ATOM 3163 C C . GLU A 1 387 ? 15.219 11.729 41.378 1.00 12.03 387 GLU A C 1
ATOM 3164 O O . GLU A 1 387 ? 16.214 12.403 41.188 1.00 11.62 387 GLU A O 1
ATOM 3170 N N . ASP A 1 388 ? 15.210 10.404 41.217 1.00 12.20 388 ASP A N 1
ATOM 3171 C CA . ASP A 1 388 ? 16.357 9.687 40.680 1.00 12.56 388 ASP A CA 1
ATOM 3172 C C . ASP A 1 388 ? 16.132 9.497 39.188 1.00 13.82 388 ASP A C 1
ATOM 3173 O O . ASP A 1 388 ? 15.261 8.707 38.762 1.00 11.70 388 ASP A O 1
ATOM 3178 N N . LYS A 1 389 ? 16.889 10.254 38.386 1.00 14.63 389 LYS A N 1
ATOM 3179 C CA . LYS A 1 389 ? 16.760 10.216 36.928 1.00 15.47 389 LYS A CA 1
ATOM 3180 C C . LYS A 1 389 ? 17.066 8.859 36.311 1.00 15.38 389 LYS A C 1
ATOM 3181 O O . LYS A 1 389 ? 16.853 8.659 35.104 1.00 14.46 389 LYS A O 1
ATOM 3187 N N . GLN A 1 390 ? 17.552 7.928 37.101 1.00 14.27 390 GLN A N 1
ATOM 3188 C CA . GLN A 1 390 ? 17.877 6.612 36.576 1.00 15.26 390 GLN A CA 1
ATOM 3189 C C . GLN A 1 390 ? 16.793 5.596 36.902 1.00 14.37 390 GLN A C 1
ATOM 3190 O O . GLN A 1 390 ? 16.932 4.432 36.572 1.00 15.09 390 GLN A O 1
ATOM 3196 N N . GLN A 1 391 ? 15.746 6.010 37.589 1.00 12.68 391 GLN A N 1
ATOM 3197 C CA . GLN A 1 391 ? 14.726 5.086 38.038 1.00 12.12 391 GLN A CA 1
ATOM 3198 C C . GLN A 1 391 ? 13.436 5.373 37.267 1.00 11.79 391 GLN A C 1
ATOM 3199 O O . GLN A 1 391 ? 13.068 6.520 37.010 1.00 9.39 391 GLN A O 1
ATOM 3205 N N . ASP A 1 392 ? 12.755 4.291 36.949 1.00 11.80 392 ASP A N 1
ATOM 3206 C CA . ASP A 1 392 ? 11.469 4.331 36.296 1.00 12.31 392 ASP A CA 1
ATOM 3207 C C . ASP A 1 392 ? 10.747 3.027 36.548 1.00 11.90 392 ASP A C 1
ATOM 3208 O O . ASP A 1 392 ? 11.309 2.144 37.176 1.00 11.72 392 ASP A O 1
ATOM 3213 N N . VAL A 1 393 ? 9.485 2.906 36.153 1.00 11.43 393 VAL A N 1
ATOM 3214 C CA . VAL A 1 393 ? 8.900 1.569 36.069 1.00 11.19 393 VAL A CA 1
ATOM 3215 C C . VAL A 1 393 ? 8.537 1.333 34.622 1.00 11.01 393 VAL A C 1
ATOM 3216 O O . VAL A 1 393 ? 8.160 2.271 33.917 1.00 10.10 393 VAL A O 1
ATOM 3220 N N . SER A 1 394 ? 8.634 0.091 34.166 1.00 10.46 394 SER A N 1
ATOM 3221 C CA . SER A 1 394 ? 8.288 -0.191 32.802 1.00 10.93 394 SER A CA 1
ATOM 3222 C C . SER A 1 394 ? 7.531 -1.494 32.606 1.00 9.45 394 SER A C 1
ATOM 3223 O O . SER A 1 394 ? 7.529 -2.345 33.468 1.00 7.03 394 SER A O 1
ATOM 3226 N N . PHE A 1 395 ? 6.838 -1.580 31.481 1.00 8.43 395 PHE A N 1
ATOM 3227 C CA . PHE A 1 395 ? 5.883 -2.643 31.179 1.00 7.77 395 PHE A CA 1
ATOM 3228 C C . PHE A 1 395 ? 5.914 -3.006 29.719 1.00 8.21 395 PHE A C 1
ATOM 3229 O O . PHE A 1 395 ? 5.773 -2.129 28.860 1.00 7.17 395 PHE A O 1
ATOM 3237 N N . LYS A 1 396 ? 6.029 -4.293 29.425 1.00 7.90 396 LYS A N 1
ATOM 3238 C CA . LYS A 1 396 ? 6.307 -4.733 28.060 1.00 8.89 396 LYS A CA 1
ATOM 3239 C C . LYS A 1 396 ? 5.309 -5.740 27.560 1.00 7.15 396 LYS A C 1
ATOM 3240 O O . LYS A 1 396 ? 4.828 -6.580 28.341 1.00 7.21 396 LYS A O 1
ATOM 3246 N N . TYR A 1 397 ? 5.065 -5.659 26.250 1.00 6.34 397 TYR A N 1
ATOM 3247 C CA . TYR A 1 397 ? 4.306 -6.631 25.494 1.00 7.07 397 TYR A CA 1
ATOM 3248 C C . TYR A 1 397 ? 5.040 -6.964 24.176 1.00 7.58 397 TYR A C 1
ATOM 3249 O O . TYR A 1 397 ? 5.377 -6.081 23.410 1.00 8.30 397 TYR A O 1
ATOM 3258 N N . THR A 1 398 ? 5.283 -8.246 23.930 1.00 8.68 398 THR A N 1
ATOM 3259 C CA . THR A 1 398 ? 5.919 -8.703 22.710 1.00 8.14 398 THR A CA 1
ATOM 3260 C C . THR A 1 398 ? 4.838 -9.203 21.761 1.00 8.56 398 THR A C 1
ATOM 3261 O O . THR A 1 398 ? 4.032 -10.051 22.109 1.00 7.28 398 THR A O 1
ATOM 3265 N N . PHE A 1 399 ? 4.839 -8.671 20.538 1.00 8.51 399 PHE A N 1
ATOM 3266 C CA . PHE A 1 399 ? 3.794 -9.006 19.551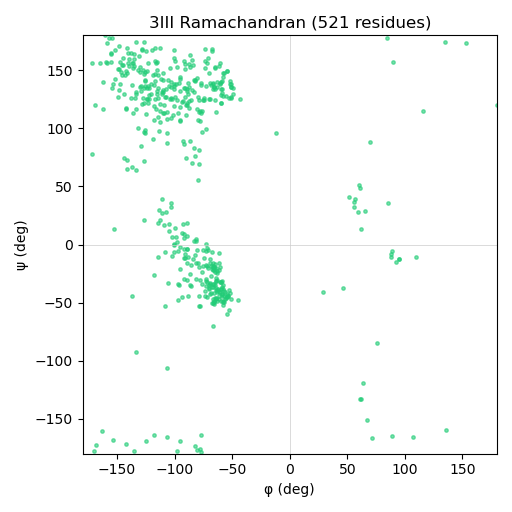 1.00 9.61 399 PHE A CA 1
ATOM 3267 C C . PHE A 1 399 ? 4.014 -10.361 18.925 1.00 9.73 399 PHE A C 1
ATOM 3268 O O . PHE A 1 399 ? 5.141 -10.761 18.625 1.00 9.01 399 PHE A O 1
ATOM 3276 N N . ASP A 1 400 ? 2.907 -11.064 18.773 1.00 10.75 400 ASP A N 1
ATOM 3277 C CA . ASP A 1 400 ? 2.900 -12.370 18.113 1.00 12.67 400 ASP A CA 1
ATOM 3278 C C . ASP A 1 400 ? 2.635 -12.244 16.626 1.00 11.67 400 ASP A C 1
ATOM 3279 O O . ASP A 1 400 ? 2.755 -13.199 15.867 1.00 10.77 400 ASP A O 1
ATOM 3284 N N . LYS A 1 401 ? 2.283 -11.059 16.169 1.00 11.46 401 LYS A N 1
ATOM 3285 C CA . LYS A 1 401 ? 2.082 -10.820 14.743 1.00 10.80 401 LYS A CA 1
ATOM 3286 C C . LYS A 1 401 ? 2.298 -9.352 14.463 1.00 9.78 401 LYS A C 1
ATOM 3287 O O . LYS A 1 401 ? 2.216 -8.564 15.366 1.00 8.54 401 LYS A O 1
ATOM 3293 N N . ASP A 1 402 ? 2.626 -9.036 13.221 1.00 9.10 402 ASP A N 1
ATOM 3294 C CA . ASP A 1 402 ? 2.779 -7.653 12.804 1.00 10.22 402 ASP A CA 1
ATOM 3295 C C . ASP A 1 402 ? 1.528 -6.837 13.176 1.00 9.33 402 ASP A C 1
ATOM 3296 O O . ASP A 1 402 ? 0.424 -7.222 12.817 1.00 8.75 402 ASP A O 1
ATOM 3301 N N . THR A 1 403 ? 1.718 -5.730 13.902 1.00 8.23 403 THR A N 1
ATOM 3302 C CA . THR A 1 403 ? 0.624 -4.914 14.372 1.00 8.06 403 THR A CA 1
ATOM 3303 C C . THR A 1 403 ? 0.930 -3.471 14.108 1.00 7.18 403 THR A C 1
ATOM 3304 O O . THR A 1 403 ? 2.014 -3.017 14.487 1.00 7.61 403 THR A O 1
ATOM 3308 N N . GLU A 1 404 ? -0.024 -2.746 13.526 1.00 7.21 404 GLU A N 1
ATOM 3309 C CA . GLU A 1 404 ? 0.125 -1.295 13.314 1.00 7.66 404 GLU A CA 1
ATOM 3310 C C . GLU A 1 404 ? -0.695 -0.493 14.312 1.00 8.44 404 GLU A C 1
ATOM 3311 O O . GLU A 1 404 ? -1.899 -0.691 14.443 1.00 10.12 404 GLU A O 1
ATOM 3317 N N . LEU A 1 405 ? -0.014 0.413 15.009 1.00 8.08 405 LEU A N 1
ATOM 3318 C CA . LEU A 1 405 ? -0.622 1.321 15.955 1.00 8.39 405 LEU A CA 1
ATOM 3319 C C . LEU A 1 405 ? -0.563 2.735 15.379 1.00 7.61 405 LEU A C 1
ATOM 3320 O O . LEU A 1 405 ? 0.504 3.309 15.222 1.00 7.91 405 LEU A O 1
ATOM 3325 N N . VAL A 1 406 ? -1.720 3.303 15.059 1.00 7.83 406 VAL A N 1
ATOM 3326 C CA . VAL A 1 406 ? -1.768 4.637 14.475 1.00 6.52 406 VAL A CA 1
ATOM 3327 C C . VAL A 1 406 ? -2.855 5.445 15.132 1.00 6.77 406 VAL A C 1
ATOM 3328 O O . VAL A 1 406 ? -4.030 5.191 14.934 1.00 6.36 406 VAL A O 1
ATOM 3332 N N . GLY A 1 407 ? -2.449 6.472 15.851 1.00 7.25 407 GLY A N 1
ATOM 3333 C CA . GLY A 1 407 ? -3.357 7.315 16.557 1.00 8.92 407 GLY A CA 1
ATOM 3334 C C . GLY A 1 407 ? -2.922 7.654 17.975 1.00 7.80 407 GLY A C 1
ATOM 3335 O O . GLY A 1 407 ? -1.703 7.616 18.310 1.00 8.21 407 GLY A O 1
ATOM 3336 N N . ASN A 1 408 ? -3.896 8.070 18.789 1.00 7.35 408 ASN A N 1
ATOM 3337 C CA . ASN A 1 408 ? -3.667 8.395 20.198 1.00 7.33 408 ASN A CA 1
ATOM 3338 C C . ASN A 1 408 ? -3.559 7.125 21.014 1.00 7.20 408 ASN A C 1
ATOM 3339 O O . ASN A 1 408 ? -4.085 6.107 20.619 1.00 7.15 408 ASN A O 1
ATOM 3352 N N . ASN A 1 410 ? -3.736 6.024 25.375 1.00 6.32 410 ASN A N 1
ATOM 3353 C CA . ASN A 1 410 ? -4.194 6.507 26.669 1.00 6.29 410 ASN A CA 1
ATOM 3354 C C . ASN A 1 410 ? -3.589 5.584 27.702 1.00 6.29 410 ASN A C 1
ATOM 3355 O O . ASN A 1 410 ? -3.853 4.353 27.699 1.00 4.58 410 ASN A O 1
ATOM 3360 N N . LEU A 1 411 ? -2.798 6.171 28.585 1.00 6.20 411 LEU A N 1
ATOM 3361 C CA . LEU A 1 411 ? -2.234 5.412 29.691 1.00 7.72 411 LEU A CA 1
ATOM 3362 C C . LEU A 1 411 ? -2.978 5.726 30.987 1.00 7.20 411 LEU A C 1
ATOM 3363 O O . LEU A 1 411 ? -2.841 6.834 31.529 1.00 7.02 411 LEU A O 1
ATOM 3368 N N . LYS A 1 412 ? -3.767 4.745 31.460 1.00 7.15 412 LYS A N 1
ATOM 3369 C CA . LYS A 1 412 ? -4.507 4.876 32.701 1.00 7.05 412 LYS A CA 1
ATOM 3370 C C . LYS A 1 412 ? -3.676 4.290 33.827 1.00 7.29 412 LYS A C 1
ATOM 3371 O O . LYS A 1 412 ? -3.280 3.114 33.786 1.00 8.53 412 LYS A O 1
ATOM 3377 N N . LEU A 1 413 ? -3.399 5.113 34.828 1.00 6.48 413 LEU A N 1
ATOM 3378 C CA . LEU A 1 413 ? -2.697 4.665 36.023 1.00 6.54 413 LEU A CA 1
ATOM 3379 C C . LEU A 1 413 ? -3.445 4.980 37.297 1.00 6.47 413 LEU A C 1
ATOM 3380 O O . LEU A 1 413 ? -4.126 6.005 37.386 1.00 6.95 413 LEU A O 1
ATOM 3385 N N . TRP A 1 414 ? -3.282 4.118 38.294 1.00 5.18 414 TRP A N 1
ATOM 3386 C CA . TRP A 1 414 ? -3.618 4.453 39.638 1.00 6.82 414 TRP A CA 1
ATOM 3387 C C . TRP A 1 414 ? -2.345 4.769 40.442 1.00 7.64 414 TRP A C 1
ATOM 3388 O O . TRP A 1 414 ? -1.405 3.982 40.476 1.00 7.54 414 TRP A O 1
ATOM 3399 N N . VAL A 1 415 ? -2.316 5.942 41.082 1.00 8.26 415 VAL A N 1
ATOM 3400 C CA . VAL A 1 415 ? -1.077 6.473 41.612 1.00 6.92 415 VAL A CA 1
ATOM 3401 C C . VAL A 1 415 ? -1.303 7.120 42.995 1.00 8.76 415 VAL A C 1
ATOM 3402 O O . VAL A 1 415 ? -2.432 7.569 43.331 1.00 8.30 415 VAL A O 1
ATOM 3406 N N . SER A 1 416 ? -0.238 7.147 43.811 1.00 8.83 416 SER A N 1
ATOM 3407 C CA . SER A 1 416 ? -0.196 7.880 45.050 1.00 9.32 416 SER A CA 1
ATOM 3408 C C . SER A 1 416 ? 1.232 8.289 45.370 1.00 10.20 416 SER A C 1
ATOM 3409 O O . SER A 1 416 ? 2.156 7.764 44.812 1.00 9.29 416 SER A O 1
ATOM 3412 N N . THR A 1 417 ? 1.387 9.192 46.336 1.00 11.74 417 THR A N 1
ATOM 3413 C CA . THR A 1 417 ? 2.687 9.703 46.755 1.00 12.81 417 THR A CA 1
ATOM 3414 C C . THR A 1 417 ? 2.575 10.027 48.265 1.00 13.95 417 THR A C 1
ATOM 3415 O O . THR A 1 417 ? 1.501 10.291 48.800 1.00 13.21 417 THR A O 1
ATOM 3419 N N . LYS A 1 418 ? 3.695 9.917 48.953 1.00 15.45 418 LYS A N 1
ATOM 3420 C CA . LYS A 1 418 ? 3.736 10.148 50.358 1.00 16.84 418 LYS A CA 1
ATOM 3421 C C . LYS A 1 418 ? 4.388 11.456 50.740 1.00 16.58 418 LYS A C 1
ATOM 3422 O O . LYS A 1 418 ? 4.008 12.042 51.765 1.00 15.86 418 LYS A O 1
ATOM 3428 N N . ASP A 1 419 ? 5.387 11.888 49.974 1.00 15.78 419 ASP A N 1
ATOM 3429 C CA . ASP A 1 419 ? 6.243 13.012 50.370 1.00 16.74 419 ASP A CA 1
ATOM 3430 C C . ASP A 1 419 ? 5.917 14.333 49.739 1.00 16.69 419 ASP A C 1
ATOM 3431 O O . ASP A 1 419 ? 6.612 15.323 50.001 1.00 17.40 419 ASP A O 1
ATOM 3436 N N . SER A 1 420 ? 4.894 14.371 48.896 1.00 15.34 420 SER A N 1
ATOM 3437 C CA . SER A 1 420 ? 4.513 15.603 48.213 1.00 14.44 420 SER A CA 1
ATOM 3438 C C . SER A 1 420 ? 3.005 15.615 48.171 1.00 13.32 420 SER A C 1
ATOM 3439 O O . SER A 1 420 ? 2.384 14.601 48.468 1.00 14.07 420 SER A O 1
ATOM 3442 N N . ASP A 1 421 ? 2.419 16.745 47.798 1.00 11.80 421 ASP A N 1
ATOM 3443 C CA . ASP A 1 421 ? 0.988 16.814 47.582 1.00 10.44 421 ASP A CA 1
ATOM 3444 C C . ASP A 1 421 ? 0.638 16.854 46.086 1.00 10.01 421 ASP A C 1
ATOM 3445 O O . ASP A 1 421 ? -0.468 17.221 45.725 1.00 8.67 421 ASP A O 1
ATOM 3450 N N . ASP A 1 422 ? 1.595 16.459 45.245 1.00 9.17 422 ASP A N 1
ATOM 3451 C CA . ASP A 1 422 ? 1.402 16.431 43.787 1.00 8.48 422 ASP A CA 1
ATOM 3452 C C . ASP A 1 422 ? 2.490 15.568 43.151 1.00 8.31 422 ASP A C 1
ATOM 3453 O O . ASP A 1 422 ? 3.500 15.218 43.780 1.00 7.39 422 ASP A O 1
ATOM 3466 N N . ASP A 1 424 ? 4.473 14.874 39.195 1.00 7.32 424 ASP A N 1
ATOM 3467 C CA . ASP A 1 424 ? 4.686 15.057 37.790 1.00 7.65 424 ASP A CA 1
ATOM 3468 C C . ASP A 1 424 ? 5.043 13.710 37.179 1.00 7.49 424 ASP A C 1
ATOM 3469 O O . ASP A 1 424 ? 6.094 13.156 37.495 1.00 6.30 424 ASP A O 1
ATOM 3474 N N . LEU A 1 425 ? 4.182 13.231 36.256 1.00 6.59 425 LEU A N 1
ATOM 3475 C CA . LEU A 1 425 ? 4.357 11.926 35.629 1.00 6.55 425 LEU A CA 1
ATOM 3476 C C . LEU A 1 425 ? 4.752 12.125 34.148 1.00 7.31 425 LEU A C 1
ATOM 3477 O O . LEU A 1 425 ? 4.142 12.925 33.414 1.00 8.41 425 LEU A O 1
ATOM 3482 N N . PHE A 1 426 ? 5.794 11.405 33.768 1.00 6.82 426 PHE A N 1
ATOM 3483 C CA . PHE A 1 426 ? 6.369 11.432 32.448 1.00 5.14 426 PHE A CA 1
ATOM 3484 C C . PHE A 1 426 ? 6.158 10.042 31.888 1.00 5.81 426 PHE A C 1
ATOM 3485 O O . PHE A 1 426 ? 6.613 9.059 32.457 1.00 6.40 426 PHE A O 1
ATOM 3493 N N . ALA A 1 427 ? 5.390 9.958 30.821 1.00 6.70 427 ALA A N 1
ATOM 3494 C CA . ALA A 1 427 ? 5.117 8.690 30.141 1.00 6.82 427 ALA A CA 1
ATOM 3495 C C . ALA A 1 427 ? 5.791 8.629 28.809 1.00 7.31 427 ALA A C 1
ATOM 3496 O O . ALA A 1 427 ? 5.970 9.645 28.096 1.00 7.84 427 ALA A O 1
ATOM 3498 N N . GLY A 1 428 ? 6.175 7.405 28.443 1.00 7.25 428 GLY A N 1
ATOM 3499 C CA . GLY A 1 428 ? 6.686 7.139 27.154 1.00 7.27 428 GLY A CA 1
ATOM 3500 C C . GLY A 1 428 ? 6.360 5.771 26.606 1.00 6.89 428 GLY A C 1
ATOM 3501 O O . GLY A 1 428 ? 6.170 4.804 27.363 1.00 6.19 428 GLY A O 1
ATOM 3502 N N . ILE A 1 429 ? 6.229 5.719 25.277 1.00 6.98 429 ILE A N 1
ATOM 3503 C CA . ILE A 1 429 ? 6.098 4.455 24.550 1.00 6.48 429 ILE A CA 1
ATOM 3504 C C . ILE A 1 429 ? 7.367 4.262 23.746 1.00 8.23 429 ILE A C 1
ATOM 3505 O O . ILE A 1 429 ? 7.788 5.184 23.005 1.00 7.79 429 ILE A O 1
ATOM 3510 N N . LYS A 1 430 ? 7.964 3.076 23.878 1.00 7.87 430 LYS A N 1
ATOM 3511 C CA . LYS A 1 430 ? 9.198 2.704 23.136 1.00 7.85 430 LYS A CA 1
ATOM 3512 C C . LYS A 1 430 ? 8.907 1.416 22.346 1.00 8.33 430 LYS A C 1
ATOM 3513 O O . LYS A 1 430 ? 8.007 0.639 22.711 1.00 7.33 430 LYS A O 1
ATOM 3519 N N . LYS A 1 431 ? 9.677 1.207 21.282 1.00 8.82 431 LYS A N 1
ATOM 3520 C CA . LYS A 1 431 ? 9.681 -0.027 20.529 1.00 7.92 431 LYS A CA 1
ATOM 3521 C C . LYS A 1 431 ? 11.030 -0.635 20.701 1.00 8.51 431 LYS A C 1
ATOM 3522 O O . LYS A 1 431 ? 12.045 0.103 20.612 1.00 7.61 431 LYS A O 1
ATOM 3528 N N . LEU A 1 432 ? 11.057 -1.953 20.974 1.00 7.00 432 LEU A N 1
ATOM 3529 C CA . LEU A 1 432 ? 12.274 -2.687 21.130 1.00 6.66 432 LEU A CA 1
ATOM 3530 C C . LEU A 1 432 ? 12.297 -3.750 20.028 1.00 7.37 432 LEU A C 1
ATOM 3531 O O . LEU A 1 432 ? 11.266 -4.380 19.748 1.00 8.00 432 LEU A O 1
ATOM 3536 N N . ASP A 1 433 ? 13.457 -3.926 19.402 1.00 5.96 433 ASP A N 1
ATOM 3537 C CA . ASP A 1 433 ? 13.520 -4.783 18.217 1.00 6.42 433 ASP A CA 1
ATOM 3538 C C . ASP A 1 433 ? 13.587 -6.221 18.726 1.00 5.97 433 ASP A C 1
ATOM 3539 O O . ASP A 1 433 ? 13.519 -6.436 19.930 1.00 4.59 433 ASP A O 1
ATOM 3544 N N . ARG A 1 434 ? 13.722 -7.180 17.814 1.00 6.73 434 ARG A N 1
ATOM 3545 C CA . ARG A 1 434 ? 13.764 -8.585 18.185 1.00 8.06 434 ARG A CA 1
ATOM 3546 C C . ARG A 1 434 ? 14.996 -8.970 18.993 1.00 9.80 434 ARG A C 1
ATOM 3547 O O . ARG A 1 434 ? 15.000 -10.011 19.575 1.00 9.59 434 ARG A O 1
ATOM 3555 N N A ARG A 1 435 ? 16.041 -8.145 18.987 0.50 10.52 435 ARG A N 1
ATOM 3556 N N B ARG A 1 435 ? 16.042 -8.139 18.990 0.50 9.72 435 ARG A N 1
ATOM 3557 C CA A ARG A 1 435 ? 17.188 -8.380 19.858 0.50 11.37 435 ARG A CA 1
ATOM 3558 C CA B ARG A 1 435 ? 17.206 -8.350 19.859 0.50 9.92 435 ARG A CA 1
ATOM 3559 C C A ARG A 1 435 ? 16.975 -7.777 21.251 0.50 11.75 435 ARG A C 1
ATOM 3560 C C B ARG A 1 435 ? 17.035 -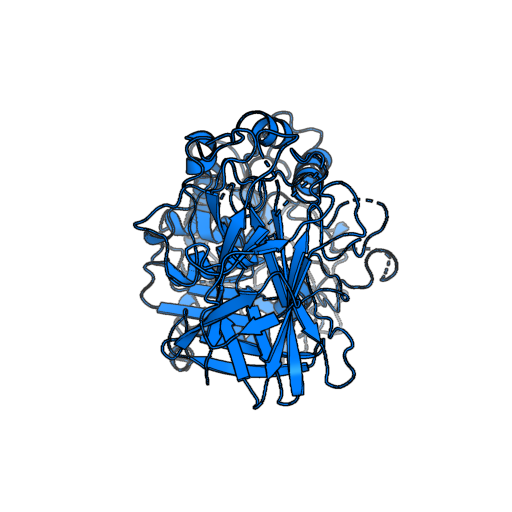7.673 21.220 0.50 11.00 435 ARG A C 1
ATOM 3561 O O A ARG A 1 435 ? 17.785 -8.020 22.135 0.50 12.33 435 ARG A O 1
ATOM 3562 O O B ARG A 1 435 ? 17.952 -7.720 22.030 0.50 11.65 435 ARG A O 1
ATOM 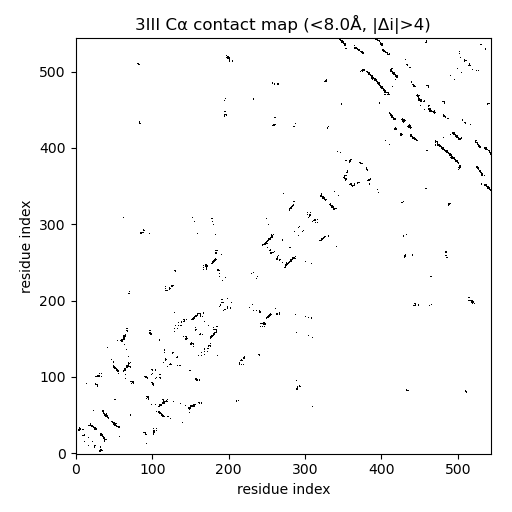3577 N N . GLY A 1 436 ? 15.914 -6.996 21.439 1.00 11.18 436 GLY A N 1
ATOM 3578 C CA . GLY A 1 436 ? 15.627 -6.345 22.725 1.00 11.63 436 GLY A CA 1
ATOM 3579 C C . GLY A 1 436 ? 16.202 -4.946 22.826 1.00 11.68 436 GLY A C 1
ATOM 3580 O O . GLY A 1 436 ? 16.140 -4.377 23.860 1.00 11.58 436 GLY A O 1
ATOM 3581 N N . ASN A 1 437 ? 16.714 -4.381 21.725 1.00 10.52 437 ASN A N 1
ATOM 3582 C CA . ASN A 1 437 ? 17.251 -3.015 21.665 1.00 10.13 437 ASN A CA 1
ATOM 3583 C C . ASN A 1 437 ? 16.265 -1.984 21.191 1.00 9.48 437 ASN A C 1
ATOM 3584 O O . ASN A 1 437 ? 15.476 -2.259 20.301 1.00 9.15 437 ASN A O 1
ATOM 3589 N N . GLU A 1 438 ? 16.336 -0.773 21.757 1.00 8.45 438 GLU A N 1
ATOM 3590 C CA . GLU A 1 438 ? 15.343 0.225 21.429 1.00 8.15 438 GLU A CA 1
ATOM 3591 C C . GLU A 1 438 ? 15.477 0.640 19.990 1.00 7.22 438 GLU A C 1
ATOM 3592 O O . GLU A 1 438 ? 16.600 0.793 19.467 1.00 6.81 438 GLU A O 1
ATOM 3598 N N . VAL A 1 439 ? 14.346 0.795 19.331 1.00 6.77 439 VAL A N 1
ATOM 3599 C CA . VAL A 1 439 ? 14.322 1.327 17.954 1.00 7.04 439 VAL A CA 1
ATOM 3600 C C . VAL A 1 439 ? 14.013 2.839 18.042 1.00 8.22 439 VAL A C 1
ATOM 3601 O O . VAL A 1 439 ? 12.895 3.251 18.451 1.00 9.42 439 VAL A O 1
ATOM 3605 N N . ASN A 1 440 ? 14.987 3.661 17.676 1.00 7.84 440 ASN A N 1
ATOM 3606 C CA . ASN A 1 440 ? 14.810 5.107 17.766 1.00 8.18 440 ASN A CA 1
ATOM 3607 C C . ASN A 1 440 ? 14.100 5.722 16.568 1.00 8.00 440 ASN A C 1
ATOM 3608 O O . ASN A 1 440 ? 14.206 5.217 15.445 1.00 8.33 440 ASN A O 1
ATOM 3613 N N . PHE A 1 441 ? 13.462 6.867 16.799 1.00 7.26 441 PHE A N 1
ATOM 3614 C CA . PHE A 1 441 ? 12.743 7.581 15.757 1.00 6.91 441 PHE A CA 1
ATOM 3615 C C . PHE A 1 441 ? 13.045 9.049 15.867 1.00 6.18 441 PHE A C 1
ATOM 3616 O O . PHE A 1 441 ? 13.384 9.520 16.960 1.00 6.45 441 PHE A O 1
ATOM 3624 N N . PRO A 1 442 ? 12.895 9.798 14.754 1.00 6.54 442 PRO A N 1
ATOM 3625 C CA . PRO A 1 442 ? 12.902 11.237 14.865 1.00 7.52 442 PRO A CA 1
ATOM 3626 C C . PRO A 1 442 ? 11.876 11.693 15.941 1.00 7.77 442 PRO A C 1
ATOM 3627 O O . PRO A 1 442 ? 10.746 11.194 15.995 1.00 8.67 442 PRO A O 1
ATOM 3631 N N . ASP A 1 443 ? 12.265 12.696 16.715 1.00 7.99 443 ASP A N 1
ATOM 3632 C CA . ASP A 1 443 ? 11.469 13.129 17.857 1.00 9.00 443 ASP A CA 1
ATOM 3633 C C . ASP A 1 443 ? 11.823 14.587 18.069 1.00 7.79 443 ASP A C 1
ATOM 3634 O O . ASP A 1 443 ? 12.622 15.164 17.335 1.00 9.06 443 ASP A O 1
ATOM 3639 N N . PHE A 1 444 ? 11.185 15.220 19.023 1.00 6.99 444 PHE A N 1
ATOM 3640 C CA . PHE A 1 444 ? 11.380 16.690 19.208 1.00 6.56 444 PHE A CA 1
ATOM 3641 C C . PHE A 1 444 ? 12.668 16.989 20.026 1.00 6.34 444 PHE A C 1
ATOM 3642 O O . PHE A 1 444 ? 12.961 16.308 21.003 1.00 8.51 444 PHE A O 1
ATOM 3650 N N . ASN A 1 445 ? 13.427 18.018 19.696 1.00 7.17 445 ASN A N 1
ATOM 3651 C CA . ASN A 1 445 ? 13.291 18.870 18.538 1.00 6.90 445 ASN A CA 1
ATOM 3652 C C . ASN A 1 445 ? 14.438 18.483 17.594 1.00 7.60 445 ASN A C 1
ATOM 3653 O O . ASN A 1 445 ? 15.639 18.803 17.839 1.00 7.53 445 ASN A O 1
ATOM 3658 N N . HIS A 1 446 ? 14.077 17.802 16.496 1.00 7.66 446 HIS A N 1
ATOM 3659 C CA . HIS A 1 446 ? 15.054 17.211 15.550 1.00 8.34 446 HIS A CA 1
ATOM 3660 C C . HIS A 1 446 ? 16.102 16.340 16.256 1.00 8.96 446 HIS A C 1
ATOM 3661 O O . HIS A 1 446 ? 17.280 16.437 15.969 1.00 9.83 446 HIS A O 1
ATOM 3668 N N . ILE A 1 447 ? 15.665 15.557 17.231 1.00 8.17 447 ILE A N 1
ATOM 3669 C CA . ILE A 1 447 ? 16.538 14.541 17.819 1.00 7.86 447 ILE A CA 1
ATOM 3670 C C . ILE A 1 447 ? 16.343 13.233 17.057 1.00 7.33 447 ILE A C 1
ATOM 3671 O O . ILE A 1 447 ? 15.328 13.038 16.419 1.00 6.83 447 ILE A O 1
ATOM 3676 N N . GLU A 1 448 ? 17.384 12.422 17.024 1.00 8.07 448 GLU A N 1
ATOM 3677 C CA . GLU A 1 448 ? 17.331 11.132 16.297 1.00 8.77 448 GLU A CA 1
ATOM 3678 C C . GLU A 1 448 ? 17.298 9.925 17.222 1.00 9.84 448 GLU A C 1
ATOM 3679 O O . GLU A 1 448 ? 17.116 8.794 16.743 1.00 10.71 448 GLU A O 1
ATOM 3685 N N . ASN A 1 449 ? 17.454 10.158 18.523 1.00 9.41 449 ASN A N 1
ATOM 3686 C CA . ASN A 1 449 ? 17.341 9.062 19.542 1.00 9.17 449 ASN A CA 1
ATOM 3687 C C . ASN A 1 449 ? 16.027 9.097 20.293 1.00 9.04 449 ASN A C 1
ATOM 3688 O O . ASN A 1 449 ? 15.973 8.765 21.479 1.00 9.84 449 ASN A O 1
ATOM 3693 N N . GLY A 1 450 ? 14.953 9.475 19.605 1.00 7.47 450 GLY A N 1
ATOM 3694 C CA . GLY A 1 450 ? 13.665 9.544 20.187 1.00 8.92 450 GLY A CA 1
ATOM 3695 C C . GLY A 1 450 ? 12.929 8.221 20.249 1.00 8.88 450 GLY A C 1
ATOM 3696 O O . GLY A 1 450 ? 13.453 7.150 19.934 1.00 7.99 450 GLY A O 1
ATOM 3697 N N . GLN A 1 451 ? 11.673 8.308 20.661 1.00 9.06 451 GLN A N 1
ATOM 3698 C CA . GLN A 1 451 ? 10.901 7.123 20.967 1.00 8.16 451 GLN A CA 1
ATOM 3699 C C . GLN A 1 451 ? 9.613 7.141 20.146 1.00 8.32 451 GLN A C 1
ATOM 3700 O O . GLN A 1 451 ? 9.493 7.876 19.183 1.00 9.07 451 GLN A O 1
ATOM 3706 N N . VAL A 1 452 ? 8.691 6.269 20.456 1.00 8.11 452 VAL A N 1
ATOM 3707 C CA . VAL A 1 452 ? 7.462 6.131 19.648 1.00 7.56 452 VAL A CA 1
ATOM 3708 C C . VAL A 1 452 ? 6.465 7.231 19.960 1.00 7.04 452 VAL A C 1
ATOM 3709 O O . VAL A 1 452 ? 5.947 7.905 19.062 1.00 9.10 452 VAL A O 1
ATOM 3713 N N . ALA A 1 453 ? 6.164 7.377 21.234 1.00 6.82 453 ALA A N 1
ATOM 3714 C CA . ALA A 1 453 ? 5.204 8.390 21.714 1.00 8.42 453 ALA A CA 1
ATOM 3715 C C . ALA A 1 453 ? 5.578 8.870 23.118 1.00 7.83 453 ALA A C 1
ATOM 3716 O O . ALA A 1 453 ? 6.150 8.140 23.914 1.00 7.24 453 ALA A O 1
ATOM 3718 N N . THR A 1 454 ? 5.205 10.109 23.395 1.00 7.82 454 THR A N 1
ATOM 3719 C CA . THR A 1 454 ? 5.466 10.742 24.651 1.00 7.64 454 THR A CA 1
ATOM 3720 C C . THR A 1 454 ? 4.173 11.371 25.194 1.00 8.08 454 THR A C 1
ATOM 3721 O O . THR A 1 454 ? 3.283 11.917 24.430 1.00 8.55 454 THR A O 1
ATOM 3725 N N . GLY A 1 455 ? 4.081 11.400 26.524 1.00 7.58 455 GLY A N 1
ATOM 3726 C CA . GLY A 1 455 ? 3.045 12.191 27.201 1.00 7.30 455 GLY A CA 1
ATOM 3727 C C . GLY A 1 455 ? 3.413 12.591 28.629 1.00 7.58 455 GLY A C 1
ATOM 3728 O O . GLY A 1 455 ? 4.329 12.028 29.213 1.00 7.79 455 GLY A O 1
ATOM 3729 N N . TRP A 1 456 ? 2.673 13.547 29.181 1.00 7.61 456 TRP A N 1
ATOM 3730 C CA . TRP A 1 456 ? 2.948 14.126 30.506 1.00 6.66 456 TRP A CA 1
ATOM 3731 C C . TRP A 1 456 ? 1.682 14.422 31.294 1.00 7.30 456 TRP A C 1
ATOM 3732 O O . TRP A 1 456 ? 0.650 14.803 30.721 1.00 8.91 456 TRP A O 1
ATOM 3743 N N . LEU A 1 457 ? 1.742 14.333 32.616 1.00 7.84 457 LEU A N 1
ATOM 3744 C CA . LEU A 1 457 ? 0.651 14.857 33.416 1.00 7.92 457 LEU A CA 1
ATOM 3745 C C . LEU A 1 457 ? 1.091 15.256 34.833 1.00 7.95 457 LEU A C 1
ATOM 3746 O O . LEU A 1 457 ? 1.740 14.503 35.498 1.00 8.40 457 LEU A O 1
ATOM 3751 N N . ARG A 1 458 ? 0.654 16.420 35.277 1.00 7.77 458 ARG A N 1
ATOM 3752 C CA . ARG A 1 458 ? 0.733 16.816 36.677 1.00 8.33 458 ARG A CA 1
ATOM 3753 C C . ARG A 1 458 ? -0.580 16.336 37.307 1.00 8.54 458 ARG A C 1
ATOM 3754 O O . ARG A 1 458 ? -1.707 16.651 36.858 1.00 7.16 458 ARG A O 1
ATOM 3762 N N . VAL A 1 459 ? -0.441 15.472 38.301 1.00 8.99 459 VAL A N 1
ATOM 3763 C CA . VAL A 1 459 ? -1.594 14.732 38.825 1.00 9.09 459 VAL A CA 1
ATOM 3764 C C . VAL A 1 459 ? -2.653 15.640 39.471 1.00 8.08 459 VAL A C 1
ATOM 3765 O O . VAL A 1 459 ? -3.843 15.356 39.401 1.00 8.13 459 VAL A O 1
ATOM 3769 N N . SER A 1 460 ? -2.253 16.760 40.066 1.00 7.58 460 SER A N 1
ATOM 3770 C CA . SER A 1 460 ? -3.257 17.733 40.546 1.00 8.03 460 SER A CA 1
ATOM 3771 C C . SER A 1 460 ? -4.139 18.296 39.389 1.00 7.74 460 SER A C 1
ATOM 3772 O O . SER A 1 460 ? -5.234 18.795 39.626 1.00 7.30 460 SER A O 1
ATOM 3775 N N . HIS A 1 461 ? -3.691 18.118 38.151 1.00 6.80 461 HIS A N 1
ATOM 3776 C CA . HIS A 1 461 ? -4.458 18.528 36.961 1.00 6.77 461 HIS A CA 1
ATOM 3777 C C . HIS A 1 461 ? -5.221 17.401 36.277 1.00 6.06 461 HIS A C 1
ATOM 3778 O O . HIS A 1 461 ? -5.668 17.539 35.120 1.00 6.92 461 HIS A O 1
ATOM 3785 N N . ARG A 1 462 ? -5.365 16.277 36.952 1.00 5.13 462 ARG A N 1
ATOM 3786 C CA . ARG A 1 462 ? -5.950 15.072 36.322 1.00 6.51 462 ARG A CA 1
ATOM 3787 C C . ARG A 1 462 ? -7.431 15.124 35.912 1.00 6.32 462 ARG A C 1
ATOM 3788 O O . ARG A 1 462 ? -7.931 14.206 35.231 1.00 7.91 462 ARG A O 1
ATOM 3796 N N . GLU A 1 463 ? -8.177 16.085 36.405 1.00 6.90 463 GLU A N 1
ATOM 3797 C CA . GLU A 1 463 ? -9.634 16.020 36.232 1.00 7.89 463 GLU A CA 1
ATOM 3798 C C . GLU A 1 463 ? -9.993 16.129 34.742 1.00 8.35 463 GLU A C 1
ATOM 3799 O O . GLU A 1 463 ? -9.583 17.070 34.047 1.00 8.71 463 GLU A O 1
ATOM 3805 N N . LEU A 1 464 ? -10.735 15.142 34.258 1.00 8.46 464 LEU A N 1
ATOM 3806 C CA . LEU A 1 464 ? -11.062 15.013 32.841 1.00 7.83 464 LEU A CA 1
ATOM 3807 C C . LEU A 1 464 ? -12.262 15.872 32.433 1.00 8.13 464 LEU A C 1
ATOM 3808 O O . LEU A 1 464 ? -13.188 16.036 33.188 1.00 5.73 464 LEU A O 1
ATOM 3813 N N . ASP A 1 465 ? -12.197 16.463 31.243 1.00 8.76 465 ASP A N 1
ATOM 3814 C CA . ASP A 1 465 ? -13.352 17.008 30.537 1.00 8.76 465 ASP A CA 1
ATOM 3815 C C . ASP A 1 465 ? -14.055 15.810 29.939 1.00 9.41 465 ASP A C 1
ATOM 3816 O O . ASP A 1 465 ? -13.596 15.192 28.953 1.00 8.38 465 ASP A O 1
ATOM 3821 N N . GLN A 1 466 ? -15.170 15.466 30.530 1.00 10.45 466 GLN A N 1
ATOM 3822 C CA . GLN A 1 466 ? -15.877 14.257 30.130 1.00 12.83 466 GLN A CA 1
ATOM 3823 C C . GLN A 1 466 ? -16.391 14.375 28.692 1.00 12.74 466 GLN A C 1
ATOM 3824 O O . GLN A 1 466 ? -16.253 13.427 27.946 1.00 14.01 466 GLN A O 1
ATOM 3830 N N A GLU A 1 467 ? -16.934 15.532 28.308 0.50 12.21 467 GLU A N 1
ATOM 3831 N N B GLU A 1 467 ? -16.911 15.549 28.315 0.50 12.52 467 GLU A N 1
ATOM 3832 C CA A GLU A 1 467 ? -17.457 15.720 26.955 0.50 11.62 467 GLU A CA 1
ATOM 3833 C CA B GLU A 1 467 ? -17.464 15.800 26.973 0.50 12.28 467 GLU A CA 1
ATOM 3834 C C A GLU A 1 467 ? -16.353 15.518 25.920 0.50 11.27 467 GLU A C 1
ATOM 3835 C C B GLU A 1 467 ? -16.424 15.723 25.858 0.50 11.42 467 GLU A C 1
ATOM 3836 O O A GLU A 1 467 ? -16.539 14.760 24.959 0.50 11.34 467 GLU A O 1
ATOM 3837 O O B GLU A 1 467 ? -16.748 15.322 24.746 0.50 11.09 467 GLU A O 1
ATOM 3848 N N . LYS A 1 468 ? -15.192 16.142 26.140 1.00 10.15 468 LYS A N 1
ATOM 3849 C CA . LYS A 1 468 ? -14.106 16.140 25.141 1.00 9.65 468 LYS A CA 1
ATOM 3850 C C . LYS A 1 468 ? -13.192 14.912 25.158 1.00 9.00 468 LYS A C 1
ATOM 3851 O O . LYS A 1 468 ? -12.473 14.676 24.177 1.00 9.33 468 LYS A O 1
ATOM 3857 N N . SER A 1 469 ? -13.174 14.173 26.269 1.00 8.46 469 SER A N 1
ATOM 3858 C CA . SER A 1 469 ? -12.330 12.985 26.378 1.00 8.77 469 SER A CA 1
ATOM 3859 C C . SER A 1 469 ? -12.901 11.852 25.559 1.00 8.78 469 SER A C 1
ATOM 3860 O O . SER A 1 469 ? -14.123 11.732 25.422 1.00 9.87 469 SER A O 1
ATOM 3863 N N . SER A 1 470 ? -12.017 10.976 25.109 1.00 8.73 470 SER A N 1
ATOM 3864 C CA . SER A 1 470 ? -12.395 9.758 24.393 1.00 8.60 470 SER A CA 1
ATOM 3865 C C . SER A 1 470 ? -11.600 8.643 25.018 1.00 9.46 470 SER A C 1
ATOM 3866 O O . SER A 1 470 ? -10.716 8.891 25.845 1.00 8.68 470 SER A O 1
ATOM 3869 N N . ILE A 1 471 ? -11.876 7.412 24.607 1.00 10.30 471 ILE A N 1
ATOM 3870 C CA . ILE A 1 471 ? -11.164 6.285 25.176 1.00 9.96 471 ILE A CA 1
ATOM 3871 C C . ILE A 1 471 ? -9.665 6.312 24.857 1.00 9.46 471 ILE A C 1
ATOM 3872 O O . ILE A 1 471 ? -8.854 5.845 25.657 1.00 8.16 471 ILE A O 1
ATOM 3877 N N . ALA A 1 472 ? -9.289 6.863 23.702 1.00 7.90 472 ALA A N 1
ATOM 3878 C CA . ALA A 1 472 ? -7.864 6.933 23.343 1.00 8.03 472 ALA A CA 1
ATOM 3879 C C . ALA A 1 472 ? -7.158 8.247 23.690 1.00 7.82 472 ALA A C 1
ATOM 3880 O O . ALA A 1 472 ? -5.909 8.334 23.711 1.00 7.85 472 ALA A O 1
ATOM 3882 N N . GLN A 1 473 ? -7.939 9.292 23.855 1.00 8.83 473 GLN A N 1
ATOM 3883 C CA . GLN A 1 473 ? -7.399 10.616 24.088 1.00 8.30 473 GLN A CA 1
ATOM 3884 C C . GLN A 1 473 ? -8.081 11.269 25.243 1.00 8.15 473 GLN A C 1
ATOM 3885 O O . GLN A 1 473 ? -9.183 11.820 25.086 1.00 7.61 473 GLN A O 1
ATOM 3891 N N . PRO A 1 474 ? -7.421 11.244 26.414 1.00 8.08 474 PRO A N 1
ATOM 3892 C CA . PRO A 1 474 ? -7.967 11.998 27.535 1.00 8.65 474 PRO A CA 1
ATOM 3893 C C . PRO A 1 474 ? -7.823 13.513 27.275 1.00 8.12 474 PRO A C 1
ATOM 3894 O O . PRO A 1 474 ? -6.897 13.936 26.575 1.00 7.81 474 PRO A O 1
ATOM 3898 N N . TRP A 1 475 ? -8.780 14.271 27.773 1.00 7.44 475 TRP A N 1
ATOM 3899 C CA . TRP A 1 475 ? -8.776 15.715 27.720 1.00 7.71 475 TRP A CA 1
ATOM 3900 C C . TRP A 1 475 ? -8.975 16.241 29.122 1.00 7.91 475 TRP A C 1
ATOM 3901 O O . TRP A 1 475 ? -10.012 15.979 29.759 1.00 8.56 475 TRP A O 1
ATOM 3912 N N . HIS A 1 476 ? -8.010 17.039 29.585 1.00 7.79 476 HIS A N 1
ATOM 3913 C CA . HIS A 1 476 ? -8.005 17.540 30.966 1.00 7.50 476 HIS A CA 1
ATOM 3914 C C . HIS A 1 476 ? -8.519 18.955 30.971 1.00 6.60 476 HIS A C 1
ATOM 3915 O O . HIS A 1 476 ? -8.151 19.728 30.116 1.00 5.65 476 HIS A O 1
ATOM 3922 N N . LYS A 1 477 ? -9.434 19.256 31.899 1.00 6.81 477 LYS A N 1
ATOM 3923 C CA . LYS A 1 477 ? -9.974 20.590 32.049 1.00 6.92 477 LYS A CA 1
ATOM 3924 C C . LYS A 1 477 ? -8.929 21.633 32.382 1.00 7.53 477 LYS A C 1
ATOM 3925 O O . LYS A 1 477 ? -9.002 22.763 31.876 1.00 5.84 477 LYS A O 1
ATOM 3931 N N . HIS A 1 478 ? -7.985 21.271 33.261 1.00 7.24 478 HIS A N 1
ATOM 3932 C CA . HIS A 1 478 ? -6.969 22.212 33.759 1.00 7.74 478 HIS A CA 1
ATOM 3933 C C . HIS A 1 478 ? -7.625 23.435 34.389 1.00 7.91 478 HIS A C 1
ATOM 3934 O O . HIS A 1 478 ? -7.132 24.562 34.274 1.00 8.65 478 HIS A O 1
ATOM 3941 N N . GLU A 1 479 ? -8.742 23.206 35.070 1.00 8.70 479 GLU A N 1
ATOM 3942 C CA . GLU A 1 479 ? -9.507 24.283 35.667 1.00 8.77 479 GLU A CA 1
ATOM 3943 C C . GLU A 1 479 ? -9.123 24.541 37.131 1.00 9.07 479 GLU A C 1
ATOM 3944 O O . GLU A 1 479 ? -9.015 25.701 37.567 1.00 6.91 479 GLU A O 1
ATOM 3950 N N . THR A 1 480 ? -8.990 23.480 37.901 1.00 9.27 480 THR A N 1
ATOM 3951 C CA . THR A 1 480 ? -8.572 23.648 39.274 1.00 10.98 480 THR A CA 1
ATOM 3952 C C . THR A 1 480 ? -7.595 22.544 39.657 1.00 10.66 480 THR A C 1
ATOM 3953 O O . THR A 1 480 ? -7.602 21.470 39.067 1.00 11.32 480 THR A O 1
ATOM 3957 N N . GLU A 1 481 ? -6.768 22.800 40.659 1.00 11.44 481 GLU A N 1
ATOM 3958 C CA . GLU A 1 481 ? -5.798 21.783 41.154 1.00 11.29 481 GLU A CA 1
ATOM 3959 C C . GLU A 1 481 ? -6.404 20.907 42.212 1.00 10.53 481 GLU A C 1
ATOM 3960 O O . GLU A 1 481 ? -6.963 21.374 43.168 1.00 10.03 481 GLU A O 1
ATOM 3966 N N . LEU A 1 482 ? -6.283 19.613 42.044 1.00 8.79 482 LEU A N 1
ATOM 3967 C CA . LEU A 1 482 ? -6.745 18.680 43.038 1.00 8.59 482 LEU A CA 1
ATOM 3968 C C . LEU A 1 482 ? -5.517 18.099 43.733 1.00 9.20 482 LEU A C 1
ATOM 3969 O O . LEU A 1 482 ? -5.003 17.061 43.325 1.00 7.73 482 LEU A O 1
ATOM 3974 N N . LYS A 1 483 ? -5.032 18.773 44.781 1.00 8.47 483 LYS A N 1
ATOM 3975 C CA . LYS A 1 483 ? -3.780 18.345 45.418 1.00 9.64 483 LYS A CA 1
ATOM 3976 C C . LYS A 1 483 ? -4.027 17.048 46.179 1.00 9.54 483 LYS A C 1
ATOM 3977 O O . LYS A 1 483 ? -5.171 16.680 46.519 1.00 9.88 483 LYS A O 1
ATOM 3983 N N . LEU A 1 484 ? -2.967 16.329 46.458 1.00 10.21 484 LEU A N 1
ATOM 3984 C CA . LEU A 1 484 ? -3.134 14.999 47.059 1.00 10.40 484 LEU A CA 1
ATOM 3985 C C . LEU A 1 484 ? -2.815 14.975 48.553 1.00 11.04 484 LEU A C 1
ATOM 3986 O O . LEU A 1 484 ? -1.998 15.757 49.014 1.00 11.01 484 LEU A O 1
ATOM 3991 N N . SER A 1 485 ? -3.452 14.048 49.271 1.00 12.49 485 SER A N 1
ATOM 3992 C CA . SER A 1 485 ? -3.076 13.660 50.645 1.00 13.79 485 SER A CA 1
ATOM 3993 C C . SER A 1 485 ? -2.107 12.477 50.665 1.00 14.48 485 SER A C 1
ATOM 3994 O O . SER A 1 485 ? -2.014 11.697 49.700 1.00 13.61 485 SER A O 1
ATOM 3997 N N . GLN A 1 486 ? -1.372 12.330 51.761 1.00 14.05 486 GLN A N 1
ATOM 3998 C CA . GLN A 1 486 ? -0.497 11.159 51.875 1.00 15.46 486 GLN A CA 1
ATOM 3999 C C . GLN A 1 486 ? -1.255 9.879 51.584 1.00 14.73 486 GLN A C 1
ATOM 4000 O O . GLN A 1 486 ? -2.321 9.610 52.162 1.00 12.96 486 GLN A O 1
ATOM 4006 N N . ASP A 1 487 ? -0.697 9.118 50.643 1.00 15.34 487 ASP A N 1
ATOM 4007 C CA . ASP A 1 487 ? -1.240 7.822 50.242 1.00 15.83 487 ASP A CA 1
ATOM 4008 C C . ASP A 1 487 ? -2.662 7.844 49.645 1.00 15.41 487 ASP A C 1
ATOM 4009 O O . ASP A 1 487 ? -3.275 6.781 49.490 1.00 15.54 487 ASP A O 1
ATOM 4014 N N . GLU A 1 488 ? -3.168 9.035 49.292 1.00 13.69 488 GLU A N 1
ATOM 4015 C CA . GLU A 1 488 ? -4.363 9.120 48.471 1.00 12.61 488 GLU A CA 1
ATOM 4016 C C . GLU A 1 488 ? -4.042 8.516 47.110 1.00 11.53 488 GLU A C 1
ATOM 4017 O O . GLU A 1 488 ? -3.213 9.045 46.391 1.00 9.83 488 GLU A O 1
ATOM 4023 N N . ILE A 1 489 ? -4.698 7.401 46.801 1.00 10.02 489 ILE A N 1
ATOM 4024 C CA . ILE A 1 489 ? -4.587 6.733 45.534 1.00 10.20 489 ILE A CA 1
ATOM 4025 C C . ILE A 1 489 ? -5.626 7.261 44.533 1.00 9.56 489 ILE A C 1
ATOM 4026 O O . ILE A 1 489 ? -6.846 7.154 44.785 1.00 9.45 489 ILE A O 1
ATOM 4031 N N . VAL A 1 490 ? -5.165 7.808 43.399 1.00 9.08 490 VAL A N 1
ATOM 4032 C CA . VAL A 1 490 ? -6.093 8.430 42.423 1.00 7.85 490 VAL A CA 1
ATOM 4033 C C . VAL A 1 490 ? -5.897 7.864 41.010 1.00 8.13 490 VAL A C 1
ATOM 4034 O O . VAL A 1 490 ? -4.763 7.389 40.665 1.00 8.38 490 VAL A O 1
ATOM 4038 N N . PRO A 1 491 ? -6.985 7.831 40.200 1.00 7.14 491 PRO A N 1
ATOM 4039 C CA . PRO A 1 491 ? -6.884 7.391 38.811 1.00 8.09 491 PRO A CA 1
ATOM 4040 C C . PRO A 1 491 ? -6.519 8.555 37.923 1.00 7.80 491 PRO A C 1
ATOM 4041 O O . PRO A 1 491 ? -7.087 9.640 38.111 1.00 8.77 491 PRO A O 1
ATOM 4045 N N . VAL A 1 492 ? -5.577 8.336 37.002 1.00 7.20 492 VAL A N 1
ATOM 4046 C CA . VAL A 1 492 ? -5.129 9.328 36.038 1.00 7.06 492 VAL A CA 1
ATOM 4047 C C . VAL A 1 492 ? -5.123 8.701 34.673 1.00 7.59 492 VAL A C 1
ATOM 4048 O O . VAL A 1 492 ? -4.935 7.480 34.530 1.00 7.45 492 VAL A O 1
ATOM 4052 N N . GLU A 1 493 ? -5.350 9.524 33.680 1.00 7.00 493 GLU A N 1
ATOM 4053 C CA . GLU A 1 493 ? -5.235 9.107 32.279 1.00 7.63 493 GLU A CA 1
ATOM 4054 C C . GLU A 1 493 ? -4.341 10.080 31.578 1.00 7.41 493 GLU A C 1
ATOM 4055 O O . GLU A 1 493 ? -4.607 11.296 31.581 1.00 7.56 493 GLU A O 1
ATOM 4061 N N . ILE A 1 494 ? -3.256 9.539 31.037 1.00 6.62 494 ILE A N 1
ATOM 4062 C CA . ILE A 1 494 ? -2.200 10.305 30.421 1.00 6.15 494 ILE A CA 1
ATOM 4063 C C . ILE A 1 494 ? -2.333 10.239 28.914 1.00 7.84 494 ILE A C 1
ATOM 4064 O O . ILE A 1 494 ? -2.401 9.131 28.322 1.00 7.34 494 ILE A O 1
ATOM 4069 N N . GLU A 1 495 ? -2.399 11.423 28.302 1.00 7.42 495 GLU A N 1
ATOM 4070 C CA . GLU A 1 495 ? -2.435 11.576 26.804 1.00 7.60 495 GLU A CA 1
ATOM 4071 C C . GLU A 1 495 ? -1.051 11.282 26.156 1.00 7.91 495 GLU A C 1
ATOM 4072 O O . GLU A 1 495 ? -0.167 12.134 26.153 1.00 9.40 495 GLU A O 1
ATOM 4078 N N . LEU A 1 496 ? -0.883 1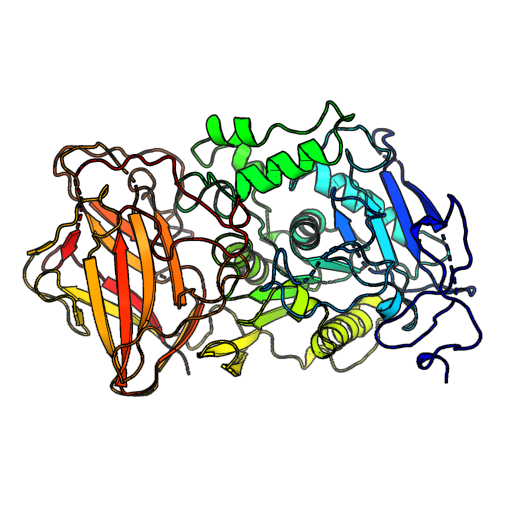0.086 25.631 1.00 6.57 496 LEU A N 1
ATOM 4079 C CA . LEU A 1 496 ? 0.224 9.837 24.683 1.00 8.20 496 LEU A CA 1
ATOM 4080 C C . LEU A 1 496 ? -0.165 10.498 23.333 1.00 7.43 496 LEU A C 1
ATOM 4081 O O . LEU A 1 496 ? -1.241 10.283 22.825 1.00 6.84 496 LEU A O 1
ATOM 4086 N N . LEU A 1 497 ? 0.717 11.346 22.818 1.00 7.76 497 LEU A N 1
ATOM 4087 C CA . LEU A 1 497 ? 0.434 12.133 21.649 1.00 7.85 497 LEU A CA 1
ATOM 4088 C C . LEU A 1 497 ? 0.437 11.221 20.436 1.00 8.58 497 LEU A C 1
ATOM 4089 O O . LEU A 1 497 ? 1.033 10.117 20.475 1.00 6.43 497 LEU A O 1
ATOM 4094 N N . PRO A 1 498 ? -0.265 11.648 19.360 1.00 9.53 498 PRO A N 1
ATOM 4095 C CA . PRO A 1 498 ? -0.484 10.767 18.192 1.00 9.54 498 PRO A CA 1
ATOM 4096 C C . PRO A 1 498 ? 0.831 10.299 17.548 1.00 9.10 498 PRO A C 1
ATOM 4097 O O . PRO A 1 498 ? 1.760 11.101 17.369 1.00 10.03 498 PRO A O 1
ATOM 4101 N N . SER A 1 499 ? 0.878 8.992 17.260 1.00 8.93 499 SER A N 1
ATOM 4102 C CA . SER A 1 499 ? 2.043 8.330 16.690 1.00 9.41 499 SER A CA 1
ATOM 4103 C C . SER A 1 499 ? 1.587 7.215 15.721 1.00 7.64 499 SER A C 1
ATOM 4104 O O . SER A 1 499 ? 0.494 6.737 15.817 1.00 6.56 499 SER A O 1
ATOM 4107 N N . GLY A 1 500 ? 2.431 6.884 14.761 1.00 8.41 500 GLY A N 1
ATOM 4108 C CA . GLY A 1 500 ? 2.158 5.831 13.772 1.00 6.86 500 GLY A CA 1
ATOM 4109 C C . GLY A 1 500 ? 3.342 4.928 13.624 1.00 6.98 500 GLY A C 1
ATOM 4110 O O . GLY A 1 500 ? 4.395 5.359 13.126 1.00 7.36 500 GLY A O 1
ATOM 4111 N N . THR A 1 501 ? 3.175 3.651 13.968 1.00 5.85 501 THR A N 1
ATOM 4112 C CA . THR A 1 501 ? 4.308 2.750 14.107 1.00 6.10 501 THR A CA 1
ATOM 4113 C C . THR A 1 501 ? 3.904 1.320 13.860 1.00 6.55 501 THR A C 1
ATOM 4114 O O . THR A 1 501 ? 2.807 0.911 14.294 1.00 6.38 501 THR A O 1
ATOM 4118 N N . LEU A 1 502 ? 4.753 0.586 13.142 1.00 6.30 502 LEU A N 1
ATOM 4119 C CA . LEU A 1 502 ? 4.646 -0.861 12.971 1.00 6.90 502 LEU A CA 1
ATOM 4120 C C . LEU A 1 502 ? 5.411 -1.536 14.096 1.00 7.76 502 LEU A C 1
ATOM 4121 O O . LEU A 1 502 ? 6.588 -1.149 14.378 1.00 8.71 502 LEU A O 1
ATOM 4126 N N . PHE A 1 503 ? 4.784 -2.543 14.712 1.00 8.54 503 PHE A N 1
ATOM 4127 C CA . PHE A 1 503 ? 5.487 -3.454 15.608 1.00 8.76 503 PHE A CA 1
ATOM 4128 C C . PHE A 1 503 ? 5.432 -4.790 14.911 1.00 8.39 503 PHE A C 1
ATOM 4129 O O . PHE A 1 503 ? 4.348 -5.353 14.744 1.00 8.77 503 PHE A O 1
ATOM 4137 N N . LYS A 1 504 ? 6.567 -5.273 14.409 1.00 8.59 504 LYS A N 1
ATOM 4138 C CA . LYS A 1 504 ? 6.619 -6.564 13.734 1.00 8.81 504 LYS A CA 1
ATOM 4139 C C . LYS A 1 504 ? 6.512 -7.697 14.727 1.00 7.99 504 LYS A C 1
ATOM 4140 O O . LYS A 1 504 ? 6.813 -7.534 15.882 1.00 7.28 504 LYS A O 1
ATOM 4146 N N . GLN A 1 505 ? 6.096 -8.874 14.256 1.00 8.11 505 GLN A N 1
ATOM 4147 C CA . GLN A 1 505 ? 6.088 -10.067 15.067 1.00 8.50 505 GLN A CA 1
ATOM 4148 C C . GLN A 1 505 ? 7.434 -10.208 15.725 1.00 7.28 505 GLN A C 1
ATOM 4149 O O . GLN A 1 505 ? 8.463 -10.145 15.033 1.00 5.86 505 GLN A O 1
ATOM 4155 N N . GLY A 1 506 ? 7.445 -10.411 17.049 1.00 6.56 506 GLY A N 1
ATOM 4156 C CA . GLY A 1 506 ? 8.702 -10.521 17.782 1.00 7.46 506 GLY A CA 1
ATOM 4157 C C . GLY A 1 506 ? 9.225 -9.236 18.368 1.00 6.80 506 GLY A C 1
ATOM 4158 O O . GLY A 1 506 ? 10.131 -9.240 19.218 1.00 6.87 506 GLY A O 1
ATOM 4159 N N . GLU A 1 507 ? 8.681 -8.105 17.917 1.00 8.06 507 GLU A N 1
ATOM 4160 C CA . GLU A 1 507 ? 9.074 -6.814 18.466 1.00 6.35 507 GLU A CA 1
ATOM 4161 C C . GLU A 1 507 ? 8.229 -6.499 19.698 1.00 7.17 507 GLU A C 1
ATOM 4162 O O . GLU A 1 507 ? 7.182 -7.093 19.887 1.00 7.57 507 GLU A O 1
ATOM 4168 N N . THR A 1 508 ? 8.678 -5.543 20.507 1.00 6.22 508 THR A N 1
ATOM 4169 C CA . THR A 1 508 ? 8.053 -5.250 21.804 1.00 6.57 508 THR A CA 1
ATOM 4170 C C . THR A 1 508 ? 7.656 -3.805 21.948 1.00 6.32 508 THR A C 1
ATOM 4171 O O . THR A 1 508 ? 8.401 -2.929 21.564 1.00 7.82 508 THR A O 1
ATOM 4175 N N . LEU A 1 509 ? 6.511 -3.558 22.552 1.00 6.37 509 LEU A N 1
ATOM 4176 C CA . LEU A 1 509 ? 6.134 -2.226 22.980 1.00 6.53 509 LEU A CA 1
ATOM 4177 C C . LEU A 1 509 ? 6.395 -2.150 24.445 1.00 6.75 509 LEU A C 1
ATOM 4178 O O . LEU A 1 509 ? 6.084 -3.103 25.229 1.00 6.44 509 LEU A O 1
ATOM 4183 N N . GLU A 1 510 ? 6.975 -1.038 24.846 1.00 7.83 510 GLU A N 1
ATOM 4184 C CA . GLU A 1 510 ? 7.308 -0.800 26.240 1.00 8.91 510 GLU A CA 1
ATOM 4185 C C . GLU A 1 510 ? 6.730 0.527 26.685 1.00 9.33 510 GLU A C 1
ATOM 4186 O O . GLU A 1 510 ? 6.950 1.559 26.046 1.00 8.71 510 GLU A O 1
ATOM 4192 N N . VAL A 1 511 ? 5.960 0.483 27.765 1.00 8.89 511 VAL A N 1
ATOM 4193 C CA . VAL A 1 511 ? 5.540 1.673 28.454 1.00 10.13 511 VAL A CA 1
ATOM 4194 C C . VAL A 1 511 ? 6.567 1.977 29.543 1.00 9.55 511 VAL A C 1
ATOM 4195 O O . VAL A 1 511 ? 6.894 1.098 30.326 1.00 9.56 511 VAL A O 1
ATOM 4199 N N . VAL A 1 512 ? 6.981 3.240 29.667 1.00 8.76 512 VAL A N 1
ATOM 4200 C CA . VAL A 1 512 ? 7.878 3.683 30.718 1.00 8.08 512 VAL A CA 1
ATOM 4201 C C . VAL A 1 512 ? 7.153 4.812 31.469 1.00 8.32 512 VAL A C 1
ATOM 4202 O O . VAL A 1 512 ? 6.553 5.682 30.843 1.00 9.74 512 VAL A O 1
ATOM 4206 N N . VAL A 1 513 ? 7.217 4.791 32.800 1.00 8.18 513 VAL A N 1
ATOM 4207 C CA . VAL A 1 513 ? 6.701 5.859 33.628 1.00 6.85 513 VAL A CA 1
ATOM 4208 C C . VAL A 1 513 ? 7.836 6.304 34.545 1.00 8.09 513 VAL A C 1
ATOM 4209 O O . VAL A 1 513 ? 8.516 5.466 35.189 1.00 8.32 513 VAL A O 1
ATOM 4213 N N . LYS A 1 514 ? 8.007 7.613 34.707 1.00 8.14 514 LYS A N 1
ATOM 4214 C CA . LYS A 1 514 ? 9.186 8.122 35.371 1.00 7.43 514 LYS A CA 1
ATOM 4215 C C . LYS A 1 514 ? 8.881 9.498 35.957 1.00 7.87 514 LYS A C 1
ATOM 4216 O O . LYS A 1 514 ? 7.922 10.164 35.549 1.00 7.54 514 LYS A O 1
ATOM 4222 N N . GLY A 1 515 ? 9.727 9.964 36.876 1.00 6.52 515 GLY A N 1
ATOM 4223 C CA . GLY A 1 515 ? 9.541 11.304 37.439 1.00 7.49 515 GLY A CA 1
ATOM 4224 C C . GLY A 1 515 ? 10.262 12.421 36.745 1.00 6.75 515 GLY A C 1
ATOM 4225 O O . GLY A 1 515 ? 10.302 13.564 37.263 1.00 7.03 515 GLY A O 1
ATOM 4226 N N . SER A 1 516 ? 10.845 12.121 35.599 1.00 6.85 516 SER A N 1
ATOM 4227 C CA . SER A 1 516 ? 11.554 13.125 34.811 1.00 8.00 516 SER A CA 1
ATOM 4228 C C . SER A 1 516 ? 11.612 12.673 33.343 1.00 8.58 516 SER A C 1
ATOM 4229 O O . SER A 1 516 ? 11.140 11.587 33.009 1.00 6.81 516 SER A O 1
ATOM 4232 N N . GLU A 1 517 ? 12.188 13.509 32.475 1.00 8.90 517 GLU A N 1
ATOM 4233 C CA . GLU A 1 517 ? 12.208 13.244 31.037 1.00 8.99 517 GLU A CA 1
ATOM 4234 C C . GLU A 1 517 ? 12.712 11.846 30.725 1.00 9.49 517 GLU A C 1
ATOM 4235 O O . GLU A 1 517 ? 13.715 11.404 31.259 1.00 9.31 517 GLU A O 1
ATOM 4241 N N . ILE A 1 518 ? 12.014 11.174 29.824 1.00 10.85 518 ILE A N 1
ATOM 4242 C CA . ILE A 1 518 ? 12.370 9.817 29.478 1.00 10.40 518 ILE A CA 1
ATOM 4243 C C . ILE A 1 518 ? 13.566 9.739 28.517 1.00 11.59 518 ILE A C 1
ATOM 4244 O O . ILE A 1 518 ? 14.532 9.034 28.784 1.00 9.98 518 ILE A O 1
ATOM 4249 N N . VAL A 1 519 ? 13.487 10.455 27.407 1.00 11.24 519 VAL A N 1
ATOM 4250 C CA . VAL A 1 519 ? 14.607 10.594 26.511 1.00 11.89 519 VAL A CA 1
ATOM 4251 C C . VAL A 1 519 ? 15.346 11.834 26.967 1.00 13.17 519 VAL A C 1
ATOM 4252 O O . VAL A 1 519 ? 14.748 12.906 27.193 1.00 11.49 519 VAL A O 1
ATOM 4256 N N . ILE A 1 520 ? 16.632 11.706 27.212 1.00 14.48 520 ILE A N 1
ATOM 4257 C CA . ILE A 1 520 ? 17.318 12.864 27.719 1.00 17.30 520 ILE A CA 1
ATOM 4258 C C . ILE A 1 520 ? 18.092 13.573 26.621 1.00 18.20 520 ILE A C 1
ATOM 4259 O O . ILE A 1 520 ? 18.326 13.023 25.551 1.00 18.47 520 ILE A O 1
ATOM 4264 N N . GLY A 1 521 ? 18.404 14.839 26.882 1.00 19.38 521 GLY A N 1
ATOM 4265 C CA . GLY A 1 521 ? 19.271 15.618 25.995 1.00 19.25 521 GLY A CA 1
ATOM 4266 C C . GLY A 1 521 ? 18.536 16.246 24.840 1.00 17.91 521 GLY A C 1
ATOM 4267 O O . GLY A 1 521 ? 17.312 16.104 24.675 1.00 18.71 521 GLY A O 1
ATOM 4268 N N . ASN A 1 522 ? 19.272 16.979 24.051 1.00 16.22 522 ASN A N 1
ATOM 4269 C CA . ASN A 1 522 ? 18.728 17.533 22.845 1.00 14.38 522 ASN A CA 1
ATOM 4270 C C . ASN A 1 522 ? 19.829 17.477 21.758 1.00 14.67 522 ASN A C 1
ATOM 4271 O O . ASN A 1 522 ? 20.917 16.921 21.978 1.00 14.44 522 ASN A O 1
ATOM 4276 N N . SER A 1 523 ? 19.571 18.094 20.612 1.00 13.32 523 SER A N 1
ATOM 4277 C CA . SER A 1 523 ? 20.480 18.048 19.474 1.00 14.05 523 SER A CA 1
ATOM 4278 C C . SER A 1 523 ? 21.230 19.342 19.306 1.00 14.81 523 SER A C 1
ATOM 4279 O O . SER A 1 523 ? 21.842 19.531 18.262 1.00 16.50 523 SER A O 1
ATOM 4282 N N . THR A 1 524 ? 21.177 20.248 20.307 1.00 14.30 524 THR A N 1
ATOM 4283 C CA . THR A 1 524 ? 21.904 21.520 20.271 1.00 14.75 524 THR A CA 1
ATOM 4284 C C . THR A 1 524 ? 22.451 21.805 21.702 1.00 15.76 524 THR A C 1
ATOM 4285 O O . THR A 1 524 ? 21.896 22.648 22.413 1.00 14.74 524 THR A O 1
ATOM 4289 N N . PRO A 1 525 ? 23.491 21.052 22.134 1.00 17.00 525 PRO A N 1
ATOM 4290 C CA . PRO A 1 525 ? 24.038 21.260 23.495 1.00 17.48 525 PRO A CA 1
ATOM 4291 C C . PRO A 1 525 ? 24.310 22.756 23.749 1.00 17.72 525 PRO A C 1
ATOM 4292 O O . PRO A 1 525 ? 24.829 23.453 22.886 1.00 16.73 525 PRO A O 1
ATOM 4296 N N . GLY A 1 526 ? 23.902 23.240 24.916 1.00 18.47 526 GLY A N 1
ATOM 4297 C CA . GLY A 1 526 ? 23.990 24.661 25.244 1.00 18.50 526 GLY A CA 1
ATOM 4298 C C . GLY A 1 526 ? 22.858 25.596 24.810 1.00 17.98 526 GLY A C 1
ATOM 4299 O O . GLY A 1 526 ? 22.883 26.792 25.146 1.00 17.82 526 GLY A O 1
ATOM 4316 N N . LYS A 1 528 ? 18.473 25.671 24.310 1.00 14.06 528 LYS A N 1
ATOM 4317 C CA . LYS A 1 528 ? 17.269 24.966 24.740 1.00 12.85 528 LYS A CA 1
ATOM 4318 C C . LYS A 1 528 ? 16.235 24.823 23.617 1.00 11.37 528 LYS A C 1
ATOM 4319 O O . LYS A 1 528 ? 15.120 25.330 23.711 1.00 10.74 528 LYS A O 1
ATOM 4325 N N . THR A 1 529 ? 16.600 24.072 22.580 1.00 9.64 529 THR A N 1
ATOM 4326 C CA . THR A 1 529 ? 15.675 23.860 21.456 1.00 9.19 529 THR A CA 1
ATOM 4327 C C . THR A 1 529 ? 14.600 22.811 21.742 1.00 8.88 529 THR A C 1
ATOM 4328 O O . THR A 1 529 ? 13.572 22.803 21.076 1.00 7.37 529 THR A O 1
ATOM 4332 N N . ARG A 1 530 ? 14.839 21.946 22.739 1.00 8.17 530 ARG A N 1
ATOM 4333 C CA . ARG A 1 530 ? 13.854 20.939 23.116 1.00 7.54 530 ARG A CA 1
ATOM 4334 C C . ARG A 1 530 ? 13.076 21.404 24.346 1.00 7.62 530 ARG A C 1
ATOM 4335 O O . ARG A 1 530 ? 13.539 22.269 25.112 1.00 6.27 530 ARG A O 1
ATOM 4343 N N . TYR A 1 531 ? 11.874 20.853 24.554 1.00 7.89 531 TYR A N 1
ATOM 4344 C CA . TYR A 1 531 ? 11.195 21.045 25.865 1.00 7.72 531 TYR A CA 1
ATOM 4345 C C . TYR A 1 531 ? 12.126 20.593 26.987 1.00 7.83 531 TYR A C 1
ATOM 4346 O O . TYR A 1 531 ? 12.983 19.723 26.761 1.00 8.49 531 TYR A O 1
ATOM 4355 N N . GLU A 1 532 ? 12.001 21.241 28.152 1.00 6.86 532 GLU A N 1
ATOM 4356 C CA . GLU A 1 532 ? 12.552 20.761 29.416 1.00 7.64 532 GLU A CA 1
ATOM 4357 C C . GLU A 1 532 ? 11.472 20.948 30.489 1.00 6.77 532 GLU A C 1
ATOM 4358 O O . GLU A 1 532 ? 10.521 21.741 30.303 1.00 6.64 532 GLU A O 1
ATOM 4364 N N . HIS A 1 533 ? 11.591 20.212 31.583 1.00 6.65 533 HIS A N 1
ATOM 4365 C CA . HIS A 1 533 ? 10.634 20.333 32.666 1.00 7.01 533 HIS A CA 1
ATOM 4366 C C . HIS A 1 533 ? 11.373 20.336 34.003 1.00 7.00 533 HIS A C 1
ATOM 4367 O O . HIS A 1 533 ? 11.271 19.402 34.783 1.00 7.33 533 HIS A O 1
ATOM 4374 N N . GLU A 1 534 ? 12.145 21.382 34.240 1.00 7.77 534 GLU A N 1
ATOM 4375 C CA . GLU A 1 534 ? 13.017 21.430 35.400 1.00 8.58 534 GLU A CA 1
ATOM 4376 C C . GLU A 1 534 ? 12.348 22.031 36.638 1.00 8.34 534 GLU A C 1
ATOM 4377 O O . GLU A 1 534 ? 12.973 22.108 37.696 1.00 9.00 534 GLU A O 1
ATOM 4383 N N . GLU A 1 535 ? 11.106 22.503 36.507 1.00 7.06 535 GLU A N 1
ATOM 4384 C CA . GLU A 1 535 ? 10.360 22.972 37.668 1.00 8.63 535 GLU A CA 1
ATOM 4385 C C . GLU A 1 535 ? 9.281 21.948 38.010 1.00 9.71 535 GLU A C 1
ATOM 4386 O O . GLU A 1 535 ? 8.197 21.955 37.417 1.00 10.59 535 GLU A O 1
ATOM 4392 N N . THR A 1 536 ? 9.614 21.066 38.949 1.00 9.80 536 THR A N 1
ATOM 4393 C CA . THR A 1 536 ? 8.826 19.862 39.248 1.00 11.64 536 THR A CA 1
ATOM 4394 C C . THR A 1 536 ? 8.250 19.944 40.668 1.00 10.52 536 THR A C 1
ATOM 4395 O O . THR A 1 536 ? 8.876 20.529 41.543 1.00 10.13 536 THR A O 1
ATOM 4399 N N . VAL A 1 537 ? 7.081 19.321 40.878 1.00 10.89 537 VAL A N 1
ATOM 4400 C CA . VAL A 1 537 ? 6.470 19.086 42.226 1.00 10.21 537 VAL A CA 1
ATOM 4401 C C . VAL A 1 537 ? 6.897 17.775 42.891 1.00 9.96 537 VAL A C 1
ATOM 4402 O O . VAL A 1 537 ? 6.518 17.495 44.026 1.00 10.31 537 VAL A O 1
ATOM 4406 N N . ASN A 1 538 ? 7.686 16.973 42.190 1.00 9.12 538 ASN A N 1
ATOM 4407 C CA . ASN A 1 538 ? 8.123 15.675 42.673 1.00 8.70 538 ASN A 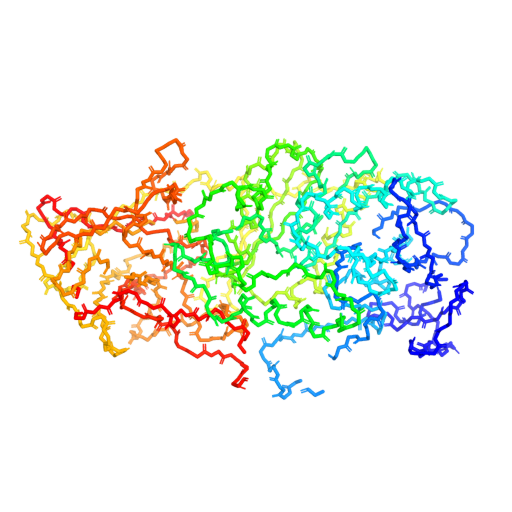CA 1
ATOM 4408 C C . ASN A 1 538 ? 9.018 15.666 43.912 1.00 9.21 538 ASN A C 1
ATOM 4409 O O . ASN A 1 538 ? 9.998 16.397 44.022 1.00 10.11 538 ASN A O 1
ATOM 4414 N N . LYS A 1 539 ? 8.679 14.796 44.838 1.00 9.51 539 LYS A N 1
ATOM 4415 C CA . LYS A 1 539 ? 9.560 14.517 45.967 1.00 9.81 539 LYS A CA 1
ATOM 4416 C C . LYS A 1 539 ? 9.333 13.070 46.368 1.00 9.86 539 LYS A C 1
ATOM 4417 O O . LYS A 1 539 ? 8.191 12.646 46.578 1.00 10.72 539 LYS A O 1
ATOM 4423 N N . GLY A 1 540 ? 10.412 12.311 46.447 1.00 8.98 540 GLY A N 1
ATOM 4424 C CA . GLY A 1 540 ? 10.340 10.969 47.030 1.00 9.33 540 GLY A CA 1
ATOM 4425 C C . GLY A 1 540 ? 9.706 9.953 46.118 1.00 8.90 540 GLY A C 1
ATOM 4426 O O . GLY A 1 540 ? 9.759 10.097 44.900 1.00 8.82 540 GLY A O 1
ATOM 4435 N N . HIS A 1 542 ? 7.217 7.600 44.068 1.00 8.48 542 HIS A N 1
ATOM 4436 C CA . HIS A 1 542 ? 5.941 7.514 43.401 1.00 9.29 542 HIS A CA 1
ATOM 4437 C C . HIS A 1 542 ? 5.507 6.061 43.447 1.00 9.97 542 HIS A C 1
ATOM 4438 O O . HIS A 1 542 ? 6.299 5.178 43.136 1.00 11.07 542 HIS A O 1
ATOM 4461 N N . ILE A 1 544 ? 2.710 3.206 41.936 1.00 9.21 544 ILE A N 1
ATOM 4462 C CA . ILE A 1 544 ? 1.842 2.889 40.785 1.00 9.37 544 ILE A CA 1
ATOM 4463 C C . ILE A 1 544 ? 1.108 1.551 41.069 1.00 10.01 544 ILE A C 1
ATOM 4464 O O . ILE A 1 544 ? 1.727 0.524 41.317 1.00 9.98 544 ILE A O 1
ATOM 4469 N N . TYR A 1 545 ? -0.215 1.591 41.083 1.00 9.32 545 TYR A N 1
ATOM 4470 C CA . TYR A 1 545 ? -1.009 0.447 41.482 1.00 7.67 545 TYR A CA 1
ATOM 4471 C C . TYR A 1 545 ? -1.607 -0.241 40.268 1.00 8.07 545 TYR A C 1
ATOM 4472 O O . TYR A 1 545 ? -2.098 0.406 39.356 1.00 7.44 545 TYR A O 1
ATOM 4481 N N . THR A 1 546 ? -1.541 -1.565 40.258 1.00 8.14 546 THR A N 1
ATOM 4482 C CA . THR A 1 546 ? -2.107 -2.347 39.176 1.00 8.28 546 THR A CA 1
ATOM 4483 C C . THR A 1 546 ? -2.881 -3.518 39.751 1.00 9.04 546 THR A C 1
ATOM 4484 O O . THR A 1 546 ? -2.585 -3.993 40.879 1.00 9.21 546 THR A O 1
ATOM 4488 N N . GLY A 1 547 ? -3.873 -3.982 38.992 1.00 8.72 547 GLY A N 1
ATOM 4489 C CA . GLY A 1 547 ? -4.615 -5.190 39.369 1.00 9.54 547 GLY A CA 1
ATOM 4490 C C . GLY A 1 547 ? -5.815 -4.911 40.246 1.00 10.01 547 GLY A C 1
ATOM 4491 O O . GLY A 1 547 ? -5.875 -3.896 40.947 1.00 9.93 547 GLY A O 1
ATOM 4492 N N . GLY A 1 548 ? -6.769 -5.843 40.238 1.00 10.81 548 GLY A N 1
ATOM 4493 C CA . GLY A 1 548 ? -7.989 -5.702 41.075 1.00 10.29 548 GLY A CA 1
ATOM 4494 C C . GLY A 1 548 ? -8.753 -4.455 40.644 1.00 10.64 548 GLY A C 1
ATOM 4495 O O . GLY A 1 548 ? -8.892 -4.215 39.463 1.00 10.44 548 GLY A O 1
ATOM 4496 N N . LYS A 1 549 ? -9.185 -3.622 41.588 1.00 10.47 549 LYS A N 1
ATOM 4497 C CA . LYS A 1 549 ? -9.826 -2.342 41.243 1.00 10.56 549 LYS A CA 1
ATOM 4498 C C . LYS A 1 549 ? -8.904 -1.354 40.541 1.00 10.06 549 LYS A C 1
ATOM 4499 O O . LYS A 1 549 ? -9.374 -0.388 39.943 1.00 9.22 549 LYS A O 1
ATOM 4505 N N . TYR A 1 550 ? -7.589 -1.576 40.606 1.00 9.19 550 TYR A N 1
ATOM 4506 C CA . TYR A 1 550 ? -6.640 -0.618 40.023 1.00 8.80 550 TYR A CA 1
ATOM 4507 C C . TYR A 1 550 ? -6.366 -1.007 38.572 1.00 9.08 550 TYR A C 1
ATOM 4508 O O . TYR A 1 550 ? -5.302 -1.513 38.282 1.00 6.81 550 TYR A O 1
ATOM 4517 N N . ASP A 1 551 ? -7.326 -0.748 37.692 1.00 9.39 551 ASP A N 1
ATOM 4518 C CA . ASP A 1 551 ? -7.275 -1.217 36.288 1.00 10.57 551 ASP A CA 1
ATOM 4519 C C . ASP A 1 551 ? -6.378 -0.349 35.418 1.00 10.20 551 ASP A C 1
ATOM 4520 O O . ASP A 1 551 ? -6.772 0.160 34.377 1.00 12.31 551 ASP A O 1
ATOM 4525 N N . SER A 1 552 ? -5.139 -0.204 35.847 1.00 9.57 552 SER A N 1
ATOM 4526 C CA . SER A 1 552 ? -4.127 0.470 35.070 1.00 7.90 552 SER A CA 1
ATOM 4527 C C . SER A 1 552 ? -3.982 -0.271 33.743 1.00 7.24 552 SER A C 1
ATOM 4528 O O . SER A 1 552 ? -3.856 -1.479 33.715 1.00 6.90 552 SER A O 1
ATOM 4531 N N . GLN A 1 553 ? -4.025 0.464 32.651 1.00 7.89 553 GLN A N 1
ATOM 4532 C CA . GLN A 1 553 ? -4.010 -0.136 31.313 1.00 7.51 553 GLN A CA 1
ATOM 4533 C C . GLN A 1 553 ? -3.569 0.904 30.305 1.00 7.36 553 GLN A C 1
ATOM 4534 O O . GLN A 1 553 ? -3.704 2.104 30.583 1.00 5.99 553 GLN A O 1
ATOM 4540 N N . LEU A 1 554 ? -3.053 0.417 29.173 1.00 6.65 554 LEU A N 1
ATOM 4541 C CA . LEU A 1 554 ? -2.710 1.212 28.010 1.00 7.20 554 LEU A CA 1
ATOM 4542 C C . LEU A 1 554 ? -3.699 0.915 26.890 1.00 6.83 554 LEU A C 1
ATOM 4543 O O . LEU A 1 554 ? -3.866 -0.220 26.499 1.00 9.13 554 LEU A O 1
ATOM 4548 N N . ILE A 1 555 ? -4.425 1.919 26.417 1.00 7.60 555 ILE A N 1
ATOM 4549 C CA . ILE A 1 555 ? -5.302 1.758 25.262 1.00 7.09 555 ILE A CA 1
ATOM 4550 C C . ILE A 1 555 ? -4.447 2.026 23.987 1.00 7.95 555 ILE A C 1
ATOM 4551 O O . ILE A 1 555 ? -3.878 3.100 23.858 1.00 6.93 555 ILE A O 1
ATOM 4556 N N . ILE A 1 556 ? -4.403 1.069 23.080 1.00 8.37 556 ILE A N 1
ATOM 4557 C CA . ILE A 1 556 ? -3.621 1.179 21.869 1.00 9.14 556 ILE A CA 1
ATOM 4558 C C . ILE A 1 556 ? -4.517 1.151 20.627 1.00 8.00 556 ILE A C 1
ATOM 4559 O O . ILE A 1 556 ? -5.488 0.418 20.589 1.00 8.75 556 ILE A O 1
ATOM 4564 N N . PRO A 1 557 ? -4.205 1.979 19.613 1.00 9.06 557 PRO A N 1
ATOM 4565 C CA . PRO A 1 557 ? -5.056 2.116 18.415 1.00 7.98 557 PRO A CA 1
ATOM 4566 C C . PRO A 1 557 ? -4.625 1.164 17.318 1.00 9.10 557 PRO A C 1
ATOM 4567 O O . PRO A 1 557 ? -3.813 1.515 16.437 1.00 8.10 557 PRO A O 1
ATOM 4571 N N . ILE A 1 558 ? -5.140 -0.056 17.353 1.00 9.11 558 ILE A N 1
ATOM 4572 C CA . ILE A 1 558 ? -4.721 -1.079 16.413 1.00 8.68 558 ILE A CA 1
ATOM 4573 C C . ILE A 1 558 ? -5.464 -0.826 15.102 1.00 10.19 558 ILE A C 1
ATOM 4574 O O . ILE A 1 558 ? -6.720 -0.722 15.070 1.00 8.43 558 ILE A O 1
ATOM 4579 N N . VAL A 1 559 ? -4.710 -0.727 14.019 1.00 10.61 559 VAL A N 1
ATOM 4580 C CA . VAL A 1 559 ? -5.297 -0.518 12.689 1.00 12.03 559 VAL A CA 1
ATOM 4581 C C . VAL A 1 559 ? -4.800 -1.533 11.641 1.00 13.28 559 VAL A C 1
ATOM 4582 O O . VAL A 1 559 ? -3.828 -2.190 11.857 1.00 13.74 559 VAL A O 1
ATOM 4586 N N . ASN A 1 560 ? -5.434 -1.601 10.488 1.00 15.04 560 ASN A N 1
ATOM 4587 C CA . ASN A 1 560 ? -4.818 -2.288 9.295 1.00 16.55 560 ASN A CA 1
ATOM 4588 C C . ASN A 1 560 ? -4.500 -3.806 9.446 1.00 17.45 560 ASN A C 1
ATOM 4589 O O . ASN A 1 560 ? -5.144 -4.463 10.276 1.00 19.53 560 ASN A O 1
#

Solvent-accessible surface area: 20907 Å² total

InterPro domains:
  IPR000383 Xaa-Pro dipeptidyl-peptidase-like domain [PF02129] (50-294)
  IPR005674 CocE/Serine esterase [TIGR00976] (46-226)
  IPR005674 CocE/Serine esterase [TIGR00976] (239-559)
  IPR008979 Galactose-binding-like domain superfamily [SSF49785] (344-560)
  IPR013736 Xaa-Pro dipeptidyl-peptidase, C-terminal [PF08530] (325-554)
  IPR013736 Xaa-Pro dipeptidyl-peptidase, C-terminal [SM00939] (313-555)
  IPR029058 Alpha/Beta hydrolase fold [G3DSA:3.40.50.1820] (49-337)
  IPR029058 Alpha/Beta hydrolase fold [SSF53474] (27-339)

B-factor: mean 11.62, std 6.07, range [2.0, 57.09]

CATH classification: 3.40.50.1820 (+2 more: 1.10.3020.20, 2.60.120.260)

Sequence (544 aa):
QHLLGNPKLTVTHVNEVKAGINHIVVDSVQYGNQEEIEKDGTVERDGEKLYINIFRPNKDGKFPVVSADTYGKDNKPKNGALWPTLGTIPTSSFTPEESPDPGFWVPNDYVVVKVALRGSDKSKGVLSPWSKREAEDYYEVIEWAANQSWSNGNIGTNGVSYLAVTQWWVASLNNPPHLKAIPWEGLNDYREVAFHGGIPDTGFYRFWTQGIFARWTDNPNIEDLIQAQQEHPLFDDFWKQRQVPLSQIKTPLLTCASWSTTTQGLHNRGSFEGFKQAASEEKWLYVHGRKEWESYYARENLERQKSFFDFYLKEENNDWKDTPHVIYEVRDQFYKGEFKSASAFPLPNAEYTPLYLNAENHHTLNHHAKISSAHVAQYDSEDKQQDVSFKYTFDKDTELVGNNLKLWVSTKDSDDDLFAGIKKLDRRRGNEVNFPDFNHIENGQVATGWLRVSHRELDQEEKSSIAQPWHKHETELKLSQDEIVPVEIELLPSGTLFKQGETLEVVVKGSEIVIGNSTPGKTRYEHEETVNKGHIYTGGKYDSQLIIPIVN

Nearest PDB structures (foldseek):
  3iii-assembly1_A  TM=1.002E+00  e=0.000E+00  Staphylococcus aureus subsp. aureus COL
  3ib3-assembly1_A  TM=9.964E-01  e=0.000E+00  Staphylococcus aureus subsp. aureus COL
  3ib3-assembly2_B  TM=9.979E-01  e=0.000E+00  Staphylococcus aureus subsp. aureus COL
  1l7q-assembly1_A  TM=7.446E-01  e=3.760E-32  Rhodococcus sp. MB1
  1l7r-assembly1_A  TM=7.496E-01  e=1.279E-31  Rhodococcus sp. MB1

Foldseek 3Di:
DPQLPDPVDDADPLVPDDAAKDWGWWCAPRRGTDIIGFFDWDFVVGFTWTKDKAADPDFDAAFEEWEDQQAQSDQDDPCPQQVLQDDFDAIRNADFFADGCSLVRVVGYMYMYINFACHDPHLAAADQQFLVRLVRVLSVLQVQLPDRHHPNAYEYGTEESRLSSCLNNLLVPNVRDAEESEFYAQALPAAQDFQLFGFPFQNVVVLVSSCVSRVVRPNYDDVVVVSVPPSFCDPVRVRRHRQLCSGAHAEEFEAELQERRHRRQRSVVNQARHVHPHAAYEYYQGRRSCVCNPPVNSVLVVVSCCCGRVVDPDPNSVDARYWYWQDAFAVDTDIDGANDPVGPFWDWAKFFADQPPQETHNDAFADKDDHDWFLPDPVTWGKYKDAAQAKWKFWWKKWKFKKFDAPFQKKKKKDKFKAALVRHTGFTNHPPSDGRHGFWIHMHIVQQQDFPPVPQDPGATHTNSPGGDTHHGPPIDMGMIMTGTGIYIAGHSMMMMMIMHNAYDDDDDSRPVGRGTGRPPHRGGGMGMGHHVGRGIHTTTTGD

Radius of gyration: 24.18 Å; Cα contacts (8 Å, |Δi|>4): 1419; chains: 1; bounding box: 46×66×74 Å

Organism: Staphylococcus aureus (strain COL) (NCBI:txid93062)